Protein AF-A0A924UM63-F1 (afdb_monomer)

Solvent-accessible surface area (backbone atoms only — not comparable to full-atom values): 22439 Å² total; per-residue (Å²): 135,81,88,82,96,81,86,87,77,91,86,83,87,81,76,87,83,77,78,83,86,71,76,76,73,88,69,64,46,21,23,37,34,29,40,28,48,20,80,73,43,96,75,50,59,84,53,38,87,41,49,24,36,39,40,38,18,12,60,52,69,67,32,41,12,26,43,50,27,48,51,53,48,45,54,66,77,39,32,79,33,30,38,42,39,37,31,56,33,54,84,50,68,77,56,32,52,48,56,55,51,42,41,44,75,74,62,32,46,78,78,45,79,41,62,54,61,48,29,42,86,51,47,52,60,50,52,57,75,60,34,56,19,34,40,30,45,36,40,28,28,59,33,38,52,92,63,32,37,26,33,52,39,97,87,28,30,38,61,71,85,41,60,82,65,53,46,68,51,36,83,21,47,39,98,81,26,35,36,32,39,53,23,21,23,24,42,76,46,47,18,50,50,44,6,54,68,49,68,30,38,15,33,15,14,55,8,28,52,44,52,24,33,32,25,68,86,72,32,53,25,63,65,59,55,69,88,86,38,69,76,50,95,79,73,51,70,32,68,47,33,65,28,66,30,83,60,74,39,65,18,89,65,29,51,34,34,40,76,42,27,28,78,47,73,42,90,47,97,87,46,71,51,78,66,45,57,37,40,35,28,76,39,42,19,37,32,87,91,48,57,66,67,60,38,20,27,46,42,26,49,46,57,67,68,40,96,44,74,53,44,55,81,54,39,85,74,29,68,69,56,41,54,51,44,55,39,44,49,59,32,52,49,37,61,42,59,71,57,26,51,53,37,33,55,51,50,51,53,24,60,78,67,73,45,93,77,73,92,62,98,64,53,37,72,44,51,29,53,42,43,46,52,61,72,60,91,65,82,53,106,69,73,93,77,89,83,93,73,92,75,55,31,66,58,38,33,50,51,38,29,58,53,7,44,33,57,70,71,71,48,82,132

pLDDT: mean 78.39, std 18.92, range [32.06, 98.69]

Nearest PDB structures (foldseek):
  6e8y-assembly1_B  TM=3.601E-01  e=7.437E-03  Homo sapiens
  4di9-assembly1_A  TM=4.247E-01  e=2.017E+00  Sphingomonas paucimobilis
  7a5c-assembly1_B  TM=3.341E-01  e=8.306E+00  Vibrio cholerae O1 biovar El Tor str. N16961

Sequence (413 aa):
MQNNPLKFIIKYGCYALMFYALFFAFKAESSIIATKAPASAPDSAWDQARKTHIIIAGKGLMFAAAAYKQAQIYSKLYPNEQILFITNLPSTPAYQNTKQIELKKLGFTITEEDTEILSSDYLIPKVLTYTNQIRSFTIISHNGVEFGPWLEDSNYRFDWDNEALMSQLTPAFTSDAWARVQGCNSGWYVGPWLSEYWGIPVIVSFTSTSFYYLSEKGSYELYSSVDGKLTTNAIKPAKKDKWAFTEEMPCPAGLCVTLIPEPAPYHYNYHQDSNAAWLPMAKPVCADSIPTERCQKTLAEVIINGTGAISKEEMLKDKNLFKTMVYQSICASYYLAKQQIACIDQLAAAYDQQVEYFPYKIGTMLKCSGIRDCDFTDVNSNVRTNASGTENSIFEYINDALVGYNYLLGVQN

Radius of gyration: 24.49 Å; Cα contacts (8 Å, |Δi|>4): 845; chains: 1; bounding box: 56×83×89 Å

Structure (mmCIF, N/CA/C/O backbone):
data_AF-A0A924UM63-F1
#
_entry.id   AF-A0A924UM63-F1
#
loop_
_atom_site.group_PDB
_atom_site.id
_atom_site.type_symbol
_atom_site.label_atom_id
_atom_site.label_alt_id
_atom_site.label_comp_id
_atom_site.label_asym_id
_atom_site.label_entity_id
_atom_site.label_seq_id
_atom_site.pdbx_PDB_ins_code
_atom_site.Cartn_x
_atom_site.Cartn_y
_atom_site.Cartn_z
_atom_site.occupancy
_atom_site.B_iso_or_equiv
_atom_site.auth_seq_id
_atom_site.auth_comp_id
_atom_site.auth_asym_id
_atom_site.auth_atom_id
_atom_site.pdbx_PDB_model_num
ATOM 1 N N . MET A 1 1 ? 13.040 59.067 -62.849 1.00 38.19 1 MET A N 1
ATOM 2 C CA . MET A 1 1 ? 14.152 58.168 -63.229 1.00 38.19 1 MET A CA 1
ATOM 3 C C . MET A 1 1 ? 14.380 57.249 -62.044 1.00 38.19 1 MET A C 1
ATOM 5 O O . MET A 1 1 ? 14.683 57.737 -60.971 1.00 38.19 1 MET A O 1
ATOM 9 N N . GLN A 1 2 ? 13.771 56.070 -62.102 1.00 36.44 2 GLN A N 1
ATOM 10 C CA . GLN A 1 2 ? 14.414 54.800 -62.464 1.00 36.44 2 GLN A CA 1
ATOM 11 C C . GLN A 1 2 ? 15.137 54.152 -61.275 1.00 36.44 2 GLN A C 1
ATOM 13 O O . GLN A 1 2 ? 16.039 54.719 -60.672 1.00 36.44 2 GLN A O 1
ATOM 18 N N . ASN A 1 3 ? 14.650 52.947 -60.979 1.00 41.91 3 ASN A N 1
ATOM 19 C CA . ASN A 1 3 ? 15.097 51.979 -59.991 1.00 41.91 3 ASN A CA 1
ATOM 20 C C . ASN A 1 3 ? 16.613 51.766 -59.977 1.00 41.91 3 ASN A C 1
ATOM 22 O O . ASN A 1 3 ? 17.241 51.695 -61.031 1.00 41.91 3 ASN A O 1
ATOM 26 N N . ASN A 1 4 ? 17.155 51.478 -58.792 1.00 33.34 4 ASN A N 1
ATOM 27 C CA . ASN A 1 4 ? 18.334 50.625 -58.695 1.00 33.34 4 ASN A CA 1
ATOM 28 C C . ASN A 1 4 ? 18.262 49.740 -57.431 1.00 33.34 4 ASN A C 1
ATOM 30 O O . ASN A 1 4 ? 18.574 50.209 -56.335 1.00 33.34 4 ASN A O 1
ATOM 34 N N . PRO A 1 5 ? 17.809 48.476 -57.543 1.00 47.22 5 PRO A N 1
ATOM 35 C CA . PRO A 1 5 ? 17.696 47.544 -56.431 1.00 47.22 5 PRO A CA 1
ATOM 36 C C . PRO A 1 5 ? 18.951 46.670 -56.382 1.00 47.22 5 PRO A C 1
ATOM 38 O O . PRO A 1 5 ? 18.930 45.517 -56.792 1.00 47.22 5 PRO A O 1
ATOM 41 N N . LEU A 1 6 ? 20.084 47.211 -55.942 1.00 42.06 6 LEU A N 1
ATOM 42 C CA . LEU A 1 6 ? 21.306 46.409 -55.825 1.00 42.06 6 LEU A CA 1
ATOM 43 C C . LEU A 1 6 ? 22.253 47.015 -54.793 1.00 42.06 6 LEU A C 1
ATOM 45 O O . LEU A 1 6 ? 23.259 47.629 -55.131 1.00 42.06 6 LEU A O 1
ATOM 49 N N . LYS A 1 7 ? 21.882 46.889 -53.514 1.00 38.25 7 LYS A N 1
ATOM 50 C CA . LYS A 1 7 ? 22.772 47.066 -52.350 1.00 38.25 7 LYS A CA 1
ATOM 51 C C . LYS A 1 7 ? 22.074 46.619 -51.059 1.00 38.25 7 LYS A C 1
ATOM 53 O O . LYS A 1 7 ? 21.967 47.371 -50.103 1.00 38.25 7 LYS A O 1
ATOM 58 N N . PHE A 1 8 ? 21.557 45.392 -51.038 1.00 36.34 8 PHE A N 1
ATOM 59 C CA . PHE A 1 8 ? 21.068 44.764 -49.801 1.00 36.34 8 PHE A CA 1
ATOM 60 C C . PHE A 1 8 ? 21.307 43.252 -49.809 1.00 36.34 8 PHE A C 1
ATOM 62 O O . PHE A 1 8 ? 20.455 42.448 -49.465 1.00 36.34 8 PHE A O 1
ATOM 69 N N . ILE A 1 9 ? 22.497 42.848 -50.240 1.00 47.78 9 ILE A N 1
ATOM 70 C CA . ILE A 1 9 ? 23.020 41.500 -50.026 1.00 47.78 9 ILE A CA 1
ATOM 71 C C . ILE A 1 9 ? 24.464 41.712 -49.566 1.00 47.78 9 ILE A C 1
ATOM 73 O O . ILE A 1 9 ? 25.133 42.609 -50.071 1.00 47.78 9 ILE A O 1
ATOM 77 N N . ILE A 1 10 ? 24.928 40.906 -48.608 1.00 43.34 10 ILE A N 1
ATOM 78 C CA . ILE A 1 10 ? 26.227 40.985 -47.908 1.00 43.34 10 ILE A CA 1
ATOM 79 C C . ILE A 1 10 ? 26.206 41.860 -46.634 1.00 43.34 10 ILE A C 1
ATOM 81 O O . ILE A 1 10 ? 26.921 42.850 -46.516 1.00 43.34 10 ILE A O 1
ATOM 85 N N . LYS A 1 11 ? 25.410 41.451 -45.633 1.00 36.59 11 LYS A N 1
ATOM 86 C CA . LYS A 1 11 ? 25.822 41.557 -44.210 1.00 36.59 11 LYS A CA 1
ATOM 87 C C . LYS A 1 11 ? 25.049 40.691 -43.203 1.00 36.59 11 LYS A C 1
ATOM 89 O O . LYS A 1 11 ? 25.361 40.749 -42.021 1.00 36.59 11 LYS A O 1
ATOM 94 N N . TYR A 1 12 ? 24.112 39.847 -43.646 1.00 40.28 12 TYR A N 1
ATOM 95 C CA . TYR A 1 12 ? 23.319 38.981 -42.754 1.00 40.28 12 TYR A CA 1
ATOM 96 C C . TYR A 1 12 ? 23.347 37.492 -43.134 1.00 40.28 12 TYR A C 1
ATOM 98 O O . TYR A 1 12 ? 22.429 36.746 -42.820 1.00 40.28 12 TYR A O 1
ATOM 106 N N . GLY A 1 13 ? 24.409 37.038 -43.800 1.00 39.81 13 GLY A N 1
ATOM 107 C CA . GLY A 1 13 ? 24.628 35.623 -44.103 1.00 39.81 13 GLY A CA 1
ATOM 108 C C . GLY A 1 13 ? 25.837 35.094 -43.344 1.00 39.81 13 GLY A C 1
ATOM 109 O O . GLY A 1 13 ? 26.913 35.082 -43.922 1.00 39.81 13 GLY A O 1
ATOM 110 N N . CYS A 1 14 ? 25.669 34.758 -42.057 1.00 37.72 14 CYS A N 1
ATOM 111 C CA . CYS A 1 14 ? 26.522 33.791 -41.330 1.00 37.72 14 CYS A CA 1
ATOM 112 C C . CYS A 1 14 ? 26.135 33.532 -39.856 1.00 37.72 14 CYS A C 1
ATOM 114 O O . CYS A 1 14 ? 26.785 32.714 -39.219 1.00 37.72 14 CYS A O 1
ATOM 116 N N . TYR A 1 15 ? 25.086 34.153 -39.297 1.00 37.72 15 TYR A N 1
ATOM 117 C CA . TYR A 1 15 ? 24.689 33.913 -37.891 1.00 37.72 15 TYR A CA 1
ATOM 118 C C . TYR A 1 15 ? 23.299 33.282 -37.703 1.00 37.72 15 TYR A C 1
ATOM 120 O O . TYR A 1 15 ? 22.848 33.117 -36.577 1.00 37.72 15 TYR A O 1
ATOM 128 N N . ALA A 1 16 ? 22.635 32.864 -38.786 1.00 38.88 16 ALA A N 1
ATOM 129 C CA . ALA A 1 16 ? 21.323 32.205 -38.729 1.00 38.88 16 ALA A CA 1
ATOM 130 C C . ALA A 1 16 ? 21.389 30.659 -38.744 1.00 38.88 16 ALA A C 1
ATOM 132 O O . ALA A 1 16 ? 20.357 30.004 -38.822 1.00 38.88 16 ALA A O 1
ATOM 133 N N . LEU A 1 17 ? 22.586 30.065 -38.652 1.00 39.56 17 LEU A N 1
ATOM 134 C CA . LEU A 1 17 ? 22.807 28.607 -38.702 1.00 39.56 17 LEU A CA 1
ATOM 135 C C . LEU A 1 17 ? 23.539 28.046 -37.464 1.00 39.56 17 LEU A C 1
ATOM 137 O O . LEU A 1 17 ? 24.063 26.940 -37.499 1.00 39.56 17 LEU A O 1
ATOM 141 N N . MET A 1 18 ? 23.545 28.788 -36.350 1.00 37.28 18 MET A N 1
ATOM 142 C CA . MET A 1 18 ? 24.101 28.351 -35.055 1.00 37.28 18 MET A CA 1
ATOM 143 C C . MET A 1 18 ? 23.144 28.604 -33.873 1.00 37.28 18 MET A C 1
ATOM 145 O O . MET A 1 18 ? 23.579 28.844 -32.756 1.00 37.28 18 MET A O 1
ATOM 149 N N . PHE A 1 19 ? 21.828 28.557 -34.095 1.00 36.88 19 PHE A N 1
ATOM 150 C CA . PHE A 1 19 ? 20.840 28.613 -33.000 1.00 36.88 19 PHE A CA 1
ATOM 151 C C . PHE A 1 19 ? 19.829 27.454 -33.005 1.00 36.88 19 PHE A C 1
ATOM 153 O O . PHE A 1 19 ? 18.910 27.440 -32.198 1.00 36.88 19 PHE A O 1
ATOM 160 N N . TYR A 1 20 ? 20.035 26.446 -33.861 1.00 37.16 20 TYR A N 1
ATOM 161 C CA . TYR A 1 20 ? 19.187 25.246 -33.949 1.00 37.16 20 TYR A CA 1
ATOM 162 C C . TYR A 1 20 ? 19.853 23.953 -33.440 1.00 37.16 20 TYR A C 1
ATOM 164 O O . TYR A 1 20 ? 19.255 22.887 -33.522 1.00 37.16 20 TYR A O 1
ATOM 172 N N . ALA A 1 21 ? 21.065 24.028 -32.877 1.00 40.25 21 ALA A N 1
ATOM 173 C CA . ALA A 1 21 ? 21.819 22.866 -32.383 1.00 40.25 21 ALA A CA 1
ATOM 174 C C . ALA A 1 21 ? 22.092 22.916 -30.867 1.00 40.25 21 ALA A C 1
ATOM 176 O O . ALA A 1 21 ? 23.112 22.430 -30.391 1.00 40.25 21 ALA A O 1
ATOM 177 N N . LEU A 1 22 ? 21.185 23.536 -30.110 1.00 39.16 22 LEU A N 1
ATOM 178 C CA . LEU A 1 22 ? 21.196 23.535 -28.645 1.00 39.16 22 LEU A CA 1
ATOM 179 C C . LEU A 1 22 ? 19.777 23.385 -28.076 1.00 39.16 22 LEU A C 1
ATOM 181 O O . LEU A 1 22 ? 19.452 23.899 -27.013 1.00 39.16 22 LEU A O 1
ATOM 185 N N . PHE A 1 23 ? 18.932 22.602 -28.753 1.00 42.38 23 PHE A N 1
ATOM 186 C CA . PHE A 1 23 ? 17.993 21.776 -28.003 1.00 42.38 23 PHE A CA 1
ATOM 187 C C . PHE A 1 23 ? 18.842 20.696 -27.340 1.00 42.38 23 PHE A C 1
ATOM 189 O O . PHE A 1 23 ? 19.086 19.641 -27.921 1.00 42.38 23 PHE A O 1
ATOM 196 N N . PHE A 1 24 ? 19.364 20.989 -26.145 1.00 39.44 24 PHE A N 1
ATOM 197 C CA . PHE A 1 24 ? 19.759 19.921 -25.241 1.00 39.44 24 PHE A CA 1
ATOM 198 C C . PHE A 1 24 ? 18.523 19.040 -25.083 1.00 39.44 24 PHE A C 1
ATOM 200 O O . PHE A 1 24 ? 17.565 19.412 -24.405 1.00 39.44 24 PHE A O 1
ATOM 207 N N . ALA A 1 25 ? 18.526 17.899 -25.764 1.00 41.59 25 ALA A N 1
ATOM 208 C CA . ALA A 1 25 ? 17.633 16.802 -25.480 1.00 41.59 25 ALA A CA 1
ATOM 209 C C . ALA A 1 25 ? 17.991 16.297 -24.076 1.00 41.59 25 ALA A C 1
ATOM 211 O O . ALA A 1 25 ? 18.710 15.320 -23.909 1.00 41.59 25 ALA A O 1
ATOM 212 N N . PHE A 1 26 ? 17.526 17.004 -23.046 1.00 44.97 26 PHE A N 1
ATOM 213 C CA . PHE A 1 26 ? 17.389 16.449 -21.709 1.00 44.97 26 PHE A CA 1
ATOM 214 C C . PHE A 1 26 ? 16.197 15.487 -21.747 1.00 44.97 26 PHE A C 1
ATOM 216 O O . PHE A 1 26 ? 15.104 15.806 -21.292 1.00 44.97 26 PHE A O 1
ATOM 223 N N . LYS A 1 27 ? 16.397 14.327 -22.373 1.00 49.62 27 LYS A N 1
ATOM 224 C CA . LYS A 1 27 ? 15.599 13.113 -22.188 1.00 49.62 27 LYS A CA 1
ATOM 225 C C . LYS A 1 27 ? 16.590 11.941 -22.259 1.00 49.62 27 LYS A C 1
ATOM 227 O O . LYS A 1 27 ? 17.452 11.939 -23.126 1.00 49.62 27 LYS A O 1
ATOM 232 N N . ALA A 1 28 ? 16.568 10.969 -21.363 1.00 48.19 28 ALA A N 1
ATOM 233 C CA . ALA A 1 28 ? 15.394 10.448 -20.696 1.00 48.19 28 ALA A CA 1
ATOM 234 C C . ALA A 1 28 ? 15.650 10.157 -19.213 1.00 48.19 28 ALA A C 1
ATOM 236 O O . ALA A 1 28 ? 16.742 9.747 -18.818 1.00 48.19 28 ALA A O 1
ATOM 237 N N . GLU A 1 29 ? 14.628 10.409 -18.401 1.00 63.47 29 GLU A N 1
ATOM 238 C CA . GLU A 1 29 ? 14.519 9.803 -17.081 1.00 63.47 29 GLU A CA 1
ATOM 239 C C . GLU A 1 29 ? 14.110 8.352 -17.310 1.00 63.47 29 GLU A C 1
ATOM 241 O O . GLU A 1 29 ? 13.166 8.086 -18.048 1.00 63.47 29 GLU A O 1
ATOM 246 N N . SER A 1 30 ? 14.893 7.438 -16.756 1.00 73.62 30 SER A N 1
ATOM 247 C CA . SER A 1 30 ? 14.741 6.002 -16.934 1.00 73.62 30 SER A CA 1
ATOM 248 C C . SER A 1 30 ? 13.817 5.405 -15.863 1.00 73.62 30 SER A C 1
ATOM 250 O O . SER A 1 30 ? 13.451 6.076 -14.902 1.00 73.62 30 SER A O 1
ATOM 252 N N . SER A 1 31 ? 13.462 4.128 -15.967 1.00 88.19 31 SER A N 1
ATOM 253 C CA . SER A 1 31 ? 12.804 3.347 -14.918 1.00 88.19 31 SER A CA 1
ATOM 254 C C . SER A 1 31 ? 13.701 2.194 -14.458 1.00 88.19 31 SER A C 1
ATOM 256 O O . SER A 1 31 ? 14.483 1.639 -15.227 1.00 88.19 31 SER A O 1
ATOM 258 N N . ILE A 1 32 ? 13.617 1.851 -13.173 1.00 91.56 32 ILE A N 1
ATOM 259 C CA . ILE A 1 32 ? 14.199 0.637 -12.600 1.00 91.56 32 ILE A CA 1
ATOM 260 C C . ILE A 1 32 ? 13.076 -0.377 -12.446 1.00 91.56 32 ILE A C 1
ATOM 262 O O . ILE A 1 32 ? 12.075 -0.093 -11.778 1.00 91.56 32 ILE A O 1
ATOM 266 N N . ILE A 1 33 ? 13.302 -1.578 -12.968 1.00 94.69 33 ILE A N 1
ATOM 267 C CA . ILE A 1 33 ? 12.499 -2.756 -12.657 1.00 94.69 33 ILE A CA 1
ATOM 268 C C . ILE A 1 33 ? 13.374 -3.725 -11.872 1.00 94.69 33 ILE A C 1
ATOM 270 O O . ILE A 1 33 ? 14.502 -4.048 -12.256 1.00 94.69 33 ILE A O 1
ATOM 274 N N . ALA A 1 34 ? 12.859 -4.163 -10.731 1.00 95.56 34 ALA A N 1
ATOM 275 C CA . ALA A 1 34 ? 13.547 -5.086 -9.859 1.00 95.56 34 ALA A CA 1
ATOM 276 C C . ALA A 1 34 ? 12.602 -6.182 -9.381 1.00 95.56 34 ALA A C 1
ATOM 278 O O . ALA A 1 34 ? 11.458 -5.933 -9.005 1.00 95.56 34 ALA A O 1
ATOM 279 N N . THR A 1 35 ? 13.109 -7.4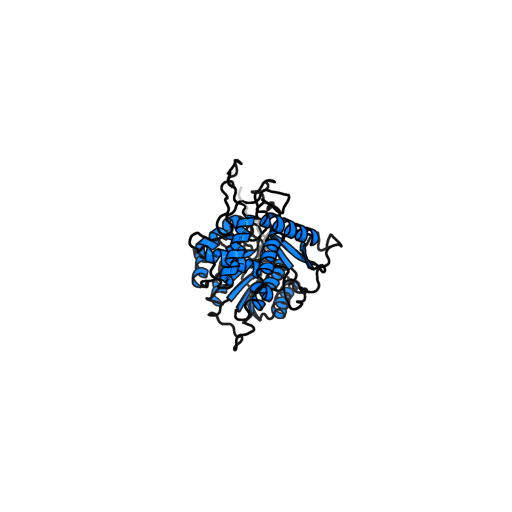05 -9.342 1.00 96.88 35 THR A N 1
ATOM 280 C CA . THR A 1 35 ? 12.354 -8.582 -8.924 1.00 96.88 35 THR A CA 1
ATOM 281 C C . THR A 1 35 ? 12.945 -9.184 -7.666 1.00 96.88 35 THR A C 1
ATOM 283 O O . THR A 1 35 ? 14.168 -9.270 -7.526 1.00 96.88 35 THR A O 1
ATOM 286 N N . LYS A 1 36 ? 12.084 -9.682 -6.785 1.00 95.50 36 LYS A N 1
ATOM 287 C CA . LYS A 1 36 ? 12.471 -10.555 -5.680 1.00 95.50 36 LYS A CA 1
ATOM 288 C C . LYS A 1 36 ? 11.676 -11.850 -5.767 1.00 95.50 36 LYS A C 1
ATOM 290 O O . LYS A 1 36 ? 10.448 -11.837 -5.684 1.00 95.50 36 LYS A O 1
ATOM 295 N N . ALA A 1 37 ? 12.392 -12.949 -5.977 1.00 92.94 37 ALA A N 1
ATOM 296 C CA . ALA A 1 37 ? 11.820 -14.286 -5.965 1.00 92.94 37 ALA A CA 1
ATOM 297 C C . ALA A 1 37 ? 11.486 -14.734 -4.525 1.00 92.94 37 ALA A C 1
ATOM 299 O O . ALA A 1 37 ? 11.980 -14.122 -3.570 1.00 92.94 37 ALA A O 1
ATOM 300 N N . PRO A 1 38 ? 10.659 -15.779 -4.340 1.00 90.38 38 PRO A N 1
ATOM 301 C CA . PRO A 1 38 ? 10.258 -16.219 -3.010 1.00 90.38 38 PRO A CA 1
ATOM 302 C C . PRO A 1 38 ? 11.445 -16.751 -2.213 1.00 90.38 38 PRO A C 1
ATOM 304 O O . PRO A 1 38 ? 12.311 -17.441 -2.753 1.00 90.38 38 PRO A O 1
ATOM 307 N N . ALA A 1 39 ? 11.449 -16.484 -0.910 1.00 81.31 39 ALA A N 1
ATOM 308 C CA . ALA A 1 39 ? 12.525 -16.904 -0.018 1.00 81.31 39 ALA A CA 1
ATOM 309 C C . ALA A 1 39 ? 12.494 -18.412 0.287 1.00 81.31 39 ALA A C 1
ATOM 311 O O . ALA A 1 39 ? 13.536 -18.999 0.565 1.00 81.31 39 ALA A O 1
ATOM 312 N N . SER A 1 40 ? 11.313 -19.036 0.248 1.00 75.31 40 SER A N 1
ATOM 313 C CA . SER A 1 40 ? 11.086 -20.428 0.669 1.00 75.31 40 SER A CA 1
ATOM 314 C C . SER A 1 40 ? 10.731 -21.394 -0.469 1.00 75.31 40 SER A C 1
ATOM 316 O O . SER A 1 40 ? 10.387 -22.545 -0.203 1.00 75.31 40 SER A O 1
ATOM 318 N N . ALA A 1 41 ? 10.815 -20.966 -1.734 1.00 67.81 41 ALA A N 1
ATOM 319 C CA . ALA A 1 41 ? 10.535 -21.836 -2.878 1.00 67.81 41 ALA A CA 1
ATOM 320 C C . ALA A 1 41 ? 11.769 -22.685 -3.261 1.00 67.81 41 ALA A C 1
ATOM 322 O O . ALA A 1 41 ? 12.867 -22.131 -3.335 1.00 67.81 41 ALA A O 1
ATOM 323 N N . PRO A 1 42 ? 11.601 -23.987 -3.574 1.00 51.88 42 PRO A N 1
ATOM 324 C CA . PRO A 1 42 ? 12.708 -24.917 -3.836 1.00 51.88 42 PRO A CA 1
ATOM 325 C C . PRO A 1 42 ? 13.623 -24.508 -5.000 1.00 51.88 42 PRO A C 1
ATOM 327 O O . PRO A 1 42 ? 14.805 -24.829 -4.957 1.00 51.88 42 PRO A O 1
ATOM 330 N N . ASP A 1 43 ? 13.115 -23.738 -5.969 1.00 60.50 43 ASP A N 1
ATOM 331 C CA . ASP A 1 43 ? 13.906 -23.261 -7.110 1.00 60.50 43 ASP A CA 1
ATOM 332 C C . ASP A 1 43 ? 14.259 -21.767 -7.049 1.00 60.50 43 ASP A C 1
ATOM 334 O O . ASP A 1 43 ? 14.998 -21.291 -7.905 1.00 60.50 43 ASP A O 1
ATOM 338 N N . SER A 1 44 ? 13.774 -21.003 -6.055 1.00 69.94 44 SER A N 1
ATOM 339 C CA . SER A 1 44 ? 14.020 -19.550 -5.865 1.00 69.94 44 SER A CA 1
ATOM 340 C C . SER A 1 44 ? 13.988 -18.672 -7.139 1.00 69.94 44 SER A C 1
ATOM 342 O O . SER A 1 44 ? 14.506 -17.559 -7.152 1.00 69.94 44 SER A O 1
ATOM 344 N N . ALA A 1 45 ? 13.377 -19.160 -8.220 1.00 86.81 45 ALA A N 1
ATOM 345 C CA . ALA A 1 45 ? 13.339 -18.516 -9.522 1.00 86.81 45 ALA A CA 1
ATOM 346 C C . ALA A 1 45 ? 12.038 -17.729 -9.692 1.00 86.81 45 ALA A C 1
ATOM 348 O O . ALA A 1 45 ? 11.007 -18.056 -9.087 1.00 86.81 45 ALA A O 1
ATOM 349 N N . TRP A 1 46 ? 12.103 -16.690 -10.524 1.00 92.69 46 TRP A N 1
ATOM 350 C CA . TRP A 1 46 ? 10.936 -15.926 -10.946 1.00 92.69 46 TRP A CA 1
ATOM 351 C C . TRP A 1 46 ? 10.007 -16.794 -11.802 1.00 92.69 46 TRP A C 1
ATOM 353 O O . TRP A 1 46 ? 10.454 -17.411 -12.765 1.00 92.69 46 TRP A O 1
ATOM 363 N N . ASP A 1 47 ? 8.722 -16.812 -11.463 1.00 94.06 47 ASP A N 1
ATOM 364 C CA . ASP A 1 47 ? 7.671 -17.538 -12.175 1.00 94.06 47 ASP A CA 1
ATOM 365 C C . ASP A 1 47 ? 6.463 -16.614 -12.384 1.00 94.06 47 ASP A C 1
ATOM 367 O O . ASP A 1 47 ? 5.956 -16.020 -11.430 1.00 94.06 47 ASP A O 1
ATOM 371 N N . GLN A 1 48 ? 6.003 -16.469 -13.630 1.00 94.81 48 GLN A N 1
ATOM 372 C CA . GLN A 1 48 ? 4.856 -15.612 -13.952 1.00 94.81 48 GLN A CA 1
ATOM 373 C C . GLN A 1 48 ? 3.547 -16.134 -13.345 1.00 94.81 48 GLN A C 1
ATOM 375 O O . GLN A 1 48 ? 2.681 -15.320 -13.021 1.00 94.81 48 GLN A O 1
ATOM 380 N N . ALA A 1 49 ? 3.428 -17.457 -13.174 1.00 95.25 49 ALA A N 1
ATOM 381 C CA . ALA A 1 49 ? 2.251 -18.135 -12.632 1.00 95.25 49 ALA A CA 1
ATOM 382 C C . ALA A 1 49 ? 2.210 -18.139 -11.096 1.00 95.25 49 ALA A C 1
ATOM 384 O O . ALA A 1 49 ? 1.297 -18.707 -10.492 1.00 95.25 49 ALA A O 1
ATOM 385 N N . ARG A 1 50 ? 3.192 -17.518 -10.439 1.00 95.25 50 ARG A N 1
ATOM 386 C CA . ARG A 1 50 ? 3.204 -17.360 -8.989 1.00 95.25 50 ARG A CA 1
ATOM 387 C C . ARG A 1 50 ? 2.605 -16.016 -8.596 1.00 95.25 50 ARG A C 1
ATOM 389 O O . ARG A 1 50 ? 2.865 -14.990 -9.228 1.00 95.25 50 ARG A O 1
ATOM 396 N N . LYS A 1 51 ? 1.847 -16.024 -7.495 1.00 97.69 51 LYS A N 1
ATOM 397 C CA . LYS A 1 51 ? 1.304 -14.809 -6.884 1.00 97.69 51 LYS A CA 1
ATOM 398 C C . LYS A 1 51 ? 2.400 -13.764 -6.691 1.00 97.69 51 LYS A C 1
ATOM 400 O O . LYS A 1 51 ? 3.472 -14.065 -6.160 1.00 97.69 51 LYS A O 1
ATOM 405 N N . THR A 1 52 ? 2.122 -12.555 -7.166 1.00 98.44 52 THR A N 1
ATOM 406 C CA . THR A 1 52 ? 3.088 -11.462 -7.217 1.00 98.44 52 THR A CA 1
ATOM 407 C C . THR A 1 52 ? 2.498 -10.191 -6.614 1.00 98.44 52 THR A C 1
ATOM 409 O O . THR A 1 52 ? 1.420 -9.729 -6.997 1.00 98.44 52 THR A O 1
ATOM 412 N N . HIS A 1 53 ? 3.242 -9.586 -5.693 1.00 98.19 53 HIS A N 1
ATOM 413 C CA . HIS A 1 53 ? 2.989 -8.249 -5.179 1.00 98.19 53 HIS A CA 1
ATOM 414 C C . HIS A 1 53 ? 3.688 -7.207 -6.053 1.00 98.19 53 HIS A C 1
ATOM 416 O O . HIS A 1 53 ? 4.911 -7.220 -6.192 1.00 98.19 53 HIS A O 1
ATOM 422 N N . ILE A 1 54 ? 2.921 -6.279 -6.616 1.00 98.62 54 ILE A N 1
ATOM 423 C CA . ILE A 1 54 ? 3.431 -5.161 -7.410 1.00 98.62 54 ILE A CA 1
ATOM 424 C C . ILE A 1 54 ? 3.553 -3.933 -6.513 1.00 98.62 54 ILE A C 1
ATOM 426 O O . ILE A 1 54 ? 2.582 -3.528 -5.865 1.00 98.62 54 ILE A O 1
ATOM 430 N N . ILE A 1 55 ? 4.740 -3.332 -6.483 1.00 98.19 55 ILE A N 1
ATOM 431 C CA . ILE A 1 55 ? 5.011 -2.068 -5.799 1.00 98.19 55 ILE A CA 1
ATOM 432 C C . ILE A 1 55 ? 5.554 -1.071 -6.814 1.00 98.19 55 ILE A C 1
ATOM 434 O O . ILE A 1 55 ? 6.595 -1.298 -7.428 1.00 98.19 55 ILE A O 1
ATOM 438 N N . ILE A 1 56 ? 4.863 0.054 -6.945 1.00 97.75 56 ILE A N 1
ATOM 439 C CA . ILE A 1 56 ? 5.229 1.166 -7.811 1.00 97.75 56 ILE A CA 1
ATOM 440 C C . ILE A 1 56 ? 5.534 2.366 -6.926 1.00 97.75 56 ILE A C 1
ATOM 442 O O . ILE A 1 56 ? 4.657 2.873 -6.224 1.00 97.75 56 ILE A O 1
ATOM 446 N N . ALA A 1 57 ? 6.782 2.821 -6.947 1.00 95.75 57 ALA A N 1
ATOM 447 C CA . ALA A 1 57 ? 7.196 4.028 -6.245 1.00 95.75 57 ALA A CA 1
ATOM 448 C C . ALA A 1 57 ? 7.390 5.166 -7.245 1.00 95.75 57 ALA A C 1
ATOM 450 O O . ALA A 1 57 ? 8.286 5.092 -8.094 1.00 95.75 57 ALA A O 1
ATOM 451 N N . GLY A 1 58 ? 6.582 6.218 -7.111 1.00 93.44 58 GLY A N 1
ATOM 452 C CA . GLY A 1 58 ? 6.702 7.417 -7.933 1.00 93.44 58 GLY A CA 1
ATOM 453 C C . GLY A 1 58 ? 8.012 8.176 -7.693 1.00 93.44 58 GLY A C 1
ATOM 454 O O . GLY A 1 58 ? 8.853 7.798 -6.865 1.00 93.44 58 GLY A O 1
ATOM 455 N N . LYS A 1 59 ? 8.188 9.289 -8.407 1.00 88.56 59 LYS A N 1
ATOM 456 C CA . LYS A 1 59 ? 9.396 10.117 -8.316 1.00 88.56 59 LYS A CA 1
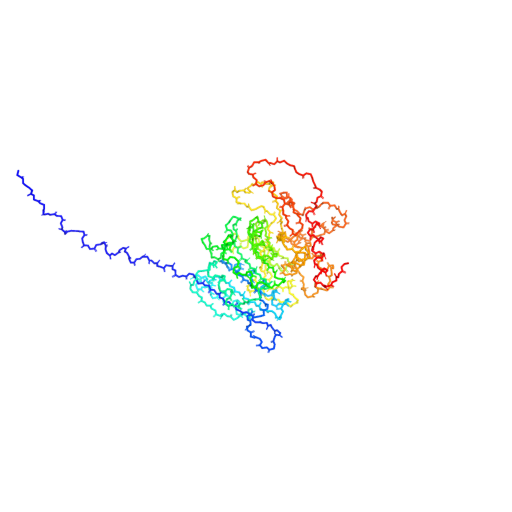ATOM 457 C C . LYS A 1 59 ? 9.668 10.656 -6.919 1.00 88.56 59 LYS A C 1
ATOM 459 O O . LYS A 1 59 ? 8.888 11.409 -6.349 1.00 88.56 59 LYS A O 1
ATOM 464 N N . GLY A 1 60 ? 10.852 10.323 -6.405 1.00 86.38 60 GLY A N 1
ATOM 465 C CA . GLY A 1 60 ? 11.385 10.830 -5.141 1.00 86.38 60 GLY A CA 1
ATOM 466 C C . GLY A 1 60 ? 11.931 9.727 -4.236 1.00 86.38 60 GLY A C 1
ATOM 467 O O . GLY A 1 60 ? 11.425 8.607 -4.199 1.00 86.38 60 GLY A O 1
ATOM 468 N N . LEU A 1 61 ? 12.983 10.040 -3.475 1.00 85.94 61 LEU A N 1
ATOM 469 C CA . LEU A 1 61 ? 13.608 9.064 -2.574 1.00 85.94 61 LEU A CA 1
ATOM 470 C C . LEU A 1 61 ? 12.699 8.659 -1.409 1.00 85.94 61 LEU A C 1
ATOM 472 O O . LEU A 1 61 ? 12.777 7.525 -0.953 1.00 85.94 61 LEU A O 1
ATOM 476 N N . MET A 1 62 ? 11.825 9.555 -0.948 1.00 87.12 62 MET A N 1
ATOM 477 C CA . MET A 1 62 ? 10.914 9.278 0.165 1.00 87.12 62 MET A CA 1
ATOM 478 C C . MET A 1 62 ? 9.805 8.286 -0.202 1.00 87.12 62 MET A C 1
ATOM 480 O O . MET A 1 62 ? 9.490 7.400 0.591 1.00 87.12 62 MET A O 1
ATOM 484 N N . PHE A 1 63 ? 9.266 8.373 -1.423 1.00 91.88 63 PHE A N 1
ATOM 485 C CA . PHE A 1 63 ? 8.316 7.379 -1.929 1.00 91.88 63 PHE A CA 1
ATOM 486 C C . PHE A 1 63 ? 8.989 6.016 -2.096 1.00 91.88 63 PHE A C 1
ATOM 488 O O . PHE A 1 63 ? 8.454 5.013 -1.629 1.00 91.88 63 PHE A O 1
ATOM 495 N N . ALA A 1 64 ? 10.202 5.985 -2.663 1.00 91.69 64 ALA A N 1
ATOM 496 C CA . ALA A 1 64 ? 10.990 4.758 -2.763 1.00 91.69 64 ALA A CA 1
ATOM 497 C C . ALA A 1 64 ? 11.296 4.153 -1.378 1.00 91.69 64 ALA A C 1
ATOM 499 O O . ALA A 1 64 ? 11.120 2.957 -1.185 1.00 91.69 64 ALA A O 1
ATOM 500 N N . ALA A 1 65 ? 11.659 4.975 -0.390 1.00 89.25 65 ALA A N 1
ATOM 501 C CA . ALA A 1 65 ? 11.880 4.553 0.994 1.00 89.25 65 ALA A CA 1
ATOM 502 C C . ALA A 1 65 ? 10.640 3.885 1.618 1.00 89.25 65 ALA A C 1
ATOM 504 O O . ALA A 1 65 ? 10.731 2.769 2.133 1.00 89.25 65 ALA A O 1
ATOM 505 N N . ALA A 1 66 ? 9.471 4.528 1.522 1.00 91.12 66 ALA A N 1
ATOM 506 C CA . ALA A 1 66 ? 8.213 3.948 1.997 1.00 91.12 66 ALA A CA 1
ATOM 507 C C . ALA A 1 66 ? 7.869 2.637 1.257 1.00 91.12 66 ALA A C 1
ATOM 509 O O . ALA A 1 66 ? 7.415 1.668 1.869 1.00 91.12 66 ALA A O 1
ATOM 510 N N . ALA A 1 67 ? 8.151 2.576 -0.045 1.00 94.00 67 ALA A N 1
ATOM 511 C CA . ALA A 1 67 ? 7.960 1.386 -0.863 1.00 94.00 67 ALA A CA 1
ATOM 512 C C . ALA A 1 67 ? 8.901 0.233 -0.480 1.00 94.00 67 ALA A C 1
ATOM 514 O O . ALA A 1 67 ? 8.471 -0.918 -0.441 1.00 94.00 67 ALA A O 1
ATOM 515 N N . TYR A 1 68 ? 10.157 0.509 -0.122 1.00 92.50 68 TYR A N 1
ATOM 516 C CA . TYR A 1 68 ? 11.087 -0.506 0.380 1.00 92.50 68 TYR A CA 1
ATOM 517 C C . TYR A 1 68 ? 10.596 -1.148 1.672 1.00 92.50 68 TYR A C 1
ATOM 519 O O . TYR A 1 68 ? 10.687 -2.367 1.837 1.00 92.50 68 TYR A O 1
ATOM 527 N N . LYS A 1 69 ? 10.031 -0.341 2.576 1.00 89.44 69 LYS A N 1
ATOM 528 C CA . LYS A 1 69 ? 9.389 -0.861 3.781 1.00 89.44 69 LYS A CA 1
ATOM 529 C C . LYS A 1 69 ? 8.230 -1.791 3.428 1.00 89.44 69 LYS A C 1
ATOM 531 O O . LYS A 1 69 ? 8.158 -2.894 3.965 1.00 89.44 69 LYS A O 1
ATOM 536 N N . GLN A 1 70 ? 7.361 -1.379 2.503 1.00 91.25 70 GLN A N 1
ATOM 537 C CA . GLN A 1 70 ? 6.246 -2.212 2.046 1.00 91.25 70 GLN A CA 1
ATOM 538 C C . GLN A 1 70 ? 6.736 -3.527 1.417 1.00 91.25 70 GLN A C 1
ATOM 540 O O . GLN A 1 70 ? 6.191 -4.588 1.711 1.00 91.25 70 GLN A O 1
ATOM 545 N N . ALA A 1 71 ? 7.811 -3.479 0.627 1.00 92.56 71 ALA A N 1
ATOM 546 C CA . ALA A 1 71 ? 8.433 -4.659 0.035 1.00 92.56 71 ALA A CA 1
ATOM 547 C C . ALA A 1 71 ? 8.960 -5.638 1.094 1.00 92.56 71 ALA A C 1
ATOM 549 O O . ALA A 1 71 ? 8.769 -6.847 0.975 1.00 92.56 71 ALA A O 1
ATOM 550 N N . GLN A 1 72 ? 9.600 -5.140 2.155 1.00 88.81 72 GLN A N 1
ATOM 551 C CA . GLN A 1 72 ? 10.045 -5.990 3.263 1.00 88.81 72 GLN A CA 1
ATOM 552 C C . GLN A 1 72 ? 8.873 -6.597 4.031 1.00 88.81 72 GLN A C 1
ATOM 554 O O . GLN A 1 72 ? 8.933 -7.770 4.393 1.00 88.81 72 GLN A O 1
ATOM 559 N N . ILE A 1 73 ? 7.798 -5.829 4.237 1.00 87.56 73 ILE A N 1
ATOM 560 C CA . ILE A 1 73 ? 6.566 -6.343 4.842 1.00 87.56 73 ILE A CA 1
ATOM 561 C C . ILE A 1 73 ? 6.025 -7.516 4.016 1.00 87.56 73 ILE A C 1
ATOM 563 O O . ILE A 1 73 ? 5.803 -8.585 4.581 1.00 87.56 73 ILE A O 1
ATOM 567 N N . TYR A 1 74 ? 5.881 -7.360 2.696 1.00 90.38 74 TYR A N 1
ATOM 568 C CA . TYR A 1 74 ? 5.410 -8.453 1.839 1.00 90.38 74 TYR A CA 1
ATOM 569 C C . TYR A 1 74 ? 6.362 -9.648 1.850 1.00 90.38 74 TYR A C 1
ATOM 571 O O . TYR A 1 74 ? 5.918 -10.777 2.013 1.00 90.38 74 TYR A O 1
ATOM 579 N N . SER A 1 75 ? 7.674 -9.412 1.780 1.00 89.00 75 SER A N 1
ATOM 580 C CA . SER A 1 75 ? 8.678 -10.484 1.778 1.00 89.00 75 SER A CA 1
ATOM 581 C C . SER A 1 75 ? 8.649 -11.339 3.047 1.00 89.00 75 SER A C 1
ATOM 583 O O . SER A 1 75 ? 9.068 -12.494 2.993 1.00 89.00 75 SER A O 1
ATOM 585 N N . LYS A 1 76 ? 8.226 -10.772 4.183 1.00 84.75 76 LYS A N 1
ATOM 586 C CA . LYS A 1 76 ? 8.104 -11.486 5.459 1.00 84.75 76 LYS A CA 1
ATOM 587 C C . LYS A 1 76 ? 6.742 -12.172 5.599 1.00 84.75 76 LYS A C 1
ATOM 589 O O . LYS A 1 76 ? 6.697 -13.311 6.043 1.00 84.75 76 LYS A O 1
ATOM 594 N N . LEU A 1 77 ? 5.652 -11.503 5.217 1.00 84.06 77 LEU A N 1
ATOM 595 C CA . LEU A 1 77 ? 4.293 -12.042 5.358 1.00 84.06 77 LEU A CA 1
ATOM 596 C C . LEU A 1 77 ? 3.949 -13.109 4.317 1.00 84.06 77 LEU A C 1
ATOM 598 O O . LEU A 1 77 ? 3.199 -14.037 4.612 1.00 84.06 77 LEU A O 1
ATOM 602 N N . TYR A 1 78 ? 4.525 -12.999 3.124 1.00 88.94 78 TYR A N 1
ATOM 603 C CA . TYR A 1 78 ? 4.241 -13.866 1.987 1.00 88.94 78 TYR A CA 1
ATOM 604 C C . TYR A 1 78 ? 5.553 -14.453 1.435 1.00 88.94 78 TYR A C 1
ATOM 606 O O . TYR A 1 78 ? 5.938 -14.176 0.300 1.00 88.94 78 TYR A O 1
ATOM 614 N N . PRO A 1 79 ? 6.285 -15.274 2.218 1.00 89.50 79 PRO A N 1
ATOM 615 C CA . PRO A 1 79 ? 7.620 -15.752 1.839 1.00 89.50 79 PRO A CA 1
ATOM 616 C C . PRO A 1 79 ? 7.615 -16.686 0.616 1.00 89.50 79 PRO A C 1
ATOM 618 O O . PRO A 1 79 ? 8.656 -16.878 -0.014 1.00 89.50 79 PRO A O 1
ATOM 621 N N . ASN A 1 80 ? 6.445 -17.240 0.279 1.00 92.44 80 ASN A N 1
ATOM 622 C CA . ASN A 1 80 ? 6.199 -18.077 -0.896 1.00 92.44 80 ASN A CA 1
ATOM 623 C C . ASN A 1 80 ? 5.735 -17.279 -2.127 1.00 92.44 80 ASN A C 1
ATOM 625 O O . ASN A 1 80 ? 5.459 -17.889 -3.156 1.00 92.44 80 ASN A O 1
ATOM 629 N N . GLU A 1 81 ? 5.626 -15.953 -2.041 1.00 94.69 81 GLU A N 1
ATOM 630 C CA . GLU A 1 81 ? 5.162 -15.087 -3.129 1.00 94.69 81 GLU A CA 1
ATOM 631 C C . GLU A 1 81 ? 6.304 -14.229 -3.694 1.00 94.69 81 GLU A C 1
ATOM 633 O O . GLU A 1 81 ? 7.391 -14.127 -3.119 1.00 94.69 81 GLU A O 1
ATOM 638 N N . GLN A 1 82 ? 6.074 -13.654 -4.872 1.00 96.88 82 GLN A N 1
ATOM 639 C CA . GLN A 1 82 ? 7.034 -12.812 -5.587 1.00 96.88 82 GLN A CA 1
ATOM 640 C C . GLN A 1 82 ? 6.764 -11.327 -5.365 1.00 96.88 82 GLN A C 1
ATOM 642 O O . GLN A 1 82 ? 5.637 -10.923 -5.083 1.00 96.88 82 GLN A O 1
ATOM 647 N N . ILE A 1 83 ? 7.792 -10.494 -5.538 1.00 97.88 83 ILE A N 1
ATOM 648 C CA . ILE A 1 83 ? 7.643 -9.035 -5.504 1.00 97.88 83 ILE A CA 1
ATOM 649 C C . ILE A 1 83 ? 8.244 -8.428 -6.767 1.00 97.88 83 ILE A C 1
ATOM 651 O O . ILE A 1 83 ? 9.435 -8.607 -7.035 1.00 97.88 83 ILE A O 1
ATOM 655 N N . LEU A 1 84 ? 7.429 -7.678 -7.508 1.00 98.31 84 LEU A N 1
ATOM 656 C CA . LEU A 1 84 ? 7.867 -6.796 -8.586 1.00 98.31 84 LEU A CA 1
ATOM 657 C C . LEU A 1 84 ? 7.918 -5.365 -8.053 1.00 98.31 84 LEU A C 1
ATOM 659 O O . LEU A 1 84 ? 6.918 -4.842 -7.560 1.00 98.31 84 LEU A O 1
ATOM 663 N N . PHE A 1 85 ? 9.076 -4.729 -8.163 1.00 97.62 85 PHE A N 1
ATOM 664 C CA . PHE A 1 85 ? 9.293 -3.351 -7.752 1.00 97.62 85 PHE A CA 1
ATOM 665 C C . PHE A 1 85 ? 9.625 -2.500 -8.973 1.00 97.62 85 PHE A C 1
ATOM 667 O O . PHE A 1 85 ? 10.607 -2.766 -9.665 1.00 97.62 85 PHE A O 1
ATOM 674 N N . ILE A 1 86 ? 8.827 -1.465 -9.218 1.00 96.50 86 ILE A N 1
ATOM 675 C CA . ILE A 1 86 ? 9.004 -0.534 -10.333 1.00 96.50 86 ILE A CA 1
ATOM 676 C C . ILE A 1 86 ? 9.118 0.879 -9.768 1.00 96.50 86 ILE A C 1
ATOM 678 O O . ILE A 1 86 ? 8.321 1.307 -8.932 1.00 96.50 86 ILE A O 1
ATOM 682 N N . THR A 1 87 ? 10.125 1.629 -10.193 1.00 93.69 87 THR A N 1
ATOM 683 C CA . THR A 1 87 ? 10.281 3.031 -9.792 1.00 93.69 87 THR A CA 1
ATOM 684 C C . THR A 1 87 ? 11.032 3.806 -10.852 1.00 93.69 87 THR A C 1
ATOM 686 O O . THR A 1 87 ? 11.747 3.222 -11.659 1.00 93.69 87 THR A O 1
ATOM 689 N N . ASN A 1 88 ? 10.924 5.128 -10.834 1.00 88.94 88 ASN A N 1
ATOM 690 C CA . ASN A 1 88 ? 11.747 5.949 -11.702 1.00 88.94 88 ASN A CA 1
ATOM 691 C C . ASN A 1 88 ? 13.238 5.895 -11.319 1.00 88.94 88 ASN A C 1
ATOM 693 O O . ASN A 1 88 ? 13.610 5.708 -10.151 1.00 88.94 88 ASN A O 1
ATOM 697 N N . LEU A 1 89 ? 14.093 6.133 -12.300 1.00 80.75 89 LEU A N 1
ATOM 698 C CA . LEU A 1 89 ? 15.532 6.278 -12.188 1.00 80.75 89 LEU A CA 1
ATOM 699 C C . LEU A 1 89 ? 15.863 7.777 -12.192 1.00 80.75 89 LEU A C 1
ATOM 701 O O . LEU A 1 89 ? 15.717 8.447 -13.213 1.00 80.75 89 LEU A O 1
ATOM 705 N N . PRO A 1 90 ? 16.285 8.343 -11.048 1.00 72.00 90 PRO A N 1
ATOM 706 C CA . PRO A 1 90 ? 16.601 9.761 -10.973 1.00 72.00 90 PRO A CA 1
ATOM 707 C C . PRO A 1 90 ? 17.710 10.142 -11.959 1.00 72.00 90 PRO A C 1
ATOM 709 O O . PRO A 1 90 ? 18.760 9.505 -11.977 1.00 72.00 90 PRO A O 1
ATOM 712 N N . SER A 1 91 ? 17.528 11.244 -12.688 1.00 68.00 91 SER A N 1
ATOM 713 C CA . SER A 1 91 ? 18.515 11.780 -13.642 1.00 68.00 91 SER A CA 1
ATOM 714 C C . SER A 1 91 ? 19.849 12.196 -13.004 1.00 68.00 91 SER A C 1
ATOM 716 O O . SER A 1 91 ? 20.863 12.331 -13.685 1.00 68.00 91 SER A O 1
ATOM 718 N N . THR A 1 92 ? 19.884 12.388 -11.683 1.00 68.56 92 THR A N 1
ATOM 719 C CA . THR A 1 92 ? 21.108 12.681 -10.930 1.00 68.56 92 THR A CA 1
ATOM 720 C C . THR A 1 92 ? 21.819 11.383 -10.497 1.00 68.56 92 THR A C 1
ATOM 722 O O . THR A 1 92 ? 21.252 10.639 -9.683 1.00 68.56 92 THR A O 1
ATOM 725 N N . PRO A 1 93 ? 23.085 11.144 -10.901 1.00 68.44 93 PRO A N 1
ATOM 726 C CA . PRO A 1 93 ? 23.799 9.890 -10.622 1.00 68.44 93 PRO A CA 1
ATOM 727 C C . PRO A 1 93 ? 23.866 9.488 -9.138 1.00 68.44 93 PRO A C 1
ATOM 729 O O . PRO A 1 93 ? 23.784 8.307 -8.800 1.00 68.44 93 PRO A O 1
ATOM 732 N N . ALA A 1 94 ? 23.967 10.463 -8.225 1.00 65.56 94 ALA A N 1
ATOM 733 C CA . ALA A 1 94 ? 23.987 10.207 -6.781 1.00 65.56 94 ALA A CA 1
ATOM 734 C C . ALA A 1 94 ? 22.694 9.527 -6.279 1.00 65.56 94 ALA A C 1
ATOM 736 O O . ALA A 1 94 ? 22.744 8.614 -5.451 1.00 65.56 94 ALA A O 1
ATOM 737 N N . TYR A 1 95 ? 21.533 9.927 -6.805 1.00 67.50 95 TYR A N 1
ATOM 738 C CA . TYR A 1 95 ? 20.241 9.350 -6.425 1.00 67.50 95 TYR A CA 1
ATOM 739 C C . TYR A 1 95 ? 19.924 8.057 -7.185 1.00 67.50 95 TYR A C 1
ATOM 741 O O . TYR A 1 95 ? 19.336 7.152 -6.591 1.00 67.50 95 TYR A O 1
ATOM 749 N N . GLN A 1 96 ? 20.367 7.929 -8.442 1.00 68.50 96 GLN A N 1
ATOM 750 C CA . GLN A 1 96 ? 20.289 6.679 -9.211 1.00 68.50 96 GLN A CA 1
ATOM 751 C C . GLN A 1 96 ? 20.953 5.522 -8.462 1.00 68.50 96 GLN A C 1
ATOM 753 O O . GLN A 1 96 ? 20.302 4.515 -8.167 1.00 68.50 96 GLN A O 1
ATOM 758 N N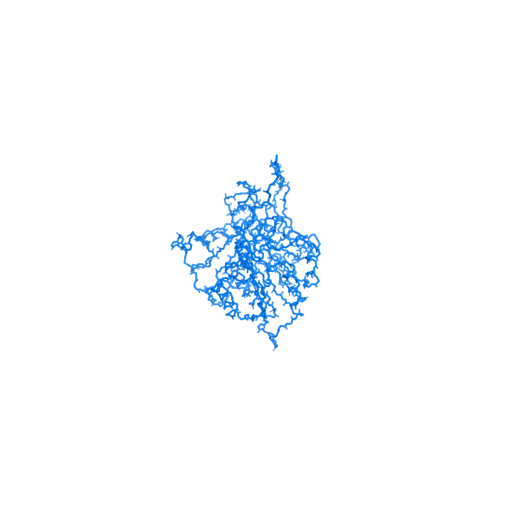 . ASN A 1 97 ? 22.213 5.705 -8.064 1.00 78.81 97 ASN A N 1
ATOM 759 C CA . ASN A 1 97 ? 22.949 4.674 -7.337 1.00 78.81 97 ASN A CA 1
ATOM 760 C C . ASN A 1 97 ? 22.271 4.334 -6.009 1.00 78.81 97 ASN A C 1
ATOM 762 O O . ASN A 1 97 ? 22.214 3.168 -5.634 1.00 78.81 97 ASN A O 1
ATOM 766 N N . THR A 1 98 ? 21.697 5.329 -5.326 1.00 83.19 98 THR A N 1
ATOM 767 C CA . THR A 1 98 ? 21.014 5.112 -4.045 1.00 83.19 98 THR A CA 1
ATOM 768 C C . THR A 1 98 ? 19.875 4.101 -4.185 1.00 83.19 98 THR A C 1
ATOM 770 O O . THR A 1 98 ? 19.857 3.116 -3.453 1.00 83.19 98 THR A O 1
ATOM 773 N N . LYS A 1 99 ? 18.953 4.273 -5.144 1.00 87.00 99 LYS A N 1
ATOM 774 C CA . LYS A 1 99 ? 17.803 3.361 -5.268 1.00 87.00 99 LYS A CA 1
ATOM 775 C C . LYS A 1 99 ? 18.213 1.923 -5.581 1.00 87.00 99 LYS A C 1
ATOM 777 O O . LYS A 1 99 ? 17.737 0.991 -4.937 1.00 87.00 99 LYS A O 1
ATOM 782 N N . GLN A 1 100 ? 19.130 1.743 -6.528 1.00 88.62 100 GLN A N 1
ATOM 783 C CA . GLN A 1 100 ? 19.614 0.413 -6.901 1.00 88.62 100 GLN A CA 1
ATOM 784 C C . GLN A 1 100 ? 20.378 -0.264 -5.761 1.00 88.62 100 GLN A C 1
ATOM 786 O O . GLN A 1 100 ? 20.204 -1.460 -5.532 1.00 88.62 100 GLN A O 1
ATOM 791 N N . ILE A 1 101 ? 21.225 0.487 -5.045 1.00 87.94 101 ILE A N 1
ATOM 792 C CA . ILE A 1 101 ? 21.967 -0.016 -3.884 1.00 87.94 101 ILE A CA 1
ATOM 793 C C . ILE A 1 101 ? 20.990 -0.500 -2.813 1.00 87.94 101 ILE A C 1
ATOM 795 O O . ILE A 1 101 ? 21.168 -1.602 -2.294 1.00 87.94 101 ILE A O 1
ATOM 799 N N . GLU A 1 102 ? 19.957 0.286 -2.499 1.00 88.50 102 GLU A N 1
ATOM 800 C CA . GLU A 1 102 ? 18.970 -0.113 -1.495 1.00 88.50 102 GLU A CA 1
ATOM 801 C C . GLU A 1 102 ? 18.158 -1.334 -1.944 1.00 88.50 102 GLU A C 1
ATOM 803 O O . GLU A 1 102 ? 18.060 -2.297 -1.190 1.00 88.50 102 GLU A O 1
ATOM 808 N N . LEU A 1 103 ? 17.679 -1.386 -3.191 1.00 91.31 103 LEU A N 1
ATOM 809 C CA . LEU A 1 103 ? 16.993 -2.573 -3.720 1.00 91.31 103 LEU A CA 1
ATOM 810 C C . LEU A 1 103 ? 17.865 -3.838 -3.631 1.00 91.31 103 LEU A C 1
ATOM 812 O O . LEU A 1 103 ? 17.411 -4.868 -3.126 1.00 91.31 103 LEU A O 1
ATOM 816 N N . LYS A 1 104 ? 19.142 -3.755 -4.028 1.00 91.62 104 LYS A N 1
ATOM 817 C CA . LYS A 1 104 ? 20.094 -4.876 -3.933 1.00 91.62 104 LYS A CA 1
ATOM 818 C C . LYS A 1 104 ? 20.313 -5.325 -2.483 1.00 91.62 104 LYS A C 1
ATOM 820 O O . LYS A 1 104 ? 20.292 -6.523 -2.213 1.00 91.62 104 LYS A O 1
ATOM 825 N N . LYS A 1 105 ? 20.455 -4.393 -1.529 1.00 88.50 105 LYS A N 1
ATOM 826 C CA . LYS A 1 105 ? 20.555 -4.716 -0.087 1.00 88.50 105 LYS A CA 1
ATOM 827 C C . LYS A 1 105 ? 19.316 -5.441 0.444 1.00 88.50 105 LYS A C 1
ATOM 829 O O . LYS A 1 105 ? 19.428 -6.254 1.355 1.00 88.50 105 LYS A O 1
ATOM 834 N N . LEU A 1 106 ? 18.144 -5.159 -0.123 1.00 87.75 106 LEU A N 1
ATOM 835 C CA . LEU A 1 106 ? 16.871 -5.789 0.240 1.00 87.75 106 LEU A CA 1
ATOM 836 C C . LEU A 1 106 ? 16.660 -7.161 -0.426 1.00 87.75 106 LEU A C 1
ATOM 838 O O . LEU A 1 106 ? 15.617 -7.793 -0.206 1.00 87.75 106 LEU A O 1
ATOM 842 N N . GLY A 1 107 ? 17.643 -7.626 -1.203 1.00 91.31 107 GLY A N 1
ATOM 843 C CA . GLY A 1 107 ? 17.636 -8.912 -1.894 1.00 91.31 107 GLY A CA 1
ATOM 844 C C . GLY A 1 107 ? 16.904 -8.892 -3.235 1.00 91.31 107 GLY A C 1
ATOM 845 O O . GLY A 1 107 ? 16.490 -9.949 -3.697 1.00 91.31 107 GLY A O 1
ATOM 846 N N . PHE A 1 108 ? 16.699 -7.717 -3.836 1.00 94.06 108 PHE A N 1
ATOM 847 C CA . PHE A 1 108 ? 16.164 -7.626 -5.192 1.00 94.06 108 PHE A CA 1
ATOM 848 C C . PHE A 1 108 ? 17.267 -7.789 -6.236 1.00 94.06 108 PHE A C 1
ATOM 850 O O . PHE A 1 108 ? 18.380 -7.274 -6.090 1.00 94.06 108 PHE A O 1
ATOM 857 N N . THR A 1 109 ? 16.907 -8.422 -7.344 1.00 94.81 109 THR A N 1
ATOM 858 C CA . THR A 1 109 ? 17.675 -8.416 -8.587 1.00 94.81 109 THR A CA 1
ATOM 859 C C . THR A 1 109 ? 17.140 -7.301 -9.474 1.00 94.81 109 THR A C 1
ATOM 861 O O . THR A 1 109 ? 15.946 -7.266 -9.756 1.00 94.81 109 THR A O 1
ATOM 864 N N . ILE A 1 110 ? 18.009 -6.388 -9.910 1.00 93.56 110 ILE A N 1
ATOM 865 C CA . ILE A 1 110 ? 17.655 -5.398 -10.935 1.00 93.56 110 ILE A CA 1
ATOM 866 C C . ILE A 1 110 ? 17.607 -6.132 -12.275 1.00 93.56 110 ILE A C 1
ATOM 868 O O . ILE A 1 110 ? 18.631 -6.671 -12.698 1.00 93.56 110 ILE A O 1
ATOM 872 N N . THR A 1 111 ? 16.431 -6.206 -12.892 1.00 92.44 111 THR A N 1
ATOM 873 C CA . THR A 1 111 ? 16.212 -6.951 -14.140 1.00 92.44 111 THR A CA 1
ATOM 874 C C . THR A 1 111 ? 16.280 -6.045 -15.357 1.00 92.44 111 THR A C 1
ATOM 876 O O . THR A 1 111 ? 16.821 -6.454 -16.382 1.00 92.44 111 THR A O 1
ATOM 879 N N . GLU A 1 112 ? 15.788 -4.811 -15.236 1.00 90.12 112 GLU A N 1
ATOM 880 C CA . GLU A 1 112 ? 15.812 -3.815 -16.307 1.00 90.12 112 GLU A CA 1
ATOM 881 C C . GLU A 1 112 ? 16.150 -2.424 -15.750 1.00 90.12 112 GLU A C 1
ATOM 883 O O . GLU A 1 112 ? 15.703 -2.027 -14.668 1.00 90.12 112 GLU A O 1
ATOM 888 N N . GLU A 1 113 ? 16.929 -1.679 -16.533 1.00 87.50 113 GLU A N 1
ATOM 889 C CA . GLU A 1 113 ? 17.079 -0.228 -16.440 1.00 87.50 113 GLU A CA 1
ATOM 890 C C . GLU A 1 113 ? 16.681 0.332 -17.806 1.00 87.50 113 GLU A C 1
ATOM 892 O O . GLU A 1 113 ? 17.464 0.282 -18.754 1.00 87.50 113 GLU A O 1
ATOM 897 N N . ASP A 1 114 ? 15.435 0.780 -17.927 1.00 80.12 114 ASP A N 1
ATOM 898 C CA . ASP A 1 114 ? 14.869 1.228 -19.200 1.00 80.12 114 ASP A CA 1
ATOM 899 C C . ASP A 1 114 ? 14.948 2.749 -19.290 1.00 80.12 114 ASP A C 1
ATOM 901 O O . ASP A 1 114 ? 14.675 3.422 -18.309 1.00 80.12 114 ASP A O 1
ATOM 905 N N . THR A 1 115 ? 15.293 3.311 -20.445 1.00 81.62 115 THR A N 1
ATOM 906 C CA . THR A 1 115 ? 15.243 4.758 -20.693 1.00 81.62 115 THR A CA 1
ATOM 907 C C . THR A 1 115 ? 13.828 5.317 -20.817 1.00 81.62 115 THR A C 1
ATOM 909 O O . THR A 1 115 ? 13.680 6.532 -20.883 1.00 81.62 115 THR A O 1
ATOM 912 N N . GLU A 1 116 ? 12.800 4.474 -20.869 1.00 84.00 116 GLU A N 1
ATOM 913 C CA . GLU A 1 116 ? 11.413 4.924 -20.938 1.00 84.00 116 GLU A CA 1
ATOM 914 C C . GLU A 1 116 ? 10.946 5.620 -19.650 1.00 84.00 116 GLU A C 1
ATOM 916 O O . GLU A 1 116 ? 11.222 5.183 -18.526 1.00 84.00 116 GLU A O 1
ATOM 921 N N . ILE A 1 117 ? 10.183 6.700 -19.842 1.00 87.19 117 ILE A N 1
ATOM 922 C CA . ILE A 1 117 ? 9.540 7.449 -18.759 1.00 87.19 117 ILE A CA 1
ATOM 923 C C . ILE A 1 117 ? 8.431 6.585 -18.164 1.00 87.19 117 ILE A C 1
ATOM 925 O O . ILE A 1 117 ? 7.640 5.981 -18.891 1.00 87.19 117 ILE A O 1
ATOM 929 N N . LEU A 1 118 ? 8.322 6.574 -16.835 1.00 89.50 118 LEU A N 1
ATOM 930 C CA . LEU A 1 118 ? 7.269 5.828 -16.161 1.00 89.50 118 LEU A CA 1
ATOM 931 C C . LEU A 1 118 ? 5.897 6.488 -16.412 1.00 89.50 118 LEU A C 1
ATOM 933 O O . LEU A 1 118 ? 5.516 7.446 -15.743 1.00 89.50 118 LEU A O 1
ATOM 937 N N . SER A 1 119 ? 5.158 5.962 -17.387 1.00 91.31 119 SER A N 1
ATOM 938 C CA . SER A 1 119 ? 3.765 6.297 -17.722 1.00 91.31 119 SER A CA 1
ATOM 939 C C . SER A 1 119 ? 2.871 5.060 -17.583 1.00 91.31 119 SER A C 1
ATOM 941 O O . SER A 1 119 ? 3.389 3.948 -17.475 1.00 91.31 119 SER A O 1
ATOM 943 N N . SER A 1 120 ? 1.540 5.205 -17.608 1.00 92.38 120 SER A N 1
ATOM 944 C CA . SER A 1 120 ? 0.645 4.034 -17.602 1.00 92.38 120 SER A CA 1
ATOM 945 C C . SER A 1 120 ? 0.842 3.128 -18.819 1.00 92.38 120 SER A C 1
ATOM 947 O O . SER A 1 120 ? 0.885 1.909 -18.656 1.00 92.38 120 SER A O 1
ATOM 949 N N . ASP A 1 121 ? 1.018 3.719 -20.007 1.00 92.19 121 ASP A N 1
ATOM 950 C CA . ASP A 1 121 ? 1.226 2.992 -21.269 1.00 92.19 121 ASP A CA 1
ATOM 951 C C . ASP A 1 121 ? 2.496 2.140 -21.256 1.00 92.19 121 ASP A C 1
ATOM 953 O O . ASP A 1 121 ? 2.563 1.109 -21.918 1.00 92.19 121 ASP A O 1
ATOM 957 N N . TYR A 1 122 ? 3.505 2.553 -20.492 1.00 92.50 122 TYR A N 1
ATOM 958 C CA . TYR A 1 122 ? 4.715 1.768 -20.285 1.00 92.50 122 TYR A CA 1
ATOM 959 C C . TYR A 1 122 ? 4.556 0.777 -19.120 1.00 92.50 122 TYR A C 1
ATOM 961 O O . TYR A 1 122 ? 4.848 -0.414 -19.247 1.00 92.50 122 TYR A O 1
ATOM 969 N N . LEU A 1 123 ? 4.052 1.256 -17.980 1.00 95.06 123 LEU A N 1
ATOM 970 C CA . LEU A 1 123 ? 3.953 0.510 -16.727 1.00 95.06 123 LEU A CA 1
ATOM 971 C C . LEU A 1 123 ? 3.085 -0.745 -16.851 1.00 95.06 123 LEU A C 1
ATOM 973 O O . LEU A 1 123 ? 3.491 -1.811 -16.391 1.00 95.06 123 LEU A O 1
ATOM 977 N N . ILE A 1 124 ? 1.886 -0.629 -17.423 1.00 96.31 124 ILE A N 1
ATOM 978 C CA . ILE A 1 124 ? 0.908 -1.726 -17.428 1.00 96.31 124 ILE A CA 1
ATOM 979 C C . ILE A 1 124 ? 1.373 -2.894 -18.296 1.00 96.31 124 ILE A C 1
ATOM 981 O O . ILE A 1 124 ? 1.458 -4.006 -17.764 1.00 96.31 124 ILE A O 1
ATOM 985 N N . PRO A 1 125 ? 1.773 -2.681 -19.566 1.00 95.69 125 PRO A N 1
ATOM 986 C CA . PRO A 1 125 ? 2.369 -3.746 -20.359 1.00 95.69 125 PRO A CA 1
ATOM 987 C C . PRO A 1 125 ? 3.578 -4.365 -19.662 1.00 95.69 125 PRO A C 1
ATOM 989 O O . PRO A 1 125 ? 3.712 -5.587 -19.655 1.00 95.69 125 PRO A O 1
ATOM 992 N N . LYS A 1 126 ? 4.420 -3.557 -19.001 1.00 95.44 126 LYS A N 1
ATOM 993 C CA . LYS A 1 126 ? 5.567 -4.083 -18.255 1.00 95.44 126 LYS A CA 1
ATOM 994 C C . LYS A 1 126 ? 5.155 -4.995 -17.115 1.00 95.44 126 LYS A C 1
ATOM 996 O O . LYS A 1 126 ? 5.662 -6.109 -17.055 1.00 95.44 126 LYS A O 1
ATOM 1001 N N . VAL A 1 127 ? 4.202 -4.611 -16.270 1.00 97.50 127 VAL A N 1
ATOM 1002 C CA . VAL A 1 127 ? 3.682 -5.498 -15.212 1.00 97.50 127 VAL A CA 1
ATOM 1003 C C . VAL A 1 127 ? 3.223 -6.842 -15.794 1.00 97.50 127 VAL A C 1
ATOM 1005 O O . VAL A 1 127 ? 3.589 -7.894 -15.266 1.00 97.50 127 VAL A O 1
ATOM 1008 N N . LEU A 1 128 ? 2.512 -6.816 -16.924 1.00 97.62 128 LEU A N 1
ATOM 1009 C CA . LEU A 1 128 ? 1.999 -8.017 -17.592 1.00 97.62 128 LEU A CA 1
ATOM 1010 C C . LEU A 1 128 ? 3.092 -8.895 -18.225 1.00 97.62 128 LEU A C 1
ATOM 1012 O O . LEU A 1 128 ? 2.888 -10.096 -18.379 1.00 97.62 128 LEU A O 1
ATOM 1016 N N . THR A 1 129 ? 4.278 -8.354 -18.536 1.00 96.69 129 THR A N 1
ATOM 1017 C CA . THR A 1 129 ? 5.433 -9.187 -18.940 1.00 96.69 129 THR A CA 1
ATOM 1018 C C . THR A 1 129 ? 6.038 -9.988 -17.784 1.00 96.69 129 THR A C 1
ATOM 1020 O O . THR A 1 129 ? 6.716 -10.989 -18.019 1.00 96.69 129 THR A O 1
ATOM 1023 N N . TYR A 1 130 ? 5.798 -9.575 -16.537 1.00 96.88 130 TYR A N 1
ATOM 1024 C CA . TYR A 1 130 ? 6.406 -10.180 -15.351 1.00 96.88 130 TYR A CA 1
ATOM 1025 C C . TYR A 1 130 ? 5.477 -11.138 -14.609 1.00 96.88 130 TYR A C 1
ATOM 1027 O O . TYR A 1 130 ? 5.968 -12.050 -13.945 1.00 96.88 130 TYR A O 1
ATOM 1035 N N . THR A 1 131 ? 4.158 -10.966 -14.686 1.00 97.81 131 THR A N 1
ATOM 1036 C CA . THR A 1 131 ? 3.220 -11.836 -13.968 1.00 97.81 131 THR A CA 1
ATOM 1037 C C . THR A 1 131 ? 1.841 -11.865 -14.615 1.00 97.81 131 THR A C 1
ATOM 1039 O O . THR A 1 131 ? 1.391 -10.885 -15.204 1.00 97.81 131 THR A O 1
ATOM 1042 N N . ASN A 1 132 ? 1.146 -12.987 -14.434 1.00 97.38 132 ASN A N 1
ATOM 1043 C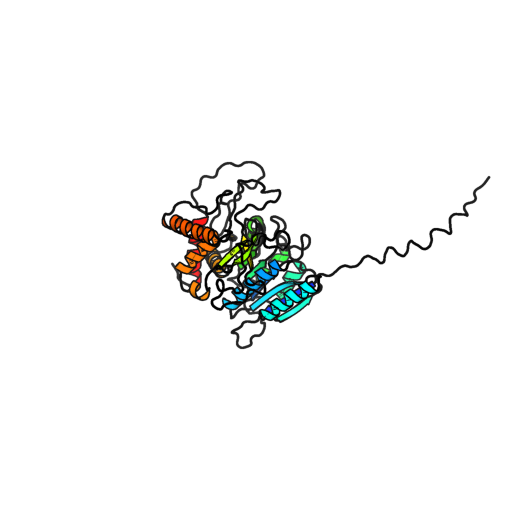 CA . ASN A 1 132 ? -0.284 -13.129 -14.699 1.00 97.38 132 ASN A CA 1
ATOM 1044 C C . ASN A 1 132 ? -1.075 -13.500 -13.425 1.00 97.38 132 ASN A C 1
ATOM 1046 O O . ASN A 1 132 ? -2.196 -13.993 -13.524 1.00 97.38 132 ASN A O 1
ATOM 1050 N N . GLN A 1 133 ? -0.482 -13.299 -12.240 1.00 98.12 133 GLN A N 1
ATOM 1051 C CA . GLN A 1 133 ? -1.057 -13.598 -10.923 1.00 98.12 133 GLN A CA 1
ATOM 1052 C C . GLN A 1 133 ? -0.796 -12.441 -9.943 1.00 98.12 133 GLN A C 1
ATOM 1054 O O . GLN A 1 133 ? -0.096 -12.577 -8.937 1.00 98.12 133 GLN A O 1
ATOM 1059 N N . ILE A 1 134 ? -1.363 -11.271 -10.217 1.00 98.69 134 ILE A N 1
ATOM 1060 C CA . ILE A 1 134 ? -1.259 -10.093 -9.356 1.00 98.69 134 ILE A CA 1
ATOM 1061 C C . ILE A 1 134 ? -2.062 -10.330 -8.071 1.00 98.69 134 ILE A C 1
ATOM 1063 O O . ILE A 1 134 ? -3.286 -10.486 -8.092 1.00 98.69 134 ILE A O 1
ATOM 1067 N N . ARG A 1 135 ? -1.363 -10.339 -6.933 1.00 97.81 135 ARG A N 1
ATOM 1068 C CA . ARG A 1 135 ? -1.950 -10.486 -5.594 1.00 97.81 135 ARG A CA 1
ATOM 1069 C C . ARG A 1 135 ? -2.178 -9.157 -4.888 1.00 97.81 135 ARG A C 1
ATOM 1071 O O . ARG A 1 135 ? -3.157 -9.005 -4.159 1.00 97.81 135 ARG A O 1
ATOM 1078 N N . SER A 1 136 ? -1.293 -8.191 -5.104 1.00 97.69 136 SER A N 1
ATOM 1079 C CA . SER A 1 136 ? -1.512 -6.816 -4.661 1.00 97.69 136 SER A CA 1
ATOM 1080 C C . SER A 1 136 ? -0.929 -5.829 -5.657 1.00 97.69 136 SER A C 1
ATOM 1082 O O . SER A 1 136 ? 0.168 -6.073 -6.157 1.00 97.69 136 SER A O 1
ATOM 1084 N N . PHE A 1 137 ? -1.583 -4.689 -5.864 1.00 98.31 137 PHE A N 1
ATOM 1085 C CA . PHE A 1 137 ? -1.068 -3.610 -6.710 1.00 98.31 137 PHE A CA 1
ATOM 1086 C C . PHE A 1 137 ? -0.964 -2.305 -5.918 1.00 98.31 137 PHE A C 1
ATOM 1088 O O . PHE A 1 137 ? -1.972 -1.683 -5.597 1.00 98.31 137 PHE A O 1
ATOM 1095 N N . THR A 1 138 ? 0.249 -1.914 -5.528 1.00 97.69 138 THR A N 1
ATOM 1096 C CA . THR A 1 138 ? 0.483 -0.770 -4.633 1.00 97.69 138 THR A CA 1
ATOM 1097 C C . THR A 1 138 ? 1.198 0.363 -5.361 1.00 97.69 138 THR A C 1
ATOM 1099 O O . THR A 1 138 ? 2.333 0.180 -5.787 1.00 97.69 138 THR A O 1
ATOM 1102 N N . ILE A 1 139 ? 0.581 1.544 -5.439 1.00 97.56 139 ILE A N 1
ATOM 1103 C CA . ILE A 1 139 ? 1.212 2.787 -5.908 1.00 97.56 139 ILE A CA 1
ATOM 1104 C C . ILE A 1 139 ? 1.493 3.687 -4.702 1.00 97.56 139 ILE A C 1
ATOM 1106 O O . ILE A 1 139 ? 0.597 3.951 -3.900 1.00 97.56 139 ILE A O 1
ATOM 1110 N N . ILE A 1 140 ? 2.731 4.168 -4.576 1.00 96.44 140 ILE A N 1
ATOM 1111 C CA . ILE A 1 140 ? 3.185 5.078 -3.516 1.00 96.44 140 ILE A CA 1
ATOM 1112 C C . ILE A 1 140 ? 3.754 6.329 -4.183 1.00 96.44 140 ILE A C 1
ATOM 1114 O O . ILE A 1 140 ? 4.847 6.291 -4.753 1.00 96.44 140 ILE A O 1
ATOM 1118 N N . SER A 1 141 ? 3.009 7.434 -4.142 1.00 95.44 141 SER A N 1
ATOM 1119 C CA . SER A 1 141 ? 3.352 8.652 -4.886 1.00 95.44 141 SER A CA 1
ATOM 1120 C C . SER A 1 141 ? 2.598 9.887 -4.387 1.00 95.44 141 SER A C 1
ATOM 1122 O O . SER A 1 141 ? 1.697 9.810 -3.551 1.00 95.44 141 SER A O 1
ATOM 1124 N N . HIS A 1 142 ? 2.912 11.049 -4.964 1.00 93.25 142 HIS A N 1
ATOM 1125 C CA . HIS A 1 142 ? 1.955 12.153 -4.984 1.00 93.25 142 HIS A CA 1
ATOM 1126 C C . HIS A 1 142 ? 0.674 11.719 -5.703 1.00 93.25 142 HIS A C 1
ATOM 1128 O O . HIS A 1 142 ? 0.716 10.890 -6.612 1.00 93.25 142 HIS A O 1
ATOM 1134 N N . ASN A 1 143 ? -0.459 12.288 -5.307 1.00 90.19 143 ASN A N 1
ATOM 1135 C CA . ASN A 1 143 ? -1.740 12.054 -5.957 1.00 90.19 143 ASN A CA 1
ATOM 1136 C C . ASN A 1 143 ? -2.519 13.370 -6.011 1.00 90.19 143 ASN A C 1
ATOM 1138 O O . ASN A 1 143 ? -2.544 14.121 -5.033 1.00 90.19 143 ASN A O 1
ATOM 1142 N N . GLY A 1 144 ? -3.105 13.665 -7.170 1.00 82.69 144 GLY A N 1
ATOM 1143 C CA . GLY A 1 144 ? -4.103 14.725 -7.301 1.00 82.69 144 GLY A CA 1
ATOM 1144 C C . GLY A 1 144 ? -5.499 14.124 -7.211 1.00 82.69 144 GLY A C 1
ATOM 1145 O O . GLY A 1 144 ? -5.708 13.046 -7.753 1.00 82.69 144 GLY A O 1
ATOM 1146 N N . VAL A 1 145 ? -6.435 14.830 -6.570 1.00 82.25 145 VAL A N 1
ATOM 1147 C CA . VAL A 1 145 ? -7.832 14.384 -6.396 1.00 82.25 145 VAL A CA 1
ATOM 1148 C C . VAL A 1 145 ? -8.424 13.918 -7.735 1.00 82.25 145 VAL A C 1
ATOM 1150 O O . VAL A 1 145 ? -8.838 12.773 -7.850 1.00 82.25 145 VAL A O 1
ATOM 1153 N N . GLU A 1 146 ? -8.376 14.783 -8.753 1.00 82.75 146 GLU A N 1
ATOM 1154 C CA . GLU A 1 146 ? -8.968 14.554 -10.086 1.00 82.75 146 GLU A CA 1
ATOM 1155 C C . GLU A 1 146 ? -7.992 13.933 -11.091 1.00 82.75 146 GLU A C 1
ATOM 1157 O O . GLU A 1 146 ? -8.392 13.348 -12.085 1.00 82.75 146 GLU A O 1
ATOM 1162 N N . PHE A 1 147 ? -6.690 14.073 -10.854 1.00 85.38 147 PHE A N 1
ATOM 1163 C CA . PHE A 1 147 ? -5.669 13.744 -11.853 1.00 85.38 147 PHE A CA 1
ATOM 1164 C C . PHE A 1 147 ? -4.961 12.414 -11.583 1.00 85.38 147 PHE A C 1
ATOM 1166 O O . PHE A 1 147 ? -4.203 11.938 -12.420 1.00 85.38 147 PHE A O 1
ATOM 1173 N N . GLY A 1 148 ? -5.125 11.853 -10.387 1.00 90.94 148 GLY A N 1
ATOM 1174 C CA . GLY A 1 148 ? -4.517 10.589 -10.009 1.00 90.94 148 GLY A CA 1
ATOM 1175 C C . GLY A 1 148 ? -3.023 10.626 -9.654 1.00 90.94 148 GLY A C 1
ATOM 1176 O O . GLY A 1 148 ? -2.427 11.712 -9.500 1.00 90.94 148 GLY A O 1
ATOM 1177 N N . PRO A 1 149 ? -2.430 9.430 -9.460 1.00 94.56 149 PRO A N 1
ATOM 1178 C CA . PRO A 1 149 ? -1.071 9.241 -8.950 1.00 94.56 149 PRO A CA 1
ATOM 1179 C C . PRO A 1 149 ? 0.015 9.751 -9.900 1.00 94.56 149 PRO A C 1
ATOM 1181 O O . PRO A 1 149 ? -0.062 9.531 -11.103 1.00 94.56 149 PRO A O 1
ATOM 1184 N N . TRP A 1 150 ? 1.064 10.390 -9.382 1.00 93.62 150 TRP A N 1
ATOM 1185 C CA . TRP A 1 150 ? 2.256 10.732 -10.171 1.00 93.62 150 TRP A CA 1
ATOM 1186 C C . TRP A 1 150 ? 3.153 9.509 -10.298 1.00 93.62 150 TRP A C 1
ATOM 1188 O O . TRP A 1 150 ? 3.649 8.998 -9.293 1.00 93.62 150 TRP A O 1
ATOM 1198 N N . LEU A 1 151 ? 3.408 9.076 -11.525 1.00 92.19 151 LEU A N 1
ATOM 1199 C CA . LEU A 1 151 ? 4.398 8.038 -11.781 1.00 92.19 151 LEU A CA 1
ATOM 1200 C C . LEU A 1 151 ? 5.793 8.667 -11.883 1.00 92.19 151 LEU A C 1
ATOM 1202 O O . LEU A 1 151 ? 6.701 8.269 -11.152 1.00 92.19 151 LEU A O 1
ATOM 1206 N N . GLU A 1 152 ? 5.918 9.730 -12.681 1.00 88.50 152 GLU A N 1
ATOM 1207 C CA . GLU A 1 152 ? 7.132 10.550 -12.776 1.00 88.50 152 GLU A CA 1
ATOM 1208 C C . GLU A 1 152 ? 6.881 11.972 -12.256 1.00 88.50 152 GLU A C 1
ATOM 1210 O O . GLU A 1 152 ? 7.482 12.407 -11.278 1.00 88.50 152 GLU A O 1
ATOM 1215 N N . ASP A 1 153 ? 5.963 12.717 -12.866 1.00 84.62 153 ASP A N 1
ATOM 1216 C CA . ASP A 1 153 ? 5.646 14.091 -12.476 1.00 84.62 153 ASP A CA 1
ATOM 1217 C C . ASP A 1 153 ? 4.177 14.434 -12.771 1.00 84.62 153 ASP A C 1
ATOM 1219 O O . ASP A 1 153 ? 3.350 13.556 -13.020 1.00 84.62 153 ASP A O 1
ATOM 1223 N N . SER A 1 154 ? 3.824 15.721 -12.721 1.00 81.50 154 SER A N 1
ATOM 1224 C CA . SER A 1 154 ? 2.456 16.175 -12.971 1.00 81.50 154 SER A CA 1
ATOM 1225 C C . SER A 1 154 ? 1.933 15.884 -14.383 1.00 81.50 154 SER A C 1
ATOM 1227 O O . SER A 1 154 ? 0.714 15.908 -14.551 1.00 81.50 154 SER A O 1
ATOM 1229 N N . ASN A 1 155 ? 2.809 15.648 -15.365 1.00 85.81 155 ASN A N 1
ATOM 1230 C CA . ASN A 1 155 ? 2.469 15.329 -16.755 1.00 85.81 155 ASN A CA 1
ATOM 1231 C C . ASN A 1 155 ? 2.452 13.818 -17.026 1.00 85.81 155 ASN A C 1
ATOM 1233 O O . ASN A 1 155 ? 1.784 13.382 -17.957 1.00 85.81 155 ASN A O 1
ATOM 1237 N N . TYR A 1 156 ? 3.166 13.025 -16.224 1.00 90.12 156 TYR A N 1
ATOM 1238 C CA . TYR A 1 156 ? 3.223 11.567 -16.359 1.00 90.12 156 TYR A CA 1
ATOM 1239 C C . TYR A 1 156 ? 2.597 10.910 -15.135 1.00 90.12 156 TYR A C 1
ATOM 1241 O O . TYR A 1 156 ? 3.251 10.577 -14.137 1.00 90.12 156 TYR A O 1
ATOM 1249 N N . ARG A 1 157 ? 1.279 10.772 -15.224 1.00 91.69 157 ARG A N 1
ATOM 1250 C CA . ARG A 1 157 ? 0.429 10.234 -14.171 1.00 91.69 157 ARG A CA 1
ATOM 1251 C C . ARG A 1 157 ? -0.054 8.843 -14.523 1.00 91.69 157 ARG A C 1
ATOM 1253 O O . ARG A 1 157 ? 0.007 8.417 -15.674 1.00 91.69 157 ARG A O 1
ATOM 1260 N N . PHE A 1 158 ? -0.537 8.152 -13.504 1.00 94.31 158 PHE A N 1
ATOM 1261 C CA . PHE A 1 158 ? -1.287 6.935 -13.698 1.00 94.31 158 PHE A CA 1
ATOM 1262 C C . PHE A 1 158 ? -2.670 7.307 -14.244 1.00 94.31 158 PHE A C 1
ATOM 1264 O O . PHE A 1 158 ? -3.478 7.881 -13.518 1.00 94.31 158 PHE A O 1
ATOM 1271 N N . ASP A 1 159 ? -2.881 7.028 -15.528 1.00 93.69 159 ASP A N 1
ATOM 1272 C CA . ASP A 1 159 ? -4.099 7.240 -16.322 1.00 93.69 159 ASP A CA 1
ATOM 1273 C C . ASP A 1 159 ? -5.257 6.341 -15.846 1.00 93.69 159 ASP A C 1
ATOM 1275 O O . ASP A 1 159 ? -5.619 5.354 -16.480 1.00 93.69 159 ASP A O 1
ATOM 1279 N N . TRP A 1 160 ? -5.738 6.606 -14.633 1.00 93.44 160 TRP A N 1
ATOM 1280 C CA . TRP A 1 160 ? -6.664 5.748 -13.894 1.00 93.44 160 TRP A CA 1
ATOM 1281 C C . TRP A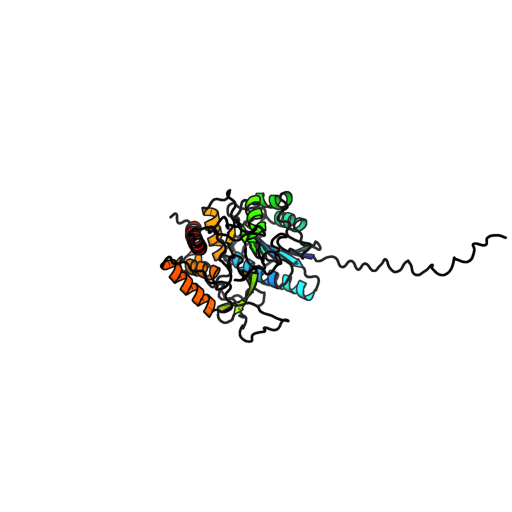 1 160 ? -8.066 5.701 -14.510 1.00 93.44 160 TRP A C 1
ATOM 1283 O O . TRP A 1 160 ? -8.766 4.713 -14.302 1.00 93.44 160 TRP A O 1
ATOM 1293 N N . ASP A 1 161 ? -8.469 6.733 -15.252 1.00 92.69 161 ASP A N 1
ATOM 1294 C CA . ASP A 1 161 ? -9.776 6.863 -15.901 1.00 92.69 161 ASP A CA 1
ATOM 1295 C C . ASP A 1 161 ? -9.828 6.251 -17.313 1.00 92.69 161 ASP A C 1
ATOM 1297 O O . ASP A 1 161 ? -10.907 6.078 -17.884 1.00 92.69 161 ASP A O 1
ATOM 1301 N N . ASN A 1 162 ? -8.688 5.818 -17.855 1.00 94.50 162 ASN A N 1
ATOM 1302 C CA . ASN A 1 162 ? -8.613 5.110 -19.128 1.00 94.50 162 ASN A CA 1
ATOM 1303 C C . ASN A 1 162 ? -8.991 3.627 -18.985 1.00 94.50 162 ASN A C 1
ATOM 1305 O O . ASN A 1 162 ? -8.154 2.755 -18.737 1.00 94.50 162 ASN A O 1
ATOM 1309 N N . GLU A 1 163 ? -10.274 3.334 -19.189 1.00 92.62 163 GLU A N 1
ATOM 1310 C CA . GLU A 1 163 ? -10.858 1.989 -19.106 1.00 92.62 163 GLU A CA 1
ATOM 1311 C C . GLU A 1 163 ? -10.112 0.944 -19.956 1.00 92.62 163 GLU A C 1
ATOM 1313 O O . GLU A 1 163 ? -9.809 -0.158 -19.484 1.00 92.62 163 GLU A O 1
ATOM 1318 N N . ALA A 1 164 ? -9.774 1.279 -21.205 1.00 92.88 164 ALA A N 1
ATOM 1319 C CA . ALA A 1 164 ? -9.109 0.352 -22.122 1.00 92.88 164 ALA A CA 1
ATOM 1320 C C . ALA A 1 164 ? -7.706 -0.038 -21.632 1.00 92.88 164 ALA A C 1
ATOM 1322 O O . ALA A 1 164 ? -7.252 -1.161 -21.853 1.00 92.88 164 ALA A O 1
ATOM 1323 N N . LEU A 1 165 ? -7.019 0.879 -20.954 1.00 92.88 165 LEU A N 1
ATOM 1324 C CA . LEU A 1 165 ? -5.707 0.628 -20.378 1.00 92.88 165 LEU A CA 1
ATOM 1325 C C . LEU A 1 165 ? -5.810 -0.108 -19.036 1.00 92.88 165 LEU A C 1
ATOM 1327 O O . LEU A 1 165 ? -5.112 -1.101 -18.826 1.00 92.88 165 LEU A O 1
ATOM 1331 N N . MET A 1 166 ? -6.711 0.321 -18.146 1.00 93.50 166 MET A N 1
ATOM 1332 C CA . MET A 1 166 ? -6.887 -0.288 -16.821 1.00 93.50 166 MET A CA 1
ATOM 1333 C C . MET A 1 166 ? -7.379 -1.734 -16.894 1.00 93.50 166 MET A C 1
ATOM 1335 O O . MET A 1 166 ? -6.914 -2.575 -16.120 1.00 93.50 166 MET A O 1
ATOM 1339 N N . SER A 1 167 ? -8.269 -2.041 -17.841 1.00 93.12 167 SER A N 1
ATOM 1340 C CA . SER A 1 167 ? -8.831 -3.385 -18.029 1.00 93.12 167 SER A CA 1
ATOM 1341 C C . SER A 1 167 ? -7.794 -4.439 -18.428 1.00 93.12 167 SER A C 1
ATOM 1343 O O . SER A 1 167 ? -8.032 -5.629 -18.227 1.00 93.12 167 SER A O 1
ATOM 1345 N N . GLN A 1 168 ? -6.614 -4.039 -18.916 1.00 96.19 168 GLN A N 1
ATOM 1346 C CA . GLN A 1 168 ? -5.537 -4.978 -19.251 1.00 96.19 168 GLN A CA 1
ATOM 1347 C C . GLN A 1 168 ? -4.996 -5.717 -18.020 1.00 96.19 168 GLN A C 1
ATOM 1349 O O . GLN A 1 168 ? -4.535 -6.851 -18.143 1.00 96.19 168 GLN A O 1
ATOM 1354 N N . LEU A 1 169 ? -5.064 -5.105 -16.832 1.00 96.88 169 LEU A N 1
ATOM 1355 C CA . LEU A 1 169 ? -4.636 -5.745 -15.584 1.00 96.88 169 LEU A CA 1
ATOM 1356 C C . LEU A 1 169 ? -5.678 -6.730 -15.040 1.00 96.88 169 LEU A C 1
ATOM 1358 O O . LEU A 1 169 ? -5.307 -7.662 -14.326 1.00 96.88 169 LEU A O 1
ATOM 1362 N N . THR A 1 170 ? -6.959 -6.560 -15.385 1.00 96.88 170 THR A N 1
ATOM 1363 C CA . THR A 1 170 ? -8.069 -7.329 -14.802 1.00 96.88 170 THR A CA 1
ATOM 1364 C C . THR A 1 170 ? -7.884 -8.849 -14.906 1.00 96.88 170 THR A C 1
ATOM 1366 O O . THR A 1 170 ? -8.008 -9.521 -13.881 1.00 96.88 170 THR A O 1
ATOM 1369 N N . PRO A 1 171 ? -7.504 -9.428 -16.066 1.00 97.44 171 PRO A N 1
ATOM 1370 C CA . PRO A 1 171 ? -7.289 -10.872 -16.191 1.00 97.44 171 PRO A CA 1
ATOM 1371 C C . PRO A 1 171 ? -6.107 -11.413 -15.376 1.00 97.44 171 PRO A C 1
ATOM 1373 O O . PRO A 1 171 ? -6.032 -12.617 -15.146 1.00 97.44 171 PRO A O 1
ATOM 1376 N N . ALA A 1 172 ? -5.171 -10.549 -14.974 1.00 98.19 172 ALA A N 1
ATOM 1377 C CA . ALA A 1 172 ? -4.003 -10.937 -14.195 1.00 98.19 172 ALA A CA 1
ATOM 1378 C C . ALA A 1 172 ? -4.266 -10.899 -12.684 1.00 98.19 172 ALA A C 1
ATOM 1380 O O . ALA A 1 172 ? -3.472 -11.453 -11.927 1.00 98.19 172 ALA A O 1
ATOM 1381 N N . PHE A 1 173 ? -5.343 -10.262 -12.210 1.00 98.50 173 PHE A N 1
ATOM 1382 C CA . PHE A 1 173 ? -5.661 -10.250 -10.785 1.00 98.50 173 PHE A CA 1
ATOM 1383 C C . PHE A 1 173 ? -6.103 -11.629 -10.293 1.00 98.50 173 PHE A C 1
ATOM 1385 O O . PHE A 1 173 ? -6.990 -12.280 -10.840 1.00 98.50 173 PHE A O 1
ATOM 1392 N N . THR A 1 174 ? -5.499 -12.053 -9.190 1.00 98.19 174 THR A N 1
ATOM 1393 C CA . THR A 1 174 ? -5.930 -13.238 -8.441 1.00 98.19 174 THR A CA 1
ATOM 1394 C C . THR A 1 174 ? -7.298 -13.012 -7.789 1.00 98.19 174 THR A C 1
ATOM 1396 O O . THR A 1 174 ? -7.718 -11.880 -7.541 1.00 98.19 174 THR A O 1
ATOM 1399 N N . SER A 1 175 ? -8.005 -14.091 -7.446 1.00 95.69 175 SER A N 1
ATOM 1400 C CA . SER A 1 175 ? -9.329 -14.004 -6.805 1.00 95.69 175 SER A CA 1
ATOM 1401 C C . SER A 1 175 ? -9.310 -13.299 -5.443 1.00 95.69 175 SER A C 1
ATOM 1403 O O . SER A 1 175 ? -10.333 -12.787 -4.996 1.00 95.69 175 SER A O 1
ATOM 1405 N N . ASP A 1 176 ? -8.160 -13.285 -4.769 1.00 95.25 176 ASP A N 1
ATOM 1406 C CA . ASP A 1 176 ? -7.926 -12.587 -3.506 1.00 95.25 176 ASP A CA 1
ATOM 1407 C C . ASP A 1 176 ? -7.147 -11.272 -3.678 1.00 95.25 176 ASP A C 1
ATOM 1409 O O . ASP A 1 176 ? -6.701 -10.694 -2.692 1.00 95.25 176 ASP A O 1
ATOM 1413 N N . ALA A 1 177 ? -7.009 -10.768 -4.909 1.00 97.94 177 ALA A N 1
ATOM 1414 C CA . ALA A 1 177 ? -6.296 -9.528 -5.183 1.00 97.94 177 ALA A CA 1
ATOM 1415 C C . ALA A 1 177 ? -6.959 -8.296 -4.553 1.00 97.94 177 ALA A C 1
ATOM 1417 O O . ALA A 1 177 ? -8.186 -8.234 -4.414 1.00 97.94 177 ALA A O 1
ATOM 1418 N N . TRP A 1 178 ? -6.122 -7.305 -4.250 1.00 97.56 178 TRP A N 1
ATOM 1419 C CA . TRP A 1 178 ? -6.495 -5.949 -3.847 1.00 97.56 178 TRP A CA 1
ATOM 1420 C C . TRP A 1 178 ? -5.470 -4.934 -4.368 1.00 97.56 178 TRP A C 1
ATOM 1422 O O . TRP A 1 178 ? -4.352 -5.292 -4.744 1.00 97.56 178 TRP A O 1
ATOM 1432 N N . ALA A 1 179 ? -5.820 -3.652 -4.375 1.00 97.62 179 ALA A N 1
ATOM 1433 C CA . ALA A 1 179 ? -4.893 -2.578 -4.721 1.00 97.62 179 ALA A CA 1
ATOM 1434 C C . ALA A 1 179 ? -4.815 -1.514 -3.630 1.00 97.62 179 ALA A C 1
ATOM 1436 O O . ALA A 1 179 ? -5.676 -1.422 -2.758 1.00 97.62 179 ALA A O 1
ATOM 1437 N N . ARG A 1 180 ? -3.764 -0.699 -3.663 1.00 96.50 180 ARG A N 1
ATOM 1438 C CA . ARG A 1 180 ? -3.586 0.438 -2.764 1.00 96.50 180 ARG A CA 1
ATOM 1439 C C . ARG A 1 180 ? -2.979 1.609 -3.505 1.00 96.50 180 ARG A C 1
ATOM 1441 O O . ARG A 1 180 ? -1.915 1.483 -4.102 1.00 96.50 180 ARG A O 1
ATOM 1448 N N . VAL A 1 181 ? -3.617 2.764 -3.380 1.00 96.00 181 VAL A N 1
ATOM 1449 C CA . VAL A 1 181 ? -3.111 4.039 -3.883 1.00 96.00 181 VAL A CA 1
ATOM 1450 C C . VAL A 1 181 ? -2.774 4.916 -2.685 1.00 96.00 181 VAL A C 1
ATOM 1452 O O . VAL A 1 181 ? -3.633 5.571 -2.091 1.00 96.00 181 VAL A O 1
ATOM 1455 N N . GLN A 1 182 ? -1.504 4.892 -2.298 1.00 93.62 182 GLN A N 1
ATOM 1456 C CA . GLN A 1 182 ? -0.972 5.610 -1.149 1.00 93.62 182 GLN A CA 1
ATOM 1457 C C . GLN A 1 182 ? -0.457 6.981 -1.596 1.00 93.62 182 GLN A C 1
ATOM 1459 O O . GLN A 1 182 ? 0.713 7.155 -1.932 1.00 93.62 182 GLN A O 1
ATOM 1464 N N . GLY A 1 183 ? -1.368 7.948 -1.599 1.00 91.25 183 GLY A N 1
ATOM 1465 C CA . GLY A 1 183 ? -1.112 9.349 -1.907 1.00 91.25 183 GLY A CA 1
ATOM 1466 C C . GLY A 1 183 ? -2.305 10.207 -1.493 1.00 91.25 183 GLY A C 1
ATOM 1467 O O . GLY A 1 183 ? -3.363 9.681 -1.144 1.00 91.25 183 GLY A O 1
ATOM 1468 N N . CYS A 1 184 ? -2.138 11.527 -1.516 1.00 88.69 184 CYS A N 1
ATOM 1469 C CA . CYS A 1 184 ? -3.163 12.471 -1.072 1.00 88.69 184 CYS A CA 1
ATOM 1470 C C . CYS A 1 184 ? -4.494 12.289 -1.826 1.00 88.69 184 CYS A C 1
ATOM 1472 O O . CYS A 1 184 ? -4.513 12.381 -3.050 1.00 88.69 184 CYS A O 1
ATOM 1474 N N . ASN A 1 185 ? -5.613 12.133 -1.115 1.00 86.00 185 ASN A N 1
ATOM 1475 C CA . ASN A 1 185 ? -6.976 12.143 -1.681 1.00 86.00 185 ASN A CA 1
ATOM 1476 C C . ASN A 1 185 ? -7.256 11.116 -2.787 1.00 86.00 185 ASN A C 1
ATOM 1478 O O . ASN A 1 185 ? -8.074 11.366 -3.672 1.00 86.00 185 ASN A O 1
ATOM 1482 N N . SER A 1 186 ? -6.594 9.964 -2.769 1.00 90.00 186 SER A N 1
ATOM 1483 C CA . SER A 1 186 ? -6.887 8.899 -3.729 1.00 90.00 186 SER A CA 1
ATOM 1484 C C . SER A 1 186 ? -8.310 8.338 -3.604 1.00 90.00 186 SER A C 1
ATOM 1486 O O . SER A 1 186 ? -8.779 7.684 -4.527 1.00 90.00 186 SER A O 1
ATOM 1488 N N . GLY A 1 187 ? -9.021 8.585 -2.501 1.00 87.94 187 GLY A N 1
ATOM 1489 C CA . GLY A 1 187 ? -10.328 7.977 -2.242 1.00 87.94 187 GLY A CA 1
ATOM 1490 C C . GLY A 1 187 ? -11.529 8.661 -2.874 1.00 87.94 187 GLY A C 1
ATOM 1491 O O . GLY A 1 187 ? -12.602 8.071 -2.875 1.00 87.94 187 GLY A O 1
ATOM 1492 N N . TRP A 1 188 ? -11.360 9.864 -3.423 1.00 83.69 188 TRP A N 1
ATOM 1493 C CA . TRP A 1 188 ? -12.476 10.637 -3.972 1.00 83.69 188 TRP A CA 1
ATOM 1494 C C . TRP A 1 188 ? -12.927 10.132 -5.344 1.00 83.69 188 TRP A C 1
ATOM 1496 O O . TRP A 1 188 ? -14.112 9.898 -5.539 1.00 83.69 188 TRP A O 1
ATOM 1506 N N . TYR A 1 189 ? -11.986 9.927 -6.272 1.00 86.19 189 TYR A N 1
ATOM 1507 C CA . TYR A 1 189 ? -12.295 9.477 -7.637 1.00 86.19 189 TYR A CA 1
ATOM 1508 C C . TYR A 1 189 ? -11.494 8.237 -8.040 1.00 86.19 189 TYR A C 1
ATOM 1510 O O . TYR A 1 189 ? -12.068 7.247 -8.484 1.00 86.19 189 TYR A O 1
ATOM 1518 N N . VAL A 1 190 ? -10.178 8.250 -7.796 1.00 90.75 190 VAL A N 1
ATOM 1519 C CA . VAL A 1 190 ? -9.261 7.175 -8.212 1.00 90.75 190 VAL A CA 1
ATOM 1520 C C . VAL A 1 190 ? -9.657 5.821 -7.613 1.00 90.75 190 VAL A C 1
ATOM 1522 O O . VAL A 1 190 ? -9.785 4.839 -8.332 1.00 90.75 190 VAL A O 1
ATOM 1525 N N . GLY A 1 191 ? -9.854 5.750 -6.295 1.00 91.94 191 GLY A N 1
ATOM 1526 C CA . GLY A 1 191 ? -10.211 4.517 -5.586 1.00 91.94 191 GLY A CA 1
ATOM 1527 C C . GLY A 1 191 ? -11.505 3.869 -6.070 1.00 91.94 191 GLY A C 1
ATOM 1528 O O . GLY A 1 191 ? -11.452 2.709 -6.482 1.00 91.94 191 GLY A O 1
ATOM 1529 N N . PRO A 1 192 ? -12.643 4.593 -6.022 1.00 90.19 192 PRO A N 1
ATOM 1530 C CA . PRO A 1 192 ? -13.923 4.098 -6.521 1.00 90.19 192 PRO A CA 1
ATOM 1531 C C . PRO A 1 192 ? -13.830 3.575 -7.951 1.00 90.19 192 PRO A C 1
ATOM 1533 O O . PRO A 1 192 ? -14.196 2.431 -8.208 1.00 90.19 192 PRO A O 1
ATOM 1536 N N . TRP A 1 193 ? -13.238 4.366 -8.849 1.00 91.69 193 TRP A N 1
ATOM 1537 C CA . TRP A 1 193 ? -13.098 3.992 -10.249 1.00 91.69 193 TRP A CA 1
ATOM 1538 C C . TRP A 1 193 ? -12.266 2.721 -10.415 1.00 91.69 193 TRP A C 1
ATOM 1540 O O . TRP A 1 193 ? -12.742 1.731 -10.963 1.00 91.69 193 TRP A O 1
ATOM 1550 N N . LEU A 1 194 ? -11.051 2.682 -9.864 1.00 94.69 194 LEU A N 1
ATOM 1551 C CA . LEU A 1 194 ? -10.204 1.493 -9.963 1.00 94.69 194 LEU A CA 1
ATOM 1552 C C . LEU A 1 194 ? -10.874 0.252 -9.357 1.00 94.69 194 LEU A C 1
ATOM 1554 O O . LEU A 1 194 ? -10.705 -0.840 -9.893 1.00 94.69 194 LEU A O 1
ATOM 1558 N N . SER A 1 195 ? -11.645 0.395 -8.274 1.00 94.75 195 SER A N 1
ATOM 1559 C CA . SER A 1 195 ? -12.349 -0.741 -7.672 1.00 94.75 195 SER A CA 1
ATOM 1560 C C . SER A 1 195 ? -13.417 -1.316 -8.594 1.00 94.75 195 SER A C 1
ATOM 1562 O O . SER A 1 195 ? -13.526 -2.539 -8.710 1.00 94.75 195 SER A O 1
ATOM 1564 N N . GLU A 1 196 ? -14.159 -0.449 -9.278 1.00 91.31 196 GLU A N 1
ATOM 1565 C CA . GLU A 1 196 ? -15.197 -0.850 -10.221 1.00 91.31 196 GLU A CA 1
ATOM 1566 C C . GLU A 1 196 ? -14.615 -1.534 -11.460 1.00 91.31 196 GLU A C 1
ATOM 1568 O O . GLU A 1 196 ? -15.028 -2.645 -11.794 1.00 91.31 196 GLU A O 1
ATOM 1573 N N . TYR A 1 197 ? -13.588 -0.947 -12.079 1.00 91.75 197 TYR A N 1
ATOM 1574 C CA . TYR A 1 197 ? -13.007 -1.487 -13.315 1.00 91.75 197 TYR A CA 1
ATOM 1575 C C . TYR A 1 197 ? -12.128 -2.720 -13.104 1.00 91.75 197 TYR A C 1
ATOM 1577 O O . TYR A 1 197 ? -12.119 -3.632 -13.936 1.00 91.75 197 TYR A O 1
ATOM 1585 N N . TRP A 1 198 ? -11.377 -2.781 -12.004 1.00 96.44 198 TRP A N 1
ATOM 1586 C CA . TRP A 1 198 ? -10.566 -3.961 -11.701 1.00 96.44 198 TRP A CA 1
ATOM 1587 C C . TRP A 1 198 ? -11.366 -5.078 -11.031 1.00 96.44 198 TRP A C 1
ATOM 1589 O O . TRP A 1 198 ? -10.906 -6.219 -11.021 1.00 96.44 198 TRP A O 1
ATOM 1599 N N . GLY A 1 199 ? -12.541 -4.784 -10.463 1.00 95.19 199 GLY A N 1
ATOM 1600 C CA . GLY A 1 199 ? -13.333 -5.767 -9.717 1.00 95.19 199 GLY A CA 1
ATOM 1601 C C . GLY A 1 199 ? -12.622 -6.269 -8.454 1.00 95.19 199 GLY A C 1
ATOM 1602 O O . GLY A 1 199 ? -12.797 -7.423 -8.038 1.00 95.19 199 GLY A O 1
ATOM 1603 N N . ILE A 1 200 ? -11.777 -5.422 -7.856 1.00 97.00 200 ILE A N 1
ATOM 1604 C CA . ILE A 1 200 ? -11.015 -5.715 -6.636 1.00 97.00 200 ILE A CA 1
ATOM 1605 C C . ILE A 1 200 ? -11.147 -4.567 -5.627 1.00 97.00 200 ILE A C 1
ATOM 1607 O O . ILE A 1 200 ? -11.354 -3.419 -6.024 1.00 97.00 200 ILE A O 1
ATOM 1611 N N . PRO A 1 201 ? -11.018 -4.830 -4.315 1.00 96.50 201 PRO A N 1
ATOM 1612 C CA . PRO A 1 201 ? -10.978 -3.759 -3.325 1.00 96.50 201 PRO A CA 1
ATOM 1613 C C . PRO A 1 201 ? -9.766 -2.840 -3.536 1.00 96.50 201 PRO A C 1
ATOM 1615 O O . PRO A 1 201 ? -8.655 -3.326 -3.787 1.00 96.50 201 PRO A O 1
ATOM 1618 N N . VAL A 1 202 ? -9.954 -1.527 -3.374 1.00 95.75 202 VAL A N 1
ATOM 1619 C CA . VAL A 1 202 ? -8.882 -0.526 -3.506 1.00 95.75 202 VAL A CA 1
ATOM 1620 C C . VAL A 1 202 ? -8.753 0.297 -2.233 1.00 95.75 202 VAL A C 1
ATOM 1622 O O . VAL A 1 202 ? -9.692 0.945 -1.785 1.00 95.75 202 VAL A O 1
ATOM 1625 N N . ILE A 1 203 ? -7.563 0.296 -1.645 1.00 93.81 203 ILE A N 1
ATOM 1626 C CA . ILE A 1 203 ? -7.242 1.053 -0.437 1.00 93.81 203 ILE A CA 1
ATOM 1627 C C . ILE A 1 203 ? -6.771 2.452 -0.793 1.00 93.81 203 ILE A C 1
ATOM 1629 O O . ILE A 1 203 ? -5.842 2.623 -1.588 1.00 93.81 203 ILE A O 1
ATOM 1633 N N . VAL A 1 204 ? -7.346 3.445 -0.127 1.00 91.81 204 VAL A N 1
ATOM 1634 C CA . VAL A 1 204 ? -7.166 4.854 -0.470 1.00 91.81 204 VAL A CA 1
ATOM 1635 C C . VAL A 1 204 ? -7.071 5.765 0.750 1.00 91.81 204 VAL A C 1
ATOM 1637 O O . VAL A 1 204 ? -7.344 5.349 1.876 1.00 91.81 204 VAL A O 1
ATOM 1640 N N . SER A 1 205 ? -6.666 7.014 0.512 1.00 89.38 205 SER A N 1
ATOM 1641 C CA . SER A 1 205 ? -6.684 8.114 1.480 1.00 89.38 205 SER A CA 1
ATOM 1642 C C . SER A 1 205 ? -7.718 9.160 1.073 1.00 89.38 205 SER A C 1
ATOM 1644 O O . SER A 1 205 ? -7.790 9.531 -0.097 1.00 89.38 205 SER A O 1
ATOM 1646 N N . PHE A 1 206 ? -8.461 9.693 2.039 1.00 84.56 206 PHE A N 1
ATOM 1647 C CA . PHE A 1 206 ? -9.381 10.823 1.839 1.00 84.56 206 PHE A CA 1
ATOM 1648 C C . PHE A 1 206 ? -8.784 12.167 2.271 1.00 84.56 206 PHE A C 1
ATOM 1650 O O . PHE A 1 206 ? -9.435 13.199 2.132 1.00 84.56 206 PHE A O 1
ATOM 1657 N N . THR A 1 207 ? -7.550 12.159 2.778 1.00 82.88 207 THR A N 1
ATOM 1658 C CA . THR A 1 207 ? -6.809 13.345 3.219 1.00 82.88 207 THR A CA 1
ATOM 1659 C C . THR A 1 207 ? -5.467 13.472 2.505 1.00 82.88 207 THR A C 1
ATOM 1661 O O . THR A 1 207 ? -5.060 12.599 1.721 1.00 82.88 207 THR A O 1
ATOM 1664 N N . SER A 1 208 ? -4.750 14.561 2.808 1.00 82.50 208 SER A N 1
ATOM 1665 C CA . SER A 1 208 ? -3.299 14.653 2.618 1.00 82.50 208 SER A CA 1
ATOM 1666 C C . SER A 1 208 ? -2.595 13.417 3.170 1.00 82.50 208 SER A C 1
ATOM 1668 O O . SER A 1 208 ? -3.067 12.785 4.106 1.00 82.50 208 SER A O 1
ATOM 1670 N N . THR A 1 209 ? -1.430 13.091 2.631 1.00 86.88 209 THR A N 1
ATOM 1671 C CA . THR A 1 209 ? -0.552 12.070 3.203 1.00 86.88 209 THR A CA 1
ATOM 1672 C C . THR A 1 209 ? 0.817 12.669 3.453 1.00 86.88 209 THR A C 1
ATOM 1674 O O . THR A 1 209 ? 1.341 13.354 2.573 1.00 86.88 209 THR A O 1
ATOM 1677 N N . SER A 1 210 ? 1.423 12.335 4.587 1.00 86.81 210 SER A N 1
ATOM 1678 C CA . SER A 1 210 ? 2.765 12.791 4.945 1.00 86.81 210 SER A CA 1
ATOM 1679 C C . SER A 1 210 ? 3.690 11.650 5.308 1.00 86.81 210 SER A C 1
ATOM 1681 O O . SER A 1 210 ? 3.261 10.554 5.675 1.00 86.81 210 SER A O 1
ATOM 1683 N N . PHE A 1 211 ? 4.989 11.916 5.195 1.00 86.94 211 PHE A N 1
ATOM 1684 C CA . PHE A 1 211 ? 6.011 10.967 5.595 1.00 86.94 211 PHE A CA 1
ATOM 1685 C C . PHE A 1 211 ? 6.266 11.041 7.098 1.00 86.94 211 PHE A C 1
ATOM 1687 O O . PHE A 1 211 ? 6.589 12.097 7.640 1.00 86.94 211 PHE A O 1
ATOM 1694 N N . TYR A 1 212 ? 6.186 9.891 7.754 1.00 83.94 212 TYR A N 1
ATOM 1695 C CA . TYR A 1 212 ? 6.509 9.721 9.163 1.00 83.94 212 TYR A CA 1
ATOM 1696 C C . TYR A 1 212 ? 7.715 8.794 9.302 1.00 83.94 212 TYR A C 1
ATOM 1698 O O . TYR A 1 212 ? 7.861 7.828 8.546 1.00 83.94 212 TYR A O 1
ATOM 1706 N N . TYR A 1 213 ? 8.569 9.076 10.283 1.00 82.81 213 TYR A N 1
ATOM 1707 C CA . TYR A 1 213 ? 9.750 8.277 10.595 1.00 82.81 213 TYR A CA 1
ATOM 1708 C C . TYR A 1 213 ? 9.568 7.578 11.924 1.00 82.81 213 TYR A C 1
ATOM 1710 O O . TYR A 1 213 ? 9.106 8.186 12.886 1.00 82.81 213 TYR A O 1
ATOM 1718 N N . LEU A 1 214 ? 10.001 6.325 12.001 1.00 81.12 214 LEU A N 1
ATOM 1719 C CA . LEU A 1 214 ? 10.120 5.645 13.279 1.00 81.12 214 LEU A CA 1
ATOM 1720 C C . LEU A 1 214 ? 11.140 6.394 14.141 1.00 81.12 214 LEU A C 1
ATOM 1722 O O . LEU A 1 214 ? 12.296 6.540 13.743 1.00 81.12 214 LEU A O 1
ATOM 1726 N N . SER A 1 215 ? 10.725 6.862 15.311 1.00 78.38 215 SER A N 1
ATOM 1727 C CA . SER A 1 215 ? 11.603 7.471 16.302 1.00 78.38 215 SER A CA 1
ATOM 1728 C C . SER A 1 215 ? 12.265 6.405 17.179 1.00 78.38 215 SER A C 1
ATOM 1730 O O . SER A 1 215 ? 11.762 5.291 17.320 1.00 78.38 215 SER A O 1
ATOM 1732 N N . GLU A 1 216 ? 13.388 6.735 17.823 1.00 78.25 216 GLU A N 1
ATOM 1733 C CA . GLU A 1 216 ? 14.054 5.858 18.807 1.00 78.25 216 GLU A CA 1
ATOM 1734 C C . GLU A 1 216 ? 13.131 5.454 19.971 1.00 78.25 216 GLU A C 1
ATOM 1736 O O . GLU A 1 216 ? 13.377 4.446 20.631 1.00 78.25 216 GLU A O 1
ATOM 1741 N N . LYS A 1 217 ? 12.067 6.230 20.220 1.00 70.62 217 LYS A N 1
ATOM 1742 C CA . LYS A 1 217 ? 11.044 5.947 21.238 1.00 70.62 217 LYS A CA 1
ATOM 1743 C C . LYS A 1 217 ? 10.007 4.929 20.776 1.00 70.62 217 LYS A C 1
ATOM 1745 O O . LYS A 1 217 ? 9.179 4.523 21.584 1.00 70.62 217 LYS A O 1
ATOM 1750 N N . GLY A 1 218 ? 10.055 4.530 19.508 1.00 70.19 218 GLY A N 1
ATOM 1751 C CA . GLY A 1 218 ? 9.135 3.552 18.971 1.00 70.19 218 GLY A CA 1
ATOM 1752 C C . GLY A 1 218 ? 7.797 4.136 18.547 1.00 70.19 218 GLY A C 1
ATOM 1753 O O . GLY A 1 218 ? 6.749 3.600 18.851 1.00 70.19 218 GLY A O 1
ATOM 1754 N N . SER A 1 219 ? 7.788 5.265 17.860 1.00 71.75 219 SER A N 1
ATOM 1755 C CA . SER A 1 219 ? 6.559 5.762 17.237 1.00 71.75 219 SER A CA 1
ATOM 1756 C C . SER A 1 219 ? 6.874 6.376 15.893 1.00 71.75 219 SER A C 1
ATOM 1758 O O . SER A 1 219 ? 7.961 6.918 15.712 1.00 71.75 219 SER A O 1
ATOM 1760 N N . TYR A 1 220 ? 5.933 6.311 14.955 1.00 77.12 220 TYR A N 1
ATOM 1761 C CA . TYR A 1 220 ? 6.055 7.054 13.707 1.00 77.12 220 TYR A CA 1
ATOM 1762 C C . TYR A 1 220 ? 5.714 8.520 13.976 1.00 77.12 220 TYR A C 1
ATOM 1764 O O . TYR A 1 220 ? 4.589 8.845 14.332 1.00 77.12 220 TYR A O 1
ATOM 1772 N N . GLU A 1 221 ? 6.704 9.397 13.845 1.00 76.94 221 GLU A N 1
ATOM 1773 C CA . GLU A 1 221 ? 6.585 10.837 14.091 1.00 76.94 221 GLU A CA 1
ATOM 1774 C C . GLU A 1 221 ? 6.759 11.588 12.762 1.00 76.94 221 GLU A C 1
ATOM 1776 O O . GLU A 1 221 ? 7.548 11.168 11.908 1.00 76.94 221 GLU A O 1
ATOM 1781 N N . LEU A 1 222 ? 5.998 12.669 12.552 1.00 75.69 222 LEU A N 1
ATOM 1782 C CA . LEU A 1 222 ? 6.008 13.407 11.283 1.00 75.69 222 LEU A CA 1
ATOM 1783 C C . LEU A 1 222 ? 7.409 13.936 10.979 1.00 75.69 222 LEU A C 1
ATOM 1785 O O . LEU A 1 222 ? 8.053 14.579 11.811 1.00 75.69 222 LEU A O 1
ATOM 1789 N N . TYR A 1 223 ? 7.847 13.737 9.740 1.00 65.75 223 TYR A N 1
ATOM 1790 C CA . TYR A 1 223 ? 9.051 14.371 9.235 1.00 65.75 223 TYR A CA 1
ATOM 1791 C C . TYR A 1 223 ? 8.793 15.831 8.881 1.00 65.75 223 TYR A C 1
ATOM 1793 O O . TYR A 1 223 ? 8.449 16.156 7.746 1.00 65.75 223 TYR A O 1
ATOM 1801 N N . SER A 1 224 ? 8.994 16.744 9.827 1.00 58.88 224 SER A N 1
ATOM 1802 C CA . SER A 1 224 ? 9.095 18.160 9.483 1.00 58.88 224 SER A CA 1
ATOM 1803 C C . SER A 1 224 ? 10.560 18.509 9.206 1.00 58.88 224 SER A C 1
ATOM 1805 O O . SER A 1 224 ? 11.338 18.783 10.126 1.00 58.88 224 SER A O 1
ATOM 1807 N N . SER A 1 225 ? 10.955 18.499 7.935 1.00 45.44 225 SER A N 1
ATOM 1808 C CA . SER A 1 225 ? 12.168 19.188 7.498 1.00 45.44 225 SER A CA 1
ATOM 1809 C C . SER A 1 225 ? 11.753 20.456 6.770 1.00 45.44 225 SER A C 1
ATOM 1811 O O . SER A 1 225 ? 11.314 20.398 5.624 1.00 45.44 225 SER A O 1
ATOM 1813 N N . VAL A 1 226 ? 11.900 21.607 7.415 1.00 35.03 226 VAL A N 1
ATOM 1814 C CA . VAL A 1 226 ? 12.069 22.846 6.655 1.00 35.03 226 VAL A CA 1
ATOM 1815 C C . VAL A 1 226 ? 13.566 22.884 6.328 1.00 35.03 226 VAL A C 1
ATOM 1817 O O . VAL A 1 226 ? 14.400 22.854 7.232 1.00 35.03 226 VAL A O 1
ATOM 1820 N N . ASP A 1 227 ? 13.909 22.806 5.043 1.00 33.22 227 ASP A N 1
ATOM 1821 C CA . ASP A 1 227 ? 15.280 22.925 4.515 1.00 33.22 227 ASP A CA 1
ATOM 1822 C C . ASP A 1 227 ? 16.297 21.850 4.951 1.00 33.22 227 ASP A C 1
ATOM 1824 O O . ASP A 1 227 ? 17.467 22.141 5.212 1.00 33.22 227 ASP A O 1
ATOM 1828 N N . GLY A 1 228 ? 15.879 20.582 5.047 1.00 39.84 228 GLY A N 1
ATOM 1829 C CA . GLY A 1 228 ? 16.798 19.464 5.328 1.00 39.84 228 GLY A CA 1
ATOM 1830 C C . GLY A 1 228 ? 17.411 19.474 6.736 1.00 39.84 228 GLY A C 1
ATOM 1831 O O . GLY A 1 228 ? 18.256 18.637 7.055 1.00 39.84 228 GLY A O 1
ATOM 1832 N N . LYS A 1 229 ? 16.967 20.389 7.604 1.00 38.81 229 LYS A N 1
ATOM 1833 C CA . LYS A 1 229 ? 17.243 20.376 9.039 1.00 38.81 229 LYS A CA 1
ATOM 1834 C C . LYS A 1 229 ? 15.983 19.900 9.750 1.00 38.81 229 LYS A C 1
ATOM 1836 O O . LYS A 1 229 ? 14.906 20.446 9.534 1.00 38.81 229 LYS A O 1
ATOM 1841 N N . LEU A 1 230 ? 16.120 18.877 10.595 1.00 49.03 230 LEU A N 1
ATOM 1842 C CA . LEU A 1 230 ? 15.082 18.503 11.556 1.00 49.03 230 LEU A CA 1
ATOM 1843 C C . LEU A 1 230 ? 14.815 19.744 12.415 1.00 49.03 230 LEU A C 1
ATOM 1845 O O . LEU A 1 230 ? 15.643 20.116 13.245 1.00 49.03 230 LEU A O 1
ATOM 1849 N N . THR A 1 231 ? 13.704 20.436 12.168 1.00 42.28 231 THR A N 1
ATOM 1850 C CA . THR A 1 231 ? 13.401 21.723 12.818 1.00 42.28 231 THR A CA 1
ATOM 1851 C C . THR A 1 231 ? 13.117 21.561 14.307 1.00 42.28 231 THR A C 1
ATOM 1853 O O . THR A 1 231 ? 13.184 22.524 15.067 1.00 42.28 231 THR A O 1
ATOM 1856 N N . THR A 1 232 ? 12.887 20.328 14.757 1.00 47.94 232 THR A N 1
ATOM 1857 C CA . THR A 1 232 ? 12.798 19.988 16.169 1.00 47.94 232 THR A CA 1
ATOM 1858 C C . THR A 1 232 ? 13.918 19.020 16.543 1.00 47.94 232 THR A C 1
ATOM 1860 O O . THR A 1 232 ? 13.919 17.874 16.100 1.00 47.94 232 THR A O 1
ATOM 1863 N N . ASN A 1 233 ? 14.801 19.415 17.464 1.00 50.06 233 ASN A N 1
ATOM 1864 C CA . ASN A 1 233 ? 15.742 18.521 18.167 1.00 50.06 233 ASN A CA 1
ATOM 1865 C C . ASN A 1 233 ? 15.049 17.358 18.933 1.00 50.06 233 ASN A C 1
ATOM 1867 O O . ASN A 1 233 ? 15.711 16.590 19.630 1.00 50.06 233 ASN A O 1
ATOM 1871 N N . ALA A 1 234 ? 13.716 17.257 18.868 1.00 56.72 234 ALA A N 1
ATOM 1872 C CA . ALA A 1 234 ? 12.890 16.325 19.623 1.00 56.72 234 ALA A CA 1
ATOM 1873 C C . ALA A 1 234 ? 12.744 14.943 18.963 1.00 56.72 234 ALA A C 1
ATOM 1875 O O . ALA A 1 234 ? 12.601 13.956 19.690 1.00 56.72 234 ALA A O 1
ATOM 1876 N N . ILE A 1 235 ? 12.807 14.865 17.628 1.00 62.59 235 ILE A N 1
ATOM 1877 C CA . ILE A 1 235 ? 12.601 13.620 16.878 1.00 62.59 235 ILE A CA 1
ATOM 1878 C C . ILE A 1 235 ? 13.966 13.040 16.520 1.00 62.59 235 ILE A C 1
ATOM 1880 O O . ILE A 1 235 ? 14.680 13.569 15.669 1.00 62.59 235 ILE A O 1
ATOM 1884 N N . LYS A 1 236 ? 14.343 11.949 17.190 1.00 73.88 236 LYS A N 1
ATOM 1885 C CA . LYS A 1 236 ? 15.533 11.160 16.852 1.00 73.88 236 LYS A CA 1
ATOM 1886 C C . LYS A 1 236 ? 15.084 9.954 16.032 1.00 73.88 236 LYS A C 1
ATOM 1888 O O . LYS A 1 236 ? 14.436 9.082 16.614 1.00 73.88 236 LYS A O 1
ATOM 1893 N N . PRO A 1 237 ? 15.379 9.889 14.719 1.00 76.75 237 PRO A N 1
ATOM 1894 C CA . PRO A 1 237 ? 15.042 8.722 13.917 1.00 76.75 237 PRO A CA 1
ATOM 1895 C C . PRO A 1 237 ? 15.694 7.471 14.501 1.00 76.75 237 PRO A C 1
ATOM 1897 O O . PRO A 1 237 ? 16.875 7.486 14.860 1.00 76.75 237 PRO A O 1
ATOM 1900 N N . ALA A 1 238 ? 14.932 6.388 14.585 1.00 79.38 238 ALA A N 1
ATOM 1901 C CA . ALA A 1 238 ? 15.457 5.096 14.971 1.00 79.38 238 ALA A CA 1
ATOM 1902 C C . ALA A 1 238 ? 16.569 4.676 14.002 1.00 79.38 238 ALA A C 1
ATOM 1904 O O . ALA A 1 238 ? 16.558 4.994 12.812 1.00 79.38 238 ALA A O 1
ATOM 1905 N N . LYS A 1 239 ? 17.543 3.926 14.517 1.00 81.69 239 LYS A N 1
ATOM 1906 C CA . LYS A 1 239 ? 18.566 3.272 13.685 1.00 81.69 239 LYS A CA 1
ATOM 1907 C C . LYS A 1 239 ? 18.133 1.888 13.216 1.00 81.69 239 LYS A C 1
ATOM 1909 O O . LYS A 1 239 ? 18.712 1.367 12.265 1.00 81.69 239 LYS A O 1
ATOM 1914 N N . LYS A 1 240 ? 17.141 1.298 13.886 1.00 81.81 240 LYS A N 1
ATOM 1915 C CA . LYS A 1 240 ? 16.564 0.000 13.551 1.00 81.81 240 LYS A CA 1
ATOM 1916 C C . LYS A 1 240 ? 15.049 0.017 13.739 1.00 81.81 240 LYS A C 1
ATOM 1918 O O . LYS A 1 240 ? 14.568 0.619 14.697 1.00 81.81 240 LYS A O 1
ATOM 1923 N N . ASP A 1 241 ? 14.335 -0.672 12.863 1.00 76.62 241 ASP A N 1
ATOM 1924 C CA . ASP A 1 241 ? 12.917 -0.962 12.991 1.00 76.62 241 ASP A CA 1
ATOM 1925 C C . ASP A 1 241 ? 12.740 -2.248 13.802 1.00 76.62 241 ASP A C 1
ATOM 1927 O O . ASP A 1 241 ? 13.067 -3.339 13.336 1.00 76.62 241 ASP A O 1
ATOM 1931 N N . LYS A 1 242 ? 12.272 -2.093 15.043 1.00 72.25 242 LYS A N 1
ATOM 1932 C CA . LYS A 1 242 ? 11.835 -3.197 15.917 1.00 72.25 242 LYS A CA 1
ATOM 1933 C C . LYS A 1 242 ? 10.311 -3.246 16.063 1.00 72.25 242 LYS A C 1
ATOM 1935 O O . LYS A 1 242 ? 9.801 -3.963 16.912 1.00 72.25 242 LYS A O 1
ATOM 1940 N N . TRP A 1 243 ? 9.614 -2.383 15.324 1.00 70.88 243 TRP A N 1
ATOM 1941 C CA . TRP A 1 243 ? 8.181 -2.146 15.452 1.00 70.88 243 TRP A CA 1
ATOM 1942 C C . TRP A 1 243 ? 7.444 -2.907 14.359 1.00 70.88 243 TRP A C 1
ATOM 1944 O O . TRP A 1 243 ? 6.559 -3.702 14.638 1.00 70.88 243 TRP A O 1
ATOM 1954 N N . ALA A 1 244 ? 7.860 -2.739 13.107 1.00 69.75 244 ALA A N 1
ATOM 1955 C CA . ALA A 1 244 ? 7.248 -3.432 11.981 1.00 69.75 244 ALA A CA 1
ATOM 1956 C C . ALA A 1 244 ? 7.731 -4.888 11.812 1.00 69.75 244 ALA A C 1
ATOM 1958 O O . ALA A 1 244 ? 7.122 -5.635 11.042 1.00 69.75 244 ALA A O 1
ATOM 1959 N N . PHE A 1 245 ? 8.814 -5.290 12.492 1.00 73.12 245 PHE A N 1
ATOM 1960 C CA . PHE A 1 245 ? 9.494 -6.573 12.289 1.00 73.12 245 PHE A CA 1
ATOM 1961 C C . PHE A 1 245 ? 9.932 -7.209 13.614 1.00 73.12 245 PHE A C 1
ATOM 1963 O O . PHE A 1 245 ? 10.415 -6.517 14.507 1.00 73.12 245 PHE A O 1
ATOM 1970 N N . THR A 1 246 ? 9.805 -8.538 13.710 1.00 68.94 246 THR A N 1
ATOM 1971 C CA . THR A 1 246 ? 10.273 -9.338 14.859 1.00 68.94 246 THR A CA 1
ATOM 1972 C C . THR A 1 246 ? 11.801 -9.326 14.981 1.00 68.94 246 THR A C 1
ATOM 1974 O O . THR A 1 246 ? 12.349 -9.279 16.079 1.00 68.94 246 THR A O 1
ATOM 1977 N N . GLU A 1 247 ? 12.501 -9.342 13.845 1.00 74.50 247 GLU A N 1
ATOM 1978 C CA . GLU A 1 247 ? 13.953 -9.172 13.771 1.00 74.50 247 GLU A CA 1
ATOM 1979 C C . GLU A 1 247 ? 14.284 -7.693 13.562 1.00 74.50 247 GLU A C 1
ATOM 1981 O O . GLU A 1 247 ? 13.653 -7.028 12.742 1.00 74.50 247 GLU A O 1
ATOM 1986 N N . GLU A 1 248 ? 15.287 -7.167 14.274 1.00 75.81 248 GLU A N 1
ATOM 1987 C CA . GLU A 1 248 ? 15.652 -5.753 14.154 1.00 75.81 248 GLU A CA 1
ATOM 1988 C C . GLU A 1 248 ? 16.175 -5.428 12.743 1.00 75.81 248 GLU A C 1
ATOM 1990 O O . GLU A 1 248 ? 17.296 -5.804 12.384 1.00 75.81 248 GLU A O 1
ATOM 1995 N N . MET A 1 249 ? 15.410 -4.660 11.966 1.00 76.44 249 MET A N 1
ATOM 1996 C CA . MET A 1 249 ? 15.794 -4.285 10.602 1.00 76.44 249 MET A CA 1
ATOM 1997 C C . MET A 1 249 ? 16.532 -2.941 10.592 1.00 76.44 249 MET A C 1
ATOM 1999 O O . MET A 1 249 ? 16.056 -1.987 11.199 1.00 76.44 249 MET A O 1
ATOM 2003 N N . PRO A 1 250 ? 17.684 -2.792 9.919 1.00 76.62 250 PRO A N 1
ATOM 2004 C CA . PRO A 1 250 ? 18.393 -1.514 9.864 1.00 76.62 250 PRO A CA 1
ATOM 2005 C C . PRO A 1 250 ? 17.553 -0.431 9.157 1.00 76.62 250 PRO A C 1
ATOM 2007 O O . PRO A 1 250 ? 17.100 -0.615 8.034 1.00 76.62 250 PRO A O 1
ATOM 2010 N N . CYS A 1 251 ? 17.381 0.733 9.792 1.00 74.44 251 CYS A N 1
ATOM 2011 C CA . CYS A 1 251 ? 16.706 1.892 9.192 1.00 74.44 251 CYS A CA 1
ATOM 2012 C C . CYS A 1 251 ? 17.447 2.549 8.002 1.00 74.44 251 CYS A C 1
ATOM 2014 O O . CYS A 1 251 ? 16.754 3.153 7.171 1.00 74.44 251 CYS A O 1
ATOM 2016 N N . PRO A 1 252 ? 18.802 2.503 7.886 1.00 56.59 252 PRO A N 1
ATOM 2017 C CA . PRO A 1 252 ? 19.520 3.008 6.713 1.00 56.59 252 PRO A CA 1
ATOM 2018 C C . PRO A 1 252 ? 19.123 2.217 5.464 1.00 56.59 252 PRO A C 1
ATOM 2020 O O . PRO A 1 252 ? 19.627 1.124 5.246 1.00 56.59 252 PRO A O 1
ATOM 2023 N N . ALA A 1 253 ? 18.157 2.771 4.735 1.00 60.41 253 ALA A N 1
ATOM 2024 C CA . ALA A 1 253 ? 17.540 2.290 3.495 1.00 60.41 253 ALA A CA 1
ATOM 2025 C C . ALA A 1 253 ? 16.158 2.934 3.312 1.00 60.41 253 ALA A C 1
ATOM 2027 O O . ALA A 1 253 ? 15.591 2.839 2.240 1.00 60.41 253 ALA A O 1
ATOM 2028 N N . GLY A 1 254 ? 15.577 3.564 4.344 1.00 64.75 254 GLY A N 1
ATOM 2029 C CA . GLY A 1 254 ? 14.201 4.066 4.279 1.00 64.75 254 GLY A CA 1
ATOM 2030 C C . GLY A 1 254 ? 13.159 3.113 4.869 1.00 64.75 254 GLY A C 1
ATOM 2031 O O . GLY A 1 254 ? 11.982 3.448 4.892 1.00 64.75 254 GLY A O 1
ATOM 2032 N N . LEU A 1 255 ? 13.584 1.981 5.448 1.00 77.44 255 LEU A N 1
ATOM 2033 C CA . LEU A 1 255 ? 12.697 1.012 6.116 1.00 77.44 255 LEU A CA 1
ATOM 2034 C C . LEU A 1 255 ? 11.940 1.587 7.321 1.00 77.44 255 LEU A C 1
ATOM 2036 O O . LEU A 1 255 ? 10.927 1.039 7.736 1.00 77.44 255 LEU A O 1
ATOM 2040 N N . CYS A 1 256 ? 12.403 2.716 7.850 1.00 82.44 256 CYS A N 1
ATOM 2041 C CA . CYS A 1 256 ? 11.772 3.424 8.959 1.00 82.44 256 CYS A CA 1
ATOM 2042 C C . CYS A 1 256 ? 10.895 4.591 8.501 1.00 82.44 256 CYS A C 1
ATOM 2044 O O . CYS A 1 256 ? 10.428 5.346 9.345 1.00 82.44 256 CYS A O 1
ATOM 2046 N N . VAL A 1 257 ? 10.656 4.727 7.195 1.00 85.94 257 VAL A N 1
ATOM 2047 C CA . VAL A 1 257 ? 9.754 5.718 6.602 1.00 85.94 257 VAL A CA 1
ATOM 2048 C C . VAL A 1 257 ? 8.423 5.061 6.266 1.00 85.94 257 VAL A C 1
ATOM 2050 O O . VAL A 1 257 ? 8.363 3.943 5.760 1.00 85.94 257 VAL A O 1
ATOM 2053 N N . THR A 1 258 ? 7.334 5.769 6.526 1.00 86.81 258 THR A N 1
ATOM 2054 C CA . THR A 1 258 ? 5.994 5.405 6.065 1.00 86.81 258 THR A CA 1
ATOM 2055 C C . THR A 1 258 ? 5.253 6.637 5.573 1.00 86.81 258 THR A C 1
ATOM 2057 O O . THR A 1 258 ? 5.546 7.743 6.014 1.00 86.81 258 THR A O 1
ATOM 2060 N N . LEU A 1 259 ? 4.302 6.448 4.662 1.00 88.62 259 LEU A N 1
ATOM 2061 C CA . LEU A 1 259 ? 3.408 7.490 4.170 1.00 88.62 259 LEU A CA 1
ATOM 2062 C C . LEU A 1 259 ? 2.022 7.278 4.802 1.00 88.62 259 LEU A C 1
ATOM 2064 O O . LEU A 1 259 ? 1.378 6.264 4.551 1.00 88.62 259 LEU A O 1
ATOM 2068 N N . ILE A 1 260 ? 1.559 8.179 5.659 1.00 87.50 260 ILE A N 1
ATOM 2069 C CA . ILE A 1 260 ? 0.303 7.999 6.412 1.00 87.50 260 ILE A CA 1
ATOM 2070 C C . ILE A 1 260 ? -0.653 9.148 6.068 1.00 87.50 260 ILE A C 1
ATOM 2072 O O . ILE A 1 260 ? -0.177 10.273 5.893 1.00 87.50 260 ILE A O 1
ATOM 2076 N N . PRO A 1 261 ? -1.972 8.894 5.955 1.00 86.88 261 PRO A N 1
ATOM 2077 C CA . PRO A 1 261 ? -2.982 9.951 5.905 1.00 86.88 261 PRO A CA 1
ATOM 2078 C C . PRO A 1 261 ? -2.843 10.931 7.077 1.00 86.88 261 PRO A C 1
ATOM 2080 O O . PRO A 1 261 ? -2.701 10.523 8.225 1.00 86.88 261 PRO A O 1
ATOM 2083 N N . GLU A 1 262 ? -2.871 12.228 6.809 1.00 80.38 262 GLU A N 1
ATOM 2084 C CA . GLU A 1 262 ? -2.821 13.263 7.841 1.00 80.38 262 GLU A CA 1
ATOM 2085 C C . GLU A 1 262 ? -4.209 13.515 8.437 1.00 80.38 262 GLU A C 1
ATOM 2087 O O . GLU A 1 262 ? -5.221 13.293 7.762 1.00 80.38 262 GLU A O 1
ATOM 2092 N N . PRO A 1 263 ? -4.293 14.044 9.672 1.00 72.62 263 PRO A N 1
ATOM 2093 C CA . PRO A 1 263 ? -5.549 14.465 10.271 1.00 72.62 263 PRO A CA 1
ATOM 2094 C C . PRO A 1 263 ? -5.874 15.911 9.890 1.00 72.62 263 PRO A C 1
ATOM 2096 O O . PRO A 1 263 ? -6.121 16.756 10.752 1.00 72.62 263 PRO A O 1
ATOM 2099 N N . ALA A 1 264 ? -5.771 16.212 8.600 1.00 68.19 264 ALA A N 1
ATOM 2100 C CA . ALA A 1 264 ? -5.913 17.547 8.044 1.00 68.19 264 ALA A CA 1
ATOM 2101 C C . ALA A 1 264 ? -6.567 17.452 6.658 1.00 68.19 264 ALA A C 1
ATOM 2103 O O . ALA A 1 264 ? -6.360 16.454 5.955 1.00 68.19 264 ALA A O 1
ATOM 2104 N N . PRO A 1 265 ? -7.325 18.478 6.232 1.00 62.66 265 PRO A N 1
ATOM 2105 C CA . PRO A 1 265 ? -7.927 18.469 4.915 1.00 62.66 265 PRO A CA 1
ATOM 2106 C C . PRO A 1 265 ? -6.794 18.652 3.917 1.00 62.66 265 PRO A C 1
ATOM 2108 O O . PRO A 1 265 ? -5.765 19.271 4.211 1.00 62.66 265 PRO A O 1
ATOM 2111 N N . TYR A 1 266 ? -6.982 18.174 2.699 1.00 57.94 266 TYR A N 1
ATOM 2112 C CA . TYR A 1 266 ? -6.051 18.564 1.660 1.00 57.94 266 TYR A CA 1
ATOM 2113 C C . TYR A 1 266 ? -6.269 20.024 1.262 1.00 57.94 266 TYR A C 1
ATOM 2115 O O . TYR A 1 266 ? -7.326 20.400 0.761 1.00 57.94 266 TYR A O 1
ATOM 2123 N N . HIS A 1 267 ? -5.243 20.848 1.472 1.00 53.12 267 HIS A N 1
ATOM 2124 C CA . HIS A 1 267 ? -5.247 22.284 1.192 1.00 53.12 267 HIS A CA 1
ATOM 2125 C C . HIS A 1 267 ? -5.082 22.593 -0.308 1.00 53.12 267 HIS A C 1
ATOM 2127 O O . HIS A 1 267 ? -4.129 23.260 -0.709 1.00 53.12 267 HIS A O 1
ATOM 2133 N N . TYR A 1 268 ? -5.999 22.123 -1.156 1.00 44.00 268 TYR A N 1
ATOM 2134 C CA . TYR A 1 268 ? -6.100 22.581 -2.548 1.00 44.00 268 TYR A CA 1
ATOM 2135 C C . TYR A 1 268 ? -7.464 23.211 -2.815 1.00 44.00 268 TYR A C 1
ATOM 2137 O O . TYR A 1 268 ? -8.442 22.917 -2.133 1.00 44.00 268 TYR A O 1
ATOM 2145 N N . ASN A 1 269 ? -7.495 24.106 -3.804 1.00 39.91 269 ASN A N 1
ATOM 2146 C CA . ASN A 1 269 ? -8.500 25.148 -4.067 1.00 39.91 269 ASN A CA 1
ATOM 2147 C C . ASN A 1 269 ? -9.992 24.748 -4.062 1.00 39.91 269 ASN A C 1
ATOM 2149 O O . ASN A 1 269 ? -10.827 25.644 -4.012 1.00 39.91 269 ASN A O 1
ATOM 2153 N N . TYR A 1 270 ? -10.335 23.458 -4.066 1.00 41.38 270 TYR A N 1
ATOM 2154 C CA . TYR A 1 270 ? -11.717 22.960 -4.043 1.00 41.38 270 TYR A CA 1
ATOM 2155 C C . TYR A 1 270 ? -12.216 22.504 -2.658 1.00 41.38 270 TYR A C 1
ATOM 2157 O O . TYR A 1 270 ? -13.421 22.448 -2.444 1.00 41.38 270 TYR A O 1
ATOM 2165 N N . HIS A 1 271 ? -11.320 22.253 -1.693 1.00 47.50 271 HIS A N 1
ATOM 2166 C CA . HIS A 1 271 ? -11.667 21.773 -0.343 1.00 47.50 271 HIS A CA 1
ATOM 2167 C C . HIS A 1 271 ? -11.047 22.636 0.772 1.00 47.50 271 HIS A C 1
ATOM 2169 O O . HIS A 1 271 ? -10.716 22.142 1.846 1.00 47.50 271 HIS A O 1
ATOM 2175 N N . GLN A 1 272 ? -10.884 23.944 0.536 1.00 47.41 272 GLN A N 1
ATOM 2176 C CA . GLN A 1 272 ? -10.326 24.895 1.515 1.00 47.41 272 GLN A CA 1
ATOM 2177 C C . GLN A 1 272 ? -11.260 25.202 2.707 1.00 47.41 272 GLN A C 1
ATOM 2179 O O . GLN A 1 272 ? -10.988 26.115 3.487 1.00 47.41 272 GLN A O 1
ATOM 2184 N N . ASP A 1 273 ? -12.366 24.475 2.857 1.00 52.22 273 ASP A N 1
ATOM 2185 C CA . ASP A 1 273 ? -13.305 24.682 3.951 1.00 52.22 273 ASP A CA 1
ATOM 2186 C C . ASP A 1 273 ? -12.747 24.084 5.253 1.00 52.22 273 ASP A C 1
ATOM 2188 O O . ASP A 1 273 ? -12.442 22.894 5.328 1.00 52.22 273 ASP A O 1
ATOM 2192 N N . SER A 1 274 ? -12.661 24.892 6.314 1.00 52.62 274 SER A N 1
ATOM 2193 C CA . SER A 1 274 ? -12.290 24.430 7.659 1.00 52.62 274 SER A CA 1
ATOM 2194 C C . SER A 1 274 ? -13.239 23.364 8.222 1.00 52.62 274 SER A C 1
ATOM 2196 O O . SER A 1 274 ? -12.902 22.700 9.202 1.00 52.62 274 SER A O 1
ATOM 2198 N N . ASN A 1 275 ? -14.419 23.215 7.616 1.00 51.91 275 ASN A N 1
ATOM 2199 C CA . ASN A 1 275 ? -15.438 22.239 7.980 1.00 51.91 275 ASN A CA 1
ATOM 2200 C C . ASN A 1 275 ? -15.466 21.023 7.043 1.00 51.91 275 ASN A C 1
ATOM 2202 O O . ASN A 1 275 ? -16.343 20.176 7.217 1.00 51.91 275 ASN A O 1
ATOM 2206 N N . ALA A 1 276 ? -14.545 20.932 6.072 1.00 57.22 276 ALA A N 1
ATOM 2207 C CA . ALA A 1 276 ? -14.467 19.803 5.152 1.00 57.22 276 ALA A CA 1
ATOM 2208 C C . ALA A 1 276 ? -14.413 18.479 5.924 1.00 57.22 276 ALA A C 1
ATOM 2210 O O . ALA A 1 276 ? -13.676 18.339 6.907 1.00 57.22 276 ALA A O 1
ATOM 2211 N N . ALA A 1 277 ? -15.234 17.529 5.482 1.00 62.25 277 ALA A N 1
ATOM 2212 C CA . ALA A 1 277 ? -15.323 16.224 6.101 1.00 62.25 277 ALA A CA 1
ATOM 2213 C C . ALA A 1 277 ? -14.155 15.342 5.644 1.00 62.25 277 ALA A C 1
ATOM 2215 O O . ALA A 1 277 ? -13.813 15.344 4.460 1.00 62.25 277 ALA A O 1
ATOM 2216 N N . TRP A 1 278 ? -13.529 14.591 6.554 1.00 70.94 278 TRP A N 1
ATOM 2217 C CA . TRP A 1 278 ? -12.384 13.755 6.194 1.00 70.94 278 TRP A CA 1
ATOM 2218 C C . TRP A 1 278 ? -12.251 12.438 6.966 1.00 70.94 278 TRP A C 1
ATOM 2220 O O . TRP A 1 278 ? -12.866 12.240 8.015 1.00 70.94 278 TRP A O 1
ATOM 2230 N N . LEU A 1 279 ? -11.386 11.552 6.457 1.00 78.31 279 LEU A N 1
ATOM 2231 C CA . LEU A 1 279 ? -10.975 10.296 7.091 1.00 78.31 279 LEU A CA 1
ATOM 2232 C C . LEU A 1 279 ? -9.442 10.249 7.237 1.00 78.31 279 LEU A C 1
ATOM 2234 O O . LEU A 1 279 ? -8.741 10.111 6.234 1.00 78.31 279 LEU A O 1
ATOM 2238 N N . PRO A 1 280 ? -8.904 10.320 8.468 1.00 77.62 280 PRO A N 1
ATOM 2239 C CA . PRO A 1 280 ? -7.465 10.381 8.751 1.00 77.62 280 PRO A CA 1
ATOM 2240 C C . PRO A 1 280 ? -6.800 8.993 8.761 1.00 77.62 280 PRO A C 1
ATOM 2242 O O . PRO A 1 280 ? -5.791 8.778 9.430 1.00 77.62 280 PRO A O 1
ATOM 2245 N N . MET A 1 281 ? -7.389 8.036 8.049 1.00 85.56 281 MET A N 1
ATOM 2246 C CA . MET A 1 281 ? -6.953 6.648 7.979 1.00 85.56 281 MET A CA 1
ATOM 2247 C C . MET A 1 281 ? -7.138 6.125 6.558 1.00 85.56 281 MET A C 1
ATOM 2249 O O . MET A 1 281 ? -7.946 6.648 5.789 1.00 85.56 281 MET A O 1
ATOM 2253 N N . ALA A 1 282 ? -6.388 5.084 6.208 1.00 88.00 282 ALA A N 1
ATOM 2254 C CA . ALA A 1 282 ? -6.592 4.414 4.937 1.00 88.00 282 ALA A CA 1
ATOM 2255 C C . ALA A 1 282 ? -7.878 3.582 5.003 1.00 88.00 282 ALA A C 1
ATOM 2257 O O . ALA A 1 282 ? -8.091 2.866 5.979 1.00 88.00 282 ALA A O 1
ATOM 2258 N N . LYS A 1 283 ? -8.708 3.654 3.964 1.00 87.12 283 LYS A N 1
ATOM 2259 C CA . LYS A 1 283 ? -9.988 2.940 3.895 1.00 87.12 283 LYS A CA 1
ATOM 2260 C C . LYS A 1 283 ? -10.071 2.131 2.596 1.00 87.12 283 LYS A C 1
ATOM 2262 O O . LYS A 1 283 ? -9.643 2.638 1.558 1.00 87.12 283 LYS A O 1
ATOM 2267 N N . PRO A 1 284 ? -10.599 0.895 2.618 1.00 89.81 284 PRO A N 1
ATOM 2268 C CA . PRO A 1 284 ? -11.017 0.206 1.408 1.00 89.81 284 PRO A CA 1
ATOM 2269 C C . PRO A 1 284 ? -12.239 0.881 0.789 1.00 89.81 284 PRO A C 1
ATOM 2271 O O . PRO A 1 284 ? -13.208 1.239 1.466 1.00 89.81 284 PRO A O 1
ATOM 2274 N N . VAL A 1 285 ? -12.186 1.016 -0.524 1.00 89.81 285 VAL A N 1
ATOM 2275 C CA . VAL A 1 285 ? -13.336 1.275 -1.375 1.00 89.81 285 VAL A CA 1
ATOM 2276 C C . VAL A 1 285 ? -13.591 0.012 -2.180 1.00 89.81 285 VAL A C 1
ATOM 2278 O O . VAL A 1 285 ? -12.656 -0.612 -2.693 1.00 89.81 285 VAL A O 1
ATOM 2281 N N . CYS A 1 286 ? -14.860 -0.369 -2.238 1.00 91.94 286 CYS A N 1
ATOM 2282 C CA . CYS A 1 286 ? -15.325 -1.568 -2.902 1.00 91.94 286 CYS A CA 1
ATOM 2283 C C . CYS A 1 286 ? -16.545 -1.266 -3.754 1.00 91.94 286 CYS A C 1
ATOM 2285 O O . CYS A 1 286 ? -17.557 -0.821 -3.218 1.00 91.94 286 CYS A O 1
ATOM 2287 N N . ALA A 1 287 ? -16.466 -1.598 -5.039 1.00 91.25 287 ALA A N 1
ATOM 2288 C CA . ALA A 1 287 ? -17.620 -1.590 -5.925 1.00 91.25 287 ALA A CA 1
ATOM 2289 C C . ALA A 1 287 ? -18.703 -2.591 -5.482 1.00 91.25 287 ALA A C 1
ATOM 2291 O O . ALA A 1 287 ? -18.427 -3.604 -4.825 1.00 91.25 287 ALA A O 1
ATOM 2292 N N . ASP A 1 288 ? -19.944 -2.342 -5.899 1.00 89.44 288 ASP A N 1
ATOM 2293 C CA . ASP A 1 288 ? -21.115 -3.166 -5.566 1.00 89.44 288 ASP A CA 1
ATOM 2294 C C . ASP A 1 288 ? -20.972 -4.631 -5.979 1.00 89.44 288 ASP A C 1
ATOM 2296 O O . ASP A 1 288 ? -21.426 -5.533 -5.273 1.00 89.44 288 ASP A O 1
ATOM 2300 N N . SER A 1 289 ? -20.258 -4.879 -7.076 1.00 91.12 289 SER A N 1
ATOM 2301 C CA . SER A 1 289 ? -19.959 -6.218 -7.588 1.00 91.12 289 SER A CA 1
ATOM 2302 C C . SER A 1 289 ? -19.064 -7.054 -6.664 1.00 91.12 289 SER A C 1
ATOM 2304 O O . SER A 1 289 ? -18.998 -8.278 -6.809 1.00 91.12 289 SER A O 1
ATOM 2306 N N . ILE A 1 290 ? -18.375 -6.430 -5.705 1.00 94.06 290 ILE A N 1
ATOM 2307 C CA . ILE A 1 290 ? -17.434 -7.100 -4.811 1.00 94.06 290 ILE A CA 1
ATOM 2308 C C . ILE A 1 290 ? -18.169 -7.574 -3.549 1.00 94.06 290 ILE A C 1
ATOM 2310 O O . ILE A 1 290 ? -18.804 -6.764 -2.869 1.00 94.06 290 ILE A O 1
ATOM 2314 N N . PRO A 1 291 ? -18.071 -8.863 -3.165 1.00 94.50 291 PRO A N 1
ATOM 2315 C CA . PRO A 1 291 ? -18.691 -9.359 -1.939 1.00 94.50 291 PRO A CA 1
ATOM 2316 C C . PRO A 1 291 ? -18.185 -8.640 -0.682 1.00 94.50 291 PRO A C 1
ATOM 2318 O O . PRO A 1 291 ? -16.982 -8.442 -0.510 1.00 94.50 291 PRO A O 1
ATOM 2321 N N . THR A 1 292 ? -19.098 -8.327 0.243 1.00 93.19 292 THR A N 1
ATOM 2322 C CA . THR A 1 292 ? -18.797 -7.656 1.524 1.00 93.19 292 THR A CA 1
ATOM 2323 C C . THR A 1 292 ? -17.707 -8.382 2.320 1.00 93.19 292 THR A C 1
ATOM 2325 O O . THR A 1 292 ? -16.774 -7.742 2.801 1.00 93.19 292 THR A O 1
ATOM 2328 N N . GLU A 1 293 ? -17.757 -9.718 2.375 1.00 94.56 293 GLU A N 1
ATOM 2329 C CA . GLU A 1 293 ? -16.726 -10.550 3.015 1.00 94.56 293 GLU A CA 1
ATOM 2330 C C . GLU A 1 293 ? -15.330 -10.279 2.439 1.00 94.56 293 GLU A C 1
ATOM 2332 O O . GLU A 1 293 ? -14.367 -10.117 3.188 1.00 94.56 293 GLU A O 1
ATOM 2337 N N . ARG A 1 294 ? -15.210 -10.188 1.107 1.00 94.31 294 ARG A N 1
ATOM 2338 C CA . ARG A 1 294 ? -13.928 -9.931 0.437 1.00 94.31 294 ARG A CA 1
ATOM 2339 C C . ARG A 1 294 ? -13.380 -8.561 0.830 1.00 94.31 294 ARG A C 1
ATOM 2341 O O . ARG A 1 294 ? -12.193 -8.444 1.115 1.00 94.31 294 ARG A O 1
ATOM 2348 N N . CYS A 1 295 ? -14.240 -7.554 0.911 1.00 93.25 295 CYS A N 1
ATOM 2349 C CA . CYS A 1 295 ? -13.867 -6.204 1.323 1.00 93.25 295 CYS A CA 1
ATOM 2350 C C . CYS A 1 295 ? -13.422 -6.127 2.787 1.00 93.25 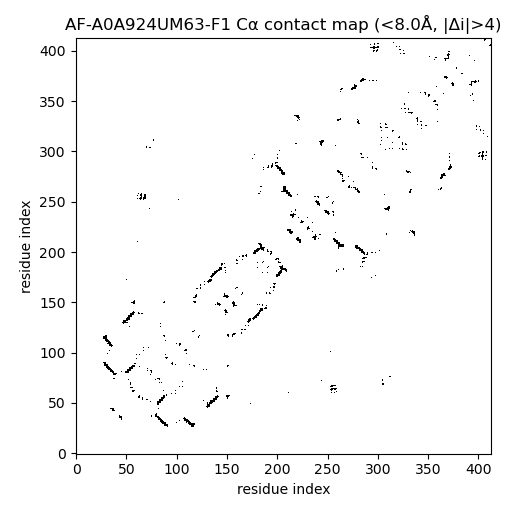295 CYS A C 1
ATOM 2352 O O . CYS A 1 295 ? -12.374 -5.549 3.077 1.00 93.25 295 CYS A O 1
ATOM 2354 N N . GLN A 1 296 ? -14.160 -6.766 3.699 1.00 94.50 296 GLN A N 1
ATOM 2355 C CA . GLN A 1 296 ? -13.785 -6.873 5.113 1.00 94.50 296 GLN A CA 1
ATOM 2356 C C . GLN A 1 296 ? -12.453 -7.618 5.268 1.00 94.50 296 GLN A C 1
ATOM 2358 O O . GLN A 1 296 ? -11.548 -7.156 5.965 1.00 94.50 296 GLN A O 1
ATOM 2363 N N . LYS A 1 297 ? -12.279 -8.741 4.562 1.00 93.56 297 LYS A N 1
ATOM 2364 C CA . LYS A 1 297 ? -11.026 -9.507 4.553 1.00 93.56 297 LYS A CA 1
ATOM 2365 C C . LYS A 1 297 ? -9.848 -8.651 4.085 1.00 93.56 297 LYS A C 1
ATOM 2367 O O . LYS A 1 297 ? -8.801 -8.653 4.731 1.00 93.56 297 LYS A O 1
ATOM 2372 N N . THR A 1 298 ? -10.026 -7.876 3.013 1.00 92.81 298 THR A N 1
ATOM 2373 C CA . THR A 1 298 ? -8.998 -6.946 2.538 1.00 92.81 298 THR A CA 1
ATOM 2374 C C . THR A 1 298 ? -8.717 -5.826 3.538 1.00 92.81 298 THR A C 1
ATOM 2376 O O . THR A 1 298 ? -7.551 -5.490 3.726 1.00 92.81 298 THR A O 1
ATOM 2379 N N . LEU A 1 299 ? -9.729 -5.274 4.219 1.00 92.62 299 LEU A N 1
ATOM 2380 C CA . LEU A 1 299 ? -9.517 -4.282 5.279 1.00 92.62 299 LEU A CA 1
ATOM 2381 C C . LEU A 1 299 ? -8.559 -4.819 6.349 1.00 92.62 299 LEU A C 1
ATOM 2383 O O . LEU A 1 299 ? -7.549 -4.188 6.665 1.00 92.62 299 LEU A O 1
ATOM 2387 N N . ALA A 1 300 ? -8.848 -6.012 6.866 1.00 92.06 300 ALA A N 1
ATOM 2388 C CA . ALA A 1 300 ? -8.014 -6.643 7.878 1.00 92.06 300 ALA A CA 1
ATOM 2389 C C . ALA A 1 300 ? -6.602 -6.940 7.356 1.00 92.06 300 ALA A C 1
ATOM 2391 O O . ALA A 1 300 ? -5.610 -6.647 8.027 1.00 92.06 300 ALA A O 1
ATOM 2392 N N . GLU A 1 301 ? -6.503 -7.452 6.129 1.00 89.69 301 GLU A N 1
ATOM 2393 C CA . GLU A 1 301 ? -5.227 -7.740 5.480 1.00 89.69 301 GLU A CA 1
ATOM 2394 C C . GLU A 1 301 ? -4.381 -6.472 5.320 1.00 89.69 301 GLU A C 1
ATOM 2396 O O . GLU A 1 301 ? -3.174 -6.490 5.537 1.00 89.69 301 GLU A O 1
ATOM 2401 N N . VAL A 1 302 ? -5.003 -5.345 4.998 1.00 87.62 302 VAL A N 1
ATOM 2402 C CA . VAL A 1 302 ? -4.327 -4.060 4.806 1.00 87.62 302 VAL A CA 1
ATOM 2403 C C . VAL A 1 302 ? -3.895 -3.445 6.125 1.00 87.62 302 VAL A C 1
ATOM 2405 O O . VAL A 1 302 ? -2.825 -2.843 6.175 1.00 87.62 302 VAL A O 1
ATOM 2408 N N . ILE A 1 303 ? -4.657 -3.629 7.202 1.00 89.06 303 ILE A N 1
ATOM 2409 C CA . ILE A 1 303 ? -4.219 -3.248 8.550 1.00 89.06 303 ILE A CA 1
ATOM 2410 C C . ILE A 1 303 ? -2.966 -4.052 8.929 1.00 89.06 303 ILE A C 1
ATOM 2412 O O . ILE A 1 303 ? -1.971 -3.460 9.349 1.00 89.06 303 ILE A O 1
ATOM 2416 N N . ILE A 1 304 ? -2.956 -5.367 8.675 1.00 86.25 304 ILE A N 1
ATOM 2417 C CA . ILE A 1 304 ? -1.794 -6.248 8.910 1.00 86.25 304 ILE A CA 1
ATOM 2418 C C . ILE A 1 304 ? -0.601 -5.846 8.024 1.00 86.25 304 ILE A C 1
ATOM 2420 O O . ILE A 1 304 ? 0.535 -5.713 8.495 1.00 86.25 304 ILE A O 1
ATOM 2424 N N . ASN A 1 305 ? -0.847 -5.590 6.740 1.00 83.31 305 ASN A N 1
ATOM 2425 C CA . ASN A 1 305 ? 0.156 -5.174 5.757 1.00 83.31 305 ASN A CA 1
ATOM 2426 C C . ASN A 1 305 ? 0.594 -3.715 5.923 1.00 83.31 305 ASN A C 1
ATOM 2428 O O . ASN A 1 305 ? 1.620 -3.311 5.372 1.00 83.31 305 ASN A O 1
ATOM 2432 N N . GLY A 1 306 ? -0.149 -2.935 6.700 1.00 76.56 306 GLY A N 1
ATOM 2433 C CA . GLY A 1 306 ? 0.093 -1.531 6.965 1.00 76.56 306 GLY A CA 1
ATOM 2434 C C . GLY A 1 306 ? 1.288 -1.299 7.881 1.00 76.56 306 GLY A C 1
ATOM 2435 O O . GLY A 1 306 ? 1.972 -2.212 8.357 1.00 76.56 306 GLY A O 1
ATOM 2436 N N . THR A 1 307 ? 1.574 -0.028 8.131 1.00 57.09 307 THR A N 1
ATOM 2437 C CA . THR A 1 307 ? 2.680 0.386 8.994 1.00 57.09 307 THR A CA 1
ATOM 2438 C C . THR A 1 307 ? 2.208 0.490 10.435 1.00 57.09 307 THR A C 1
ATOM 2440 O O . THR A 1 307 ? 2.037 1.585 10.956 1.00 57.09 307 THR A O 1
ATO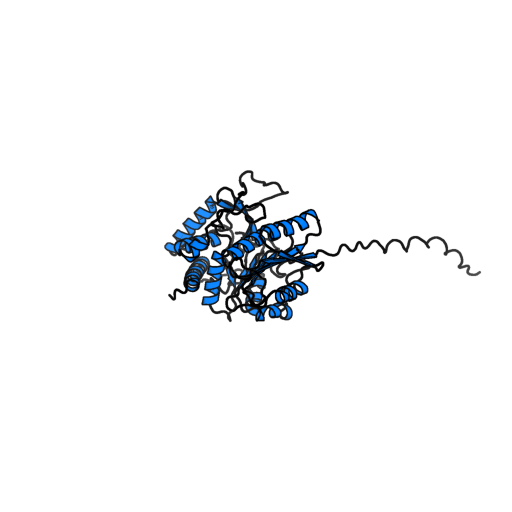M 2443 N N . GLY A 1 308 ? 1.947 -0.670 11.035 1.00 51.38 308 GLY A N 1
ATOM 2444 C CA . GLY A 1 308 ? 1.659 -0.827 12.457 1.00 51.38 308 GLY A CA 1
ATOM 2445 C C . GLY A 1 308 ? 2.908 -1.143 13.281 1.00 51.38 308 GLY A C 1
ATOM 2446 O O . GLY A 1 308 ? 3.959 -1.491 12.746 1.00 51.38 308 GLY A O 1
ATOM 2447 N N . ALA A 1 309 ? 2.754 -0.986 14.589 1.00 45.31 309 ALA A N 1
ATOM 2448 C CA . ALA A 1 309 ? 3.782 -0.954 15.622 1.00 45.31 309 ALA A CA 1
ATOM 2449 C C . ALA A 1 309 ? 4.282 -2.312 16.145 1.00 45.31 309 ALA A C 1
ATOM 2451 O O . ALA A 1 309 ? 5.080 -2.347 17.080 1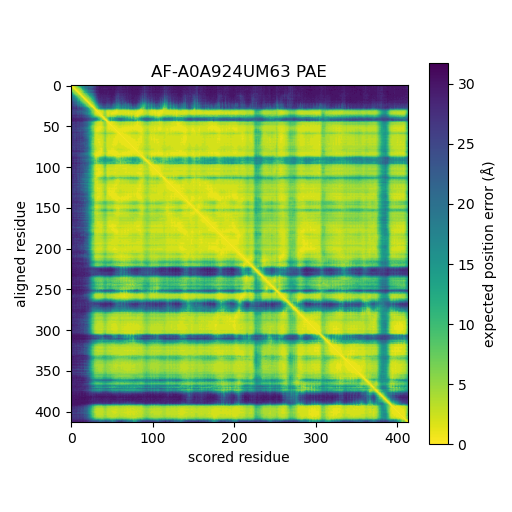.00 45.31 309 ALA A O 1
ATOM 2452 N N . ILE A 1 310 ? 3.745 -3.415 15.633 1.00 53.09 310 ILE A N 1
ATOM 2453 C CA . ILE A 1 310 ? 3.788 -4.704 16.320 1.00 53.09 310 ILE A CA 1
ATOM 2454 C C . ILE A 1 310 ? 4.266 -5.804 15.361 1.00 53.09 310 ILE A C 1
ATOM 2456 O O . ILE A 1 310 ? 3.952 -5.779 14.169 1.00 53.09 310 ILE A O 1
ATOM 2460 N N . SER A 1 311 ? 5.035 -6.766 15.881 1.00 51.22 311 SER A N 1
ATOM 2461 C CA . SER A 1 311 ? 5.542 -7.952 15.176 1.00 51.22 311 SER A CA 1
ATOM 2462 C C . SER A 1 311 ? 4.411 -8.773 14.547 1.00 51.22 311 SER A C 1
ATOM 2464 O O . SER A 1 311 ? 3.547 -9.324 15.223 1.00 51.22 311 SER A O 1
ATOM 2466 N N . LYS A 1 312 ? 4.427 -8.877 13.212 1.00 58.56 312 LYS A N 1
ATOM 2467 C CA . LYS A 1 312 ? 3.269 -9.283 12.396 1.00 58.56 312 LYS A CA 1
ATOM 2468 C C . LYS A 1 312 ? 2.879 -10.758 12.407 1.00 58.56 312 LYS A C 1
ATOM 2470 O O . LYS A 1 312 ? 1.710 -11.062 12.189 1.00 58.56 312 LYS A O 1
ATOM 2475 N N . GLU A 1 313 ? 3.798 -11.666 12.714 1.00 62.06 313 GLU A N 1
ATOM 2476 C CA . GLU A 1 313 ? 3.490 -13.105 12.784 1.00 62.06 313 GLU A CA 1
ATOM 2477 C C . GLU A 1 313 ? 2.619 -13.476 13.993 1.00 62.06 313 GLU A C 1
ATOM 2479 O O . GLU A 1 313 ? 1.854 -14.440 13.943 1.00 62.06 313 GLU A O 1
ATOM 2484 N N . GLU A 1 314 ? 2.713 -12.704 15.075 1.00 63.66 314 GLU A N 1
ATOM 2485 C CA . GLU A 1 314 ? 1.899 -12.892 16.278 1.00 63.66 314 GLU A CA 1
ATOM 2486 C C . GLU A 1 314 ? 0.486 -12.325 16.085 1.00 63.66 314 GLU A C 1
ATOM 2488 O O . GLU A 1 314 ? -0.470 -12.817 16.675 1.00 63.66 314 GLU A O 1
ATOM 2493 N N . MET A 1 315 ? 0.316 -11.352 15.185 1.00 67.19 315 MET A N 1
ATOM 2494 C CA . MET A 1 315 ? -0.967 -10.672 14.955 1.00 67.19 315 MET A CA 1
ATOM 2495 C C . MET A 1 315 ? -1.982 -11.547 14.225 1.00 67.19 315 MET A C 1
ATOM 2497 O O . MET A 1 315 ? -3.170 -11.499 14.530 1.00 67.19 315 MET A O 1
ATOM 2501 N N . LEU A 1 316 ? -1.522 -12.427 13.332 1.00 68.62 316 LEU A N 1
ATOM 2502 C CA . LEU A 1 316 ? -2.365 -13.488 12.769 1.00 68.62 316 LEU A CA 1
ATOM 2503 C C . LEU A 1 316 ? -2.820 -14.511 13.828 1.00 68.62 316 LEU A C 1
ATOM 2505 O O . LEU A 1 316 ? -3.646 -15.364 13.531 1.00 68.62 316 LEU A O 1
ATOM 2509 N N . LYS A 1 317 ? -2.283 -14.456 15.053 1.00 75.31 317 LYS A N 1
ATOM 2510 C CA . LYS A 1 317 ? -2.578 -15.406 16.135 1.00 75.31 317 LYS A CA 1
ATOM 2511 C C . LYS A 1 317 ? -3.284 -14.759 17.331 1.00 75.31 317 LYS A C 1
ATOM 2513 O O . LYS A 1 317 ? -3.894 -15.481 18.114 1.00 75.31 317 LYS A O 1
ATOM 2518 N N . ASP A 1 318 ? -3.225 -13.432 17.472 1.00 85.06 318 ASP A N 1
ATOM 2519 C CA . ASP A 1 318 ? -3.802 -12.690 18.597 1.00 85.06 318 ASP A CA 1
ATOM 2520 C C . ASP A 1 318 ? -4.795 -11.607 18.137 1.00 85.06 318 ASP A C 1
ATOM 2522 O O . ASP A 1 318 ? -4.433 -10.543 17.623 1.00 85.06 318 ASP A O 1
ATOM 2526 N N . LYS A 1 319 ? -6.081 -11.860 18.402 1.00 88.19 319 LYS A N 1
ATOM 2527 C CA . LYS A 1 319 ? -7.185 -10.943 18.096 1.00 88.19 319 LYS A CA 1
ATOM 2528 C C . LYS A 1 319 ? -7.115 -9.624 18.873 1.00 88.19 319 LYS A C 1
ATOM 2530 O O . LYS A 1 319 ? -7.512 -8.590 18.337 1.00 88.19 319 LYS A O 1
ATOM 2535 N N . ASN A 1 320 ? -6.636 -9.626 20.118 1.00 88.44 320 ASN A N 1
ATOM 2536 C CA . ASN A 1 320 ? -6.506 -8.397 20.912 1.00 88.44 320 ASN A CA 1
ATOM 2537 C C . ASN A 1 320 ? -5.393 -7.510 20.354 1.00 88.44 320 ASN A C 1
ATOM 2539 O O . ASN A 1 320 ? -5.518 -6.280 20.307 1.00 88.44 320 ASN A O 1
ATOM 2543 N N . LEU A 1 321 ? -4.330 -8.146 19.868 1.00 85.06 321 LEU A N 1
ATOM 2544 C CA . LEU A 1 321 ? -3.247 -7.465 19.182 1.00 85.06 321 LEU A CA 1
ATOM 2545 C C . LEU A 1 321 ? -3.731 -6.840 17.872 1.00 85.06 321 LEU A C 1
ATOM 2547 O O . LEU A 1 321 ? -3.492 -5.656 17.629 1.00 85.06 321 LEU A O 1
ATOM 2551 N N . PHE A 1 322 ? -4.509 -7.588 17.084 1.00 89.19 322 PHE A N 1
ATOM 2552 C CA . PHE A 1 322 ? -5.150 -7.054 15.884 1.00 89.19 322 PHE A CA 1
ATOM 2553 C C . PHE A 1 322 ? -6.103 -5.889 16.207 1.00 89.19 322 PHE A C 1
ATOM 2555 O O . PHE A 1 322 ? -5.998 -4.837 15.582 1.00 89.19 322 PHE A O 1
ATOM 2562 N N . LYS A 1 323 ? -6.960 -5.996 17.238 1.00 91.12 323 LYS A N 1
ATOM 2563 C CA . LYS A 1 323 ? -7.833 -4.892 17.699 1.00 91.12 323 LYS A CA 1
ATOM 2564 C C . LYS A 1 323 ? -7.021 -3.628 18.024 1.00 91.12 323 LYS A C 1
ATOM 2566 O O . LYS A 1 323 ? -7.405 -2.528 17.635 1.00 91.12 323 LYS A O 1
ATOM 2571 N N . THR A 1 324 ? -5.855 -3.782 18.652 1.00 87.12 324 THR A N 1
ATOM 2572 C CA . THR A 1 324 ? -4.934 -2.665 18.925 1.00 87.12 324 THR A CA 1
ATOM 2573 C C . THR A 1 324 ? -4.396 -2.033 17.637 1.00 87.12 324 THR A C 1
ATOM 2575 O O . THR A 1 324 ? -4.303 -0.808 17.554 1.00 87.12 324 THR A O 1
ATOM 2578 N N . MET A 1 325 ? -4.092 -2.823 16.601 1.00 85.25 325 MET A N 1
ATOM 2579 C CA . MET A 1 325 ? -3.689 -2.280 15.297 1.00 85.25 325 MET A CA 1
ATOM 2580 C C . MET A 1 325 ? -4.796 -1.487 14.615 1.00 85.25 325 MET A C 1
ATOM 2582 O O . MET A 1 325 ? -4.510 -0.469 13.987 1.00 85.25 325 MET A O 1
ATOM 2586 N N . VAL A 1 326 ? -6.046 -1.949 14.713 1.00 90.38 326 VAL A N 1
ATOM 2587 C CA . VAL A 1 326 ? -7.194 -1.222 14.157 1.00 90.38 326 VAL A CA 1
ATOM 2588 C C . VAL A 1 326 ? -7.209 0.188 14.748 1.00 90.38 326 VAL A C 1
ATOM 2590 O O . VAL A 1 326 ? -7.214 1.169 14.004 1.00 90.38 326 VAL A O 1
ATOM 2593 N N . TYR A 1 327 ? -7.072 0.305 16.070 1.00 90.62 327 TYR A N 1
ATOM 2594 C CA . TYR A 1 327 ? -6.988 1.598 16.752 1.00 90.62 327 TYR A CA 1
ATOM 2595 C C . TYR A 1 327 ? -5.757 2.407 16.347 1.00 90.62 327 TYR A C 1
ATOM 2597 O O . TYR A 1 327 ? -5.863 3.602 16.080 1.00 90.62 327 TYR A O 1
ATOM 2605 N N . GLN A 1 328 ? -4.593 1.766 16.231 1.00 86.31 328 GLN A N 1
ATOM 2606 C CA . GLN A 1 328 ? -3.381 2.426 15.746 1.00 86.31 328 GLN A CA 1
ATOM 2607 C C . GLN A 1 328 ? -3.545 2.975 14.330 1.00 86.31 328 GLN A C 1
ATOM 2609 O O . GLN A 1 328 ? -3.044 4.062 14.067 1.00 86.31 328 GLN A O 1
ATOM 2614 N N . SER A 1 329 ? -4.244 2.262 13.439 1.00 87.06 329 SER A N 1
ATOM 2615 C CA . SER A 1 329 ? -4.486 2.701 12.060 1.00 87.06 329 SER A CA 1
ATOM 2616 C C . SER A 1 329 ? -5.343 3.968 12.002 1.00 87.06 329 SER A C 1
ATOM 2618 O O . SER A 1 329 ? -5.074 4.845 11.185 1.00 87.06 329 SER A O 1
ATOM 2620 N N . ILE A 1 330 ? -6.300 4.100 12.927 1.00 88.06 330 ILE A N 1
ATOM 2621 C CA . ILE A 1 330 ? -7.165 5.277 13.084 1.00 88.06 330 ILE A CA 1
ATOM 2622 C C . ILE A 1 330 ? -6.392 6.445 13.711 1.00 88.06 330 ILE A C 1
ATOM 2624 O O . ILE A 1 330 ? -6.574 7.589 13.313 1.00 88.06 330 ILE A O 1
ATOM 2628 N N . CYS A 1 331 ? -5.519 6.155 14.678 1.00 86.56 331 CYS A N 1
ATOM 2629 C CA . CYS A 1 331 ? -4.732 7.129 15.438 1.00 86.56 331 CYS A CA 1
ATOM 2630 C C . CYS A 1 331 ? -3.344 7.422 14.831 1.00 86.56 331 CYS A C 1
ATOM 2632 O O . CYS A 1 331 ? -2.500 8.043 15.485 1.00 86.56 331 CYS A O 1
ATOM 2634 N N . ALA A 1 332 ? -3.058 6.937 13.619 1.00 81.31 332 ALA A N 1
ATOM 2635 C CA . ALA A 1 332 ? -1.701 6.830 13.070 1.00 81.31 332 ALA A CA 1
ATOM 2636 C C . ALA A 1 332 ? -1.009 8.177 12.829 1.00 81.31 332 ALA A C 1
ATOM 2638 O O . ALA A 1 332 ? 0.215 8.248 12.760 1.00 81.31 332 ALA A O 1
ATOM 2639 N N . SER A 1 333 ? -1.794 9.239 12.682 1.00 76.81 333 SER A N 1
ATOM 2640 C CA . SER A 1 333 ? -1.327 10.526 12.173 1.00 76.81 333 SER A CA 1
ATOM 2641 C C . SER A 1 333 ? -0.933 11.532 13.262 1.00 76.81 333 SER A C 1
ATOM 2643 O O . SER A 1 333 ? -0.504 12.650 12.967 1.00 76.81 333 SER A O 1
ATOM 2645 N N . TYR A 1 334 ? -1.024 11.123 14.532 1.00 76.06 334 TYR A N 1
ATOM 2646 C CA . TYR A 1 334 ? -0.537 11.894 15.671 1.00 76.06 334 TYR A CA 1
ATOM 2647 C C . TYR A 1 334 ? 0.987 12.049 15.651 1.00 76.06 334 TYR A C 1
ATOM 2649 O O . TYR A 1 334 ? 1.725 11.079 15.530 1.00 76.06 334 TYR A O 1
ATOM 2657 N N . TYR A 1 335 ? 1.464 13.279 15.841 1.00 69.62 335 TYR A N 1
ATOM 2658 C CA . TYR A 1 335 ? 2.887 13.605 15.726 1.00 69.62 335 TYR A CA 1
ATOM 2659 C C . TYR A 1 335 ? 3.771 13.023 16.830 1.00 69.62 335 TYR A C 1
ATOM 2661 O O . TYR A 1 335 ? 4.972 12.879 16.628 1.00 69.62 335 TYR A O 1
ATOM 2669 N N . LEU A 1 336 ? 3.201 12.727 18.001 1.00 71.62 336 LEU A N 1
ATOM 2670 C CA . LEU A 1 336 ? 3.930 12.257 19.177 1.00 71.62 336 LEU A CA 1
ATOM 2671 C C . LEU A 1 336 ? 3.338 10.945 19.696 1.00 71.62 336 LEU A C 1
ATOM 2673 O O . LEU A 1 336 ? 2.121 10.856 19.879 1.00 71.62 336 LEU A O 1
ATOM 2677 N N . ALA A 1 337 ? 4.200 9.998 20.094 1.00 73.75 337 ALA A N 1
ATOM 2678 C CA . ALA A 1 337 ? 3.808 8.718 20.705 1.00 73.75 337 ALA A CA 1
ATOM 2679 C C . ALA A 1 337 ? 2.740 8.871 21.798 1.00 73.75 337 ALA A C 1
ATOM 2681 O O . ALA A 1 337 ? 1.734 8.174 21.815 1.00 73.75 337 ALA A O 1
ATOM 2682 N N . LYS A 1 338 ? 2.940 9.831 22.712 1.00 79.75 338 LYS A N 1
ATOM 2683 C CA . LYS A 1 338 ? 2.027 10.071 23.838 1.00 79.75 338 LYS A CA 1
ATOM 2684 C C . LYS A 1 338 ? 0.617 10.444 23.372 1.00 79.75 338 LYS A C 1
ATOM 2686 O O . LYS A 1 338 ? -0.352 10.065 24.019 1.00 79.75 338 LYS A O 1
ATOM 2691 N N . GLN A 1 339 ? 0.504 11.207 22.287 1.00 82.44 339 GLN A N 1
ATOM 2692 C CA . GLN A 1 339 ? -0.793 11.603 21.742 1.00 82.44 339 GLN A CA 1
ATOM 2693 C C . GLN A 1 339 ? -1.459 10.432 21.017 1.00 82.44 339 GLN A C 1
ATOM 2695 O O . GLN A 1 339 ? -2.653 10.221 21.188 1.00 82.44 339 GLN A O 1
ATOM 2700 N N . GLN A 1 340 ? -0.676 9.635 20.286 1.00 81.75 340 GLN A N 1
ATOM 2701 C CA . GLN A 1 340 ? -1.161 8.411 19.654 1.00 81.75 340 GLN A CA 1
ATOM 2702 C C . GLN A 1 340 ? -1.687 7.406 20.691 1.00 81.75 340 GLN A C 1
ATOM 2704 O O . GLN A 1 340 ? -2.786 6.891 20.526 1.00 81.75 340 GLN A O 1
ATOM 2709 N N . ILE A 1 341 ? -0.952 7.169 21.783 1.00 84.94 341 ILE A N 1
ATOM 2710 C CA . ILE A 1 341 ? -1.387 6.284 22.878 1.00 84.94 341 ILE A CA 1
ATOM 2711 C C . ILE A 1 341 ? -2.678 6.811 23.512 1.00 84.94 341 ILE A C 1
ATOM 2713 O O . ILE A 1 341 ? -3.648 6.073 23.618 1.00 84.94 341 ILE A O 1
ATOM 2717 N N . ALA A 1 342 ? -2.734 8.107 23.841 1.00 89.19 342 ALA A N 1
ATOM 2718 C CA . ALA A 1 342 ? -3.947 8.709 24.391 1.00 89.19 342 ALA A CA 1
ATOM 2719 C C . ALA A 1 342 ? -5.152 8.583 23.439 1.00 89.19 342 ALA A C 1
ATOM 2721 O O . ALA A 1 342 ? -6.270 8.365 23.898 1.00 89.19 342 ALA A O 1
ATOM 2722 N N . CYS A 1 343 ? -4.926 8.699 22.127 1.00 89.25 343 CYS A N 1
ATOM 2723 C CA . CYS A 1 343 ? -5.949 8.473 21.111 1.00 89.25 343 CYS A CA 1
ATOM 2724 C C . CYS A 1 343 ? -6.460 7.030 21.126 1.00 89.25 343 CYS A C 1
ATOM 2726 O O . CYS A 1 343 ? -7.671 6.830 21.115 1.00 89.25 343 CYS A O 1
ATOM 2728 N N . ILE A 1 344 ? -5.554 6.049 21.184 1.00 90.00 344 ILE A N 1
ATOM 2729 C CA . ILE A 1 344 ? -5.893 4.621 21.223 1.00 90.00 344 ILE A CA 1
ATOM 2730 C C . ILE A 1 344 ? -6.703 4.299 22.480 1.00 90.00 344 ILE A C 1
ATOM 2732 O O . ILE A 1 344 ? -7.748 3.664 22.371 1.00 90.00 344 ILE A O 1
ATOM 2736 N N . ASP A 1 345 ? -6.266 4.775 23.648 1.00 93.06 345 ASP A N 1
ATOM 2737 C CA . ASP A 1 345 ? -6.943 4.524 24.925 1.00 93.06 345 ASP A CA 1
ATOM 2738 C C . ASP A 1 345 ? -8.363 5.113 24.936 1.00 93.06 345 ASP A C 1
ATOM 2740 O O . ASP A 1 345 ? -9.319 4.452 25.344 1.00 93.06 345 ASP A O 1
ATOM 2744 N N . GLN A 1 346 ? -8.519 6.350 24.450 1.00 93.69 346 GLN A N 1
ATOM 2745 C CA . GLN A 1 346 ? -9.824 7.010 24.356 1.00 93.69 346 GLN A CA 1
ATOM 2746 C C . GLN A 1 346 ? -10.733 6.338 23.326 1.00 93.69 346 GLN A C 1
ATOM 2748 O O . GLN A 1 346 ? -11.912 6.137 23.606 1.00 93.69 346 GLN A O 1
ATOM 2753 N N . LEU A 1 347 ? -10.190 5.946 22.170 1.00 91.75 347 LEU A N 1
ATOM 2754 C CA . LEU A 1 347 ? -10.934 5.229 21.138 1.00 91.75 347 LEU A CA 1
ATOM 2755 C C . LEU A 1 347 ? -11.417 3.867 21.642 1.00 91.75 347 LEU A C 1
ATOM 2757 O O . LEU A 1 347 ? -12.569 3.507 21.418 1.00 91.75 347 LEU A O 1
ATOM 2761 N N . ALA A 1 348 ? -10.557 3.131 22.347 1.00 94.00 348 ALA A N 1
ATOM 2762 C CA . ALA A 1 348 ? -10.903 1.847 22.937 1.00 94.00 348 ALA A CA 1
ATOM 2763 C C . ALA A 1 348 ? -12.030 1.992 23.967 1.00 94.00 348 ALA A C 1
ATOM 2765 O O . ALA A 1 348 ? -13.030 1.283 23.876 1.00 94.00 348 ALA A O 1
ATOM 2766 N N . ALA A 1 349 ? -11.904 2.951 24.891 1.00 94.00 349 ALA A N 1
ATOM 2767 C CA . ALA A 1 349 ? -12.931 3.227 25.892 1.00 94.00 349 ALA A CA 1
ATOM 2768 C C . ALA A 1 349 ? -14.259 3.662 25.253 1.00 94.00 349 ALA A C 1
ATOM 2770 O O . ALA A 1 349 ? -15.319 3.207 25.678 1.00 94.00 349 ALA A O 1
ATOM 2771 N N . ALA A 1 350 ? -14.203 4.508 24.221 1.00 91.12 350 ALA A N 1
ATOM 2772 C CA . ALA A 1 350 ? -15.383 4.964 23.502 1.00 91.12 350 ALA A CA 1
ATOM 2773 C C . ALA A 1 350 ? -16.093 3.818 22.771 1.00 91.12 350 ALA A C 1
ATOM 2775 O O . ALA A 1 350 ? -17.311 3.683 22.875 1.00 91.12 350 ALA A O 1
ATOM 2776 N N . TYR A 1 351 ? -15.329 2.964 22.085 1.00 91.81 351 TYR A N 1
ATOM 2777 C CA . TYR A 1 351 ? -15.846 1.774 21.414 1.00 91.81 351 TYR A CA 1
ATOM 2778 C C . TYR A 1 351 ? -16.492 0.801 22.405 1.00 91.81 351 TYR A C 1
ATOM 2780 O O . TYR A 1 351 ? -17.610 0.346 22.180 1.00 91.81 351 TYR A O 1
ATOM 2788 N N . ASP A 1 352 ? -15.855 0.530 23.544 1.00 91.31 352 ASP A N 1
ATOM 2789 C CA . ASP A 1 352 ? -16.416 -0.376 24.550 1.00 91.31 352 ASP A CA 1
ATOM 2790 C C . ASP A 1 352 ? -17.686 0.207 25.215 1.00 91.31 352 ASP A C 1
ATOM 2792 O O . ASP A 1 352 ? -18.600 -0.537 25.566 1.00 91.31 352 ASP A O 1
ATOM 2796 N N . GLN A 1 353 ? -17.785 1.536 25.342 1.00 92.00 353 GLN A N 1
ATOM 2797 C CA . GLN A 1 353 ? -18.967 2.240 25.868 1.00 92.00 353 GLN A CA 1
ATOM 2798 C C . GLN A 1 353 ? -20.036 2.541 24.805 1.00 92.00 353 GLN A C 1
ATOM 2800 O O . GLN A 1 353 ? -21.104 3.044 25.152 1.00 92.00 353 GLN A O 1
ATOM 2805 N N . GLN A 1 354 ? -19.762 2.247 23.529 1.00 90.00 354 GLN A N 1
ATOM 2806 C CA . GLN A 1 354 ? -20.612 2.593 22.387 1.00 90.00 354 GLN A CA 1
ATOM 2807 C C . GLN A 1 354 ? -20.960 4.096 22.325 1.00 90.00 354 GLN A C 1
ATOM 2809 O O . GLN A 1 354 ? -22.080 4.476 21.986 1.00 90.00 354 GLN A O 1
ATOM 2814 N N . VAL A 1 355 ? -19.994 4.961 22.650 1.00 87.19 355 VAL A N 1
ATOM 2815 C CA . VAL A 1 355 ? -20.140 6.426 22.580 1.00 87.19 355 VAL A CA 1
ATOM 2816 C C . VAL A 1 355 ? -19.371 6.992 21.394 1.00 87.19 355 VAL A C 1
ATOM 2818 O O . VAL A 1 355 ? -18.249 6.577 21.119 1.00 87.19 355 VAL A O 1
ATOM 2821 N N . GLU A 1 356 ? -19.963 7.948 20.680 1.00 80.12 356 GLU A N 1
ATOM 2822 C CA . GLU A 1 356 ? -19.318 8.572 19.525 1.00 80.12 356 GLU A CA 1
ATOM 2823 C C . GLU A 1 356 ? -17.974 9.204 19.911 1.00 80.12 356 GLU A C 1
ATOM 2825 O O . GLU A 1 356 ? -17.865 9.936 20.898 1.00 80.12 356 GLU A O 1
ATOM 2830 N N . TYR A 1 357 ? -16.939 8.915 19.124 1.00 83.06 357 TYR A N 1
ATOM 2831 C CA . TYR A 1 357 ? -15.611 9.462 19.344 1.00 83.06 357 TYR A CA 1
ATOM 2832 C C . TYR A 1 357 ? -14.890 9.657 18.021 1.00 83.06 357 TYR A C 1
ATOM 2834 O O . TYR A 1 357 ? -14.608 8.702 17.297 1.00 83.06 357 TYR A O 1
ATOM 2842 N N . PHE A 1 358 ? -14.544 10.911 17.747 1.00 82.25 358 PHE A N 1
ATOM 2843 C CA . PHE A 1 358 ? -13.648 11.277 16.669 1.00 82.25 358 PHE A CA 1
ATOM 2844 C C . PHE A 1 358 ? -12.305 11.713 17.271 1.00 82.25 358 PHE A C 1
ATOM 2846 O O . PHE A 1 358 ? -12.264 12.681 18.034 1.00 82.25 358 PHE A O 1
ATOM 2853 N N . PRO A 1 359 ? -11.193 11.027 16.956 1.00 79.06 359 PRO A N 1
ATOM 2854 C CA . PRO A 1 359 ? -9.924 11.267 17.630 1.00 79.06 359 PRO A CA 1
ATOM 2855 C C . PRO A 1 359 ? -9.255 12.598 17.301 1.00 79.06 359 PRO A C 1
ATOM 2857 O O . PRO A 1 359 ? -8.202 12.877 17.862 1.00 79.06 359 PRO A O 1
ATOM 2860 N N . TYR A 1 360 ? -9.812 13.422 16.414 1.00 76.12 360 TYR A N 1
ATOM 2861 C CA . TYR A 1 360 ? -9.172 14.647 15.936 1.00 76.12 360 TYR A CA 1
ATOM 2862 C C . TYR A 1 360 ? -10.046 15.875 16.186 1.00 76.12 360 TYR A C 1
ATOM 2864 O O . TYR A 1 360 ? -11.266 15.826 16.126 1.00 76.12 360 TYR A O 1
ATOM 2872 N N . LYS A 1 361 ? -9.403 17.002 16.511 1.00 66.81 361 LYS A N 1
ATOM 2873 C CA . LYS A 1 361 ? -10.087 18.227 16.965 1.00 66.81 361 LYS A CA 1
ATOM 2874 C C . LYS A 1 361 ? -10.499 19.182 15.840 1.00 66.81 361 LYS A C 1
ATOM 2876 O O . LYS A 1 361 ? -11.063 20.232 16.132 1.00 66.81 361 LYS A O 1
ATOM 2881 N N . ILE A 1 362 ? -10.142 18.881 14.595 1.00 63.12 362 ILE A N 1
ATOM 2882 C CA . ILE A 1 362 ? -10.338 19.766 13.441 1.00 63.12 362 ILE A CA 1
ATOM 2883 C C . ILE A 1 362 ? -11.143 19.001 12.391 1.00 63.12 362 ILE A C 1
ATOM 2885 O O . ILE A 1 362 ? -10.939 17.797 12.233 1.00 63.12 362 ILE A O 1
ATOM 2889 N N . GLY A 1 363 ? -12.026 19.715 11.692 1.00 62.75 363 GLY A N 1
ATOM 2890 C CA . GLY A 1 363 ? -12.852 19.177 10.616 1.00 62.75 363 GLY A CA 1
ATOM 2891 C C . GLY A 1 363 ? -14.096 18.444 11.113 1.00 62.75 363 GLY A C 1
ATOM 2892 O O . GLY A 1 363 ? -14.361 18.344 12.313 1.00 62.75 363 GLY A O 1
ATOM 2893 N N . THR A 1 364 ? -14.873 17.946 10.157 1.00 66.00 364 THR A N 1
ATOM 2894 C CA . THR A 1 364 ? -15.940 16.973 10.411 1.00 66.00 364 THR A CA 1
ATOM 2895 C C . THR A 1 364 ? -15.466 15.592 9.956 1.00 66.00 364 THR A C 1
ATOM 2897 O O . THR A 1 364 ? -14.572 15.475 9.118 1.00 66.00 364 THR A O 1
ATOM 2900 N N . MET A 1 365 ? -15.999 14.518 10.533 1.00 72.38 365 MET A N 1
ATOM 2901 C CA . MET A 1 365 ? -15.698 13.177 10.032 1.00 72.38 365 MET A CA 1
ATOM 2902 C C . MET A 1 365 ? -16.471 12.950 8.731 1.00 72.38 365 MET A C 1
ATOM 2904 O O . MET A 1 365 ? -17.677 13.195 8.689 1.00 72.38 365 MET A O 1
ATOM 2908 N N . LEU A 1 366 ? -15.791 12.479 7.681 1.00 72.50 366 LEU A N 1
ATOM 2909 C CA . LEU A 1 366 ? -16.478 12.019 6.475 1.00 72.50 366 LEU A CA 1
ATOM 2910 C C . LEU A 1 366 ? -17.323 10.804 6.845 1.00 72.50 366 LEU A C 1
ATOM 2912 O O . LEU A 1 366 ? -16.797 9.814 7.358 1.00 72.50 366 LEU A O 1
ATOM 2916 N N . LYS A 1 367 ? -18.631 10.905 6.607 1.00 74.31 367 LYS A N 1
ATOM 2917 C CA . LYS A 1 367 ? -19.548 9.797 6.833 1.00 74.31 367 LYS A CA 1
ATOM 2918 C C . LYS A 1 367 ? -19.309 8.757 5.760 1.00 74.31 367 LYS A C 1
ATOM 2920 O O . LYS A 1 367 ? -19.535 9.007 4.580 1.00 74.31 367 LYS A O 1
ATOM 2925 N N . CYS A 1 368 ? -18.846 7.597 6.179 1.00 70.56 368 CYS A N 1
ATOM 2926 C CA . CYS A 1 368 ? -18.686 6.457 5.307 1.00 70.56 368 CYS A CA 1
ATOM 2927 C C . CYS A 1 368 ? -19.209 5.197 5.959 1.00 70.56 368 CYS A C 1
ATOM 2929 O O . CYS A 1 368 ? -19.016 5.003 7.159 1.00 70.56 368 CYS A O 1
ATOM 2931 N N . SER A 1 369 ? -19.768 4.324 5.129 1.00 67.38 369 SER A N 1
ATOM 2932 C CA . SER A 1 369 ? -19.864 2.909 5.447 1.00 67.38 369 SER A CA 1
ATOM 2933 C C . SER A 1 369 ? -18.452 2.329 5.521 1.00 67.38 369 SER A C 1
ATOM 2935 O O . SER A 1 369 ? -17.592 2.672 4.697 1.00 67.38 369 SER A O 1
ATOM 2937 N N . GLY A 1 370 ? -18.186 1.471 6.507 1.00 66.19 370 GLY A N 1
ATOM 2938 C CA . GLY A 1 370 ? -16.832 0.990 6.812 1.00 66.19 370 GLY A CA 1
ATOM 2939 C C . GLY A 1 370 ? -16.020 0.515 5.594 1.00 66.19 370 GLY A C 1
ATOM 2940 O O . GLY A 1 370 ? -14.839 0.857 5.484 1.00 66.19 370 GLY A O 1
ATOM 2941 N N . ILE A 1 371 ? -16.646 -0.171 4.626 1.00 73.31 371 ILE A N 1
ATOM 2942 C CA . ILE A 1 371 ? -15.950 -0.802 3.484 1.00 73.31 371 ILE A CA 1
ATOM 2943 C C . ILE A 1 371 ? -16.410 -0.422 2.066 1.00 73.31 371 ILE A C 1
ATOM 2945 O O . ILE A 1 371 ? -15.721 -0.790 1.115 1.00 73.31 371 ILE A O 1
ATOM 2949 N N . ARG A 1 372 ? -17.531 0.286 1.879 1.00 73.50 372 ARG A N 1
ATOM 2950 C CA . ARG A 1 372 ? -18.052 0.618 0.534 1.00 73.50 372 ARG A CA 1
ATOM 2951 C C . ARG A 1 372 ? -18.018 2.116 0.298 1.00 73.50 372 ARG A C 1
AT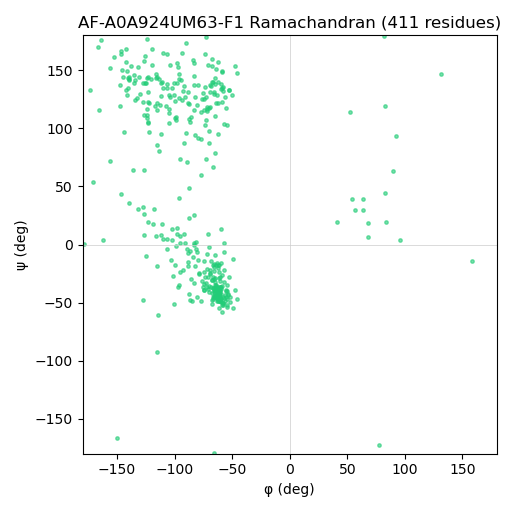OM 2953 O O . ARG A 1 372 ? -16.967 2.667 -0.031 1.00 73.50 372 ARG A O 1
ATOM 2960 N N . ASP A 1 373 ? -19.118 2.774 0.604 1.00 66.50 373 ASP A N 1
ATOM 2961 C CA . ASP A 1 373 ? -19.375 4.142 0.205 1.00 66.50 373 ASP A CA 1
ATOM 2962 C C . ASP A 1 373 ? -19.001 5.125 1.294 1.00 66.50 373 ASP A C 1
ATOM 2964 O O . ASP A 1 373 ? -19.131 4.854 2.489 1.00 66.50 373 ASP A O 1
ATOM 2968 N N . CYS A 1 374 ? -18.540 6.281 0.851 1.00 68.69 374 CYS A N 1
ATOM 2969 C CA . CYS A 1 374 ? -18.595 7.499 1.628 1.00 68.69 374 CYS A CA 1
ATOM 2970 C C . CYS A 1 374 ? -19.747 8.326 1.078 1.00 68.69 374 CYS A C 1
ATOM 2972 O O . CYS A 1 374 ? -19.902 8.434 -0.137 1.00 68.69 374 CYS A O 1
ATOM 2974 N N . ASP A 1 375 ? -20.569 8.882 1.959 1.00 62.22 375 ASP A N 1
ATOM 2975 C CA . ASP A 1 375 ? -21.612 9.796 1.535 1.00 62.22 375 ASP A CA 1
ATOM 2976 C C . ASP A 1 375 ? -20.961 11.126 1.141 1.00 62.22 375 ASP A C 1
ATOM 2978 O O . ASP A 1 375 ? -20.520 11.916 1.981 1.00 62.22 375 ASP A O 1
ATOM 2982 N N . PHE A 1 376 ? -20.858 11.331 -0.170 1.00 56.53 376 PHE A N 1
ATOM 2983 C CA . PHE A 1 376 ? -20.326 12.542 -0.782 1.00 56.53 376 PHE A CA 1
ATOM 2984 C C . PHE A 1 376 ? -21.433 13.510 -1.223 1.00 56.53 376 PHE A C 1
ATOM 2986 O O . PHE A 1 376 ? -21.143 14.420 -2.002 1.00 56.53 376 PHE A O 1
ATOM 2993 N N . THR A 1 377 ? -22.690 13.332 -0.781 1.00 43.00 377 THR A N 1
ATOM 2994 C CA . THR A 1 377 ? -23.852 14.112 -1.267 1.00 43.00 377 THR A CA 1
ATOM 2995 C C . THR A 1 377 ? -23.734 15.638 -1.116 1.00 43.00 377 THR A C 1
ATOM 2997 O O . THR A 1 377 ? -24.526 16.355 -1.719 1.00 43.00 377 THR A O 1
ATOM 3000 N N . ASP A 1 378 ? -22.690 16.144 -0.450 1.00 40.78 378 ASP A N 1
ATOM 3001 C CA . ASP A 1 378 ? -22.383 17.570 -0.267 1.00 40.78 378 ASP A CA 1
ATOM 3002 C C . ASP A 1 378 ? -21.130 18.091 -1.027 1.00 40.78 378 ASP A C 1
ATOM 3004 O O . ASP A 1 378 ? -20.630 19.172 -0.714 1.00 40.78 378 ASP A O 1
ATOM 3008 N N . VAL A 1 379 ? -20.597 17.403 -2.051 1.00 42.19 379 VAL A N 1
ATOM 3009 C CA . VAL A 1 379 ? -19.493 17.953 -2.891 1.00 42.19 379 VAL A CA 1
ATOM 3010 C C . VAL A 1 379 ? -20.007 18.613 -4.175 1.00 42.19 379 VAL A C 1
ATOM 3012 O O . VAL A 1 379 ? -19.419 18.500 -5.248 1.00 42.19 379 VAL A O 1
ATOM 3015 N N . ASN A 1 380 ? -21.117 19.342 -4.075 1.00 34.00 380 ASN A N 1
ATOM 3016 C CA . ASN A 1 380 ? -21.448 20.373 -5.049 1.00 34.00 380 ASN A CA 1
ATOM 3017 C C . ASN A 1 380 ? -21.217 21.728 -4.378 1.00 34.00 380 ASN A C 1
ATOM 3019 O O . ASN A 1 380 ? -21.579 21.929 -3.226 1.00 34.00 380 ASN A O 1
ATOM 3023 N N . SER A 1 381 ? -20.573 22.650 -5.089 1.00 34.94 381 SER A N 1
ATOM 3024 C CA . SER A 1 381 ? -20.003 23.917 -4.586 1.00 34.94 381 SER A CA 1
ATOM 3025 C C . SER A 1 381 ? -20.973 24.923 -3.927 1.00 34.94 381 SER A C 1
ATOM 3027 O O . SER A 1 381 ? -20.600 26.069 -3.687 1.00 34.94 381 SER A O 1
ATOM 3029 N N . ASN A 1 382 ? -22.201 24.531 -3.597 1.00 35.03 382 ASN A N 1
ATOM 3030 C CA . ASN A 1 382 ? -23.136 25.305 -2.795 1.00 35.03 382 ASN A CA 1
ATOM 3031 C C . ASN A 1 382 ? -24.029 24.371 -1.966 1.00 35.03 382 ASN A C 1
ATOM 3033 O O . ASN A 1 382 ? -24.627 23.453 -2.514 1.00 35.03 382 ASN A O 1
ATOM 3037 N N . VAL A 1 383 ? -24.231 24.757 -0.701 1.00 32.62 383 VAL A N 1
ATOM 3038 C CA . VAL A 1 383 ? -25.231 24.256 0.263 1.00 32.62 383 VAL A CA 1
ATOM 3039 C C . VAL A 1 383 ? -24.769 23.112 1.169 1.00 32.62 383 VAL A C 1
ATOM 3041 O O . VAL A 1 383 ? -24.961 21.942 0.896 1.00 32.62 383 VAL A O 1
ATOM 3044 N N . ARG A 1 384 ? -24.283 23.518 2.349 1.00 48.75 384 ARG A N 1
ATOM 3045 C CA . ARG A 1 384 ? -24.399 22.763 3.599 1.00 48.75 384 ARG A CA 1
ATOM 3046 C C . ARG A 1 384 ? -25.865 22.765 4.028 1.00 48.75 384 ARG A C 1
ATOM 3048 O O . ARG A 1 384 ? -26.349 23.841 4.373 1.00 48.75 384 ARG A O 1
ATOM 3055 N N . THR A 1 385 ? -26.517 21.610 4.121 1.00 33.97 385 THR A N 1
ATOM 3056 C CA . THR A 1 385 ? -27.515 21.351 5.178 1.00 33.97 385 THR A CA 1
ATOM 3057 C C . THR A 1 385 ? -27.858 19.866 5.283 1.00 33.97 385 THR A C 1
ATOM 3059 O O . THR A 1 385 ? -28.545 19.333 4.425 1.00 33.97 385 THR A O 1
ATOM 3062 N N . ASN A 1 386 ? -27.505 19.301 6.442 1.00 35.06 386 ASN A N 1
ATOM 3063 C CA . ASN A 1 386 ? -28.164 18.216 7.178 1.00 35.06 386 ASN A CA 1
ATOM 3064 C C . ASN A 1 386 ? -28.497 16.901 6.452 1.00 35.06 386 ASN A C 1
ATOM 3066 O O . ASN A 1 386 ? -29.506 16.797 5.762 1.00 35.06 386 ASN A O 1
ATOM 3070 N N . ALA A 1 387 ? -27.830 15.830 6.894 1.00 33.31 387 ALA A N 1
ATOM 3071 C CA . ALA A 1 387 ? -28.425 14.497 6.960 1.00 33.31 387 ALA A CA 1
ATOM 3072 C C . ALA A 1 387 ? -28.264 13.906 8.373 1.00 33.31 387 ALA A C 1
ATOM 3074 O O . ALA A 1 387 ? -27.161 13.608 8.849 1.00 33.31 387 ALA A O 1
ATOM 3075 N N . SER A 1 388 ? -29.402 13.781 9.058 1.00 32.06 388 SER A N 1
ATOM 3076 C CA . SER A 1 388 ? -29.597 13.077 10.324 1.00 32.06 388 SER A CA 1
ATOM 3077 C C . SER A 1 388 ? -29.516 11.564 10.107 1.00 32.06 388 SER A C 1
ATOM 3079 O O . SER A 1 388 ? -30.363 10.997 9.424 1.00 32.06 388 SER A O 1
ATOM 3081 N N . GLY A 1 389 ? -28.519 10.929 10.718 1.00 36.75 389 GLY A N 1
ATOM 3082 C CA . GLY A 1 389 ? -28.304 9.481 10.732 1.00 36.75 389 GLY A CA 1
ATOM 3083 C C . GLY A 1 389 ? -27.149 9.161 11.682 1.00 36.75 389 GLY A C 1
ATOM 3084 O O . GLY A 1 389 ? -26.141 9.869 11.667 1.00 36.75 389 GLY A O 1
ATOM 3085 N N . THR A 1 390 ? -27.343 8.175 12.555 1.00 38.16 390 THR A N 1
ATOM 3086 C CA . THR A 1 390 ? -26.545 7.841 13.753 1.00 38.16 390 THR A CA 1
ATOM 3087 C C . THR A 1 390 ? -25.357 6.903 13.491 1.00 38.16 390 THR A C 1
ATOM 3089 O O . THR A 1 390 ? -24.912 6.208 14.401 1.00 38.16 390 THR A O 1
ATOM 3092 N N . GLU A 1 391 ? -24.853 6.828 12.263 1.00 55.16 391 GLU A N 1
ATOM 3093 C CA . GLU A 1 391 ? -23.817 5.857 11.891 1.00 55.16 391 GLU A CA 1
ATOM 3094 C C . GLU A 1 391 ? -22.414 6.400 12.199 1.00 55.16 391 GLU A C 1
ATOM 3096 O O . GLU A 1 391 ? -21.933 7.359 11.594 1.00 55.16 391 GLU A O 1
ATOM 3101 N N . ASN A 1 392 ? -21.764 5.807 13.205 1.00 67.44 392 ASN A N 1
ATOM 3102 C CA . ASN A 1 392 ? -20.392 6.134 13.581 1.00 67.44 392 ASN A CA 1
ATOM 3103 C C . ASN A 1 392 ? -19.425 5.380 12.655 1.00 67.44 392 ASN A C 1
ATOM 3105 O O . ASN A 1 392 ? -19.053 4.237 12.932 1.00 67.44 392 ASN A O 1
ATOM 3109 N N . SER A 1 393 ? -18.984 6.038 11.580 1.00 75.69 393 SER A N 1
ATOM 3110 C CA . SER A 1 393 ? -18.082 5.476 10.561 1.00 75.69 393 SER A CA 1
ATOM 3111 C C . SER A 1 393 ? -16.798 4.851 11.123 1.00 75.69 393 SER A C 1
ATOM 3113 O O . SER A 1 393 ? -16.266 3.907 10.542 1.00 75.69 393 SER A O 1
ATOM 3115 N N . ILE A 1 394 ? -16.301 5.321 12.275 1.00 84.56 394 ILE A N 1
ATOM 3116 C CA . ILE A 1 394 ? -15.145 4.707 12.946 1.00 84.56 394 ILE A CA 1
ATOM 3117 C C . ILE A 1 394 ? -15.509 3.342 13.538 1.00 84.56 394 ILE A C 1
ATOM 3119 O O . ILE A 1 394 ? -14.715 2.407 13.454 1.00 84.56 394 ILE A O 1
ATOM 3123 N N . PHE A 1 395 ? -16.689 3.203 14.141 1.00 88.25 395 PHE A N 1
ATOM 3124 C CA . PHE A 1 395 ? -17.108 1.936 14.747 1.00 88.25 395 PHE A CA 1
ATOM 3125 C C . PHE A 1 395 ? -17.441 0.896 13.692 1.00 88.25 395 PHE A C 1
ATOM 3127 O O . PHE A 1 395 ? -17.091 -0.267 13.871 1.00 88.25 395 PHE A O 1
ATOM 3134 N N . GLU A 1 396 ? -18.042 1.307 12.579 1.00 88.38 396 GLU A N 1
ATOM 3135 C CA . GLU A 1 396 ? -18.234 0.428 11.426 1.00 88.38 396 GLU A CA 1
ATOM 3136 C C . GLU A 1 396 ? -16.901 -0.053 10.863 1.00 88.38 396 GLU A C 1
ATOM 3138 O O . GLU A 1 396 ? -16.714 -1.255 10.716 1.00 88.38 396 GLU A O 1
ATOM 3143 N N . TYR A 1 397 ? -15.931 0.847 10.671 1.00 89.25 397 TYR A N 1
ATOM 3144 C CA . TYR A 1 397 ? -14.575 0.466 10.272 1.00 89.25 397 TYR A CA 1
ATOM 3145 C C . TYR A 1 397 ? -13.942 -0.537 11.253 1.00 89.25 397 TYR A C 1
ATOM 3147 O O . TYR A 1 397 ? -13.342 -1.526 10.828 1.00 89.25 397 TYR A O 1
ATOM 3155 N N . ILE A 1 398 ? -14.089 -0.322 12.569 1.00 92.44 398 ILE A N 1
ATOM 3156 C CA . ILE A 1 398 ? -13.580 -1.256 13.586 1.00 92.44 398 ILE A CA 1
ATOM 3157 C C . ILE A 1 398 ? -14.279 -2.616 13.473 1.00 92.44 398 ILE A C 1
ATOM 3159 O O . ILE A 1 398 ? -13.604 -3.646 13.446 1.00 92.44 398 ILE A O 1
ATOM 3163 N N . ASN A 1 399 ? -15.609 -2.631 13.385 1.00 93.69 399 ASN A N 1
ATOM 3164 C CA . ASN A 1 399 ? -16.402 -3.851 13.251 1.00 93.69 399 ASN A CA 1
ATOM 3165 C C . ASN A 1 399 ? -16.020 -4.630 11.988 1.00 93.69 399 ASN A C 1
ATOM 3167 O O . ASN A 1 399 ? -15.717 -5.821 12.072 1.00 93.69 399 ASN A O 1
ATOM 3171 N N . ASP A 1 400 ? -15.958 -3.955 10.842 1.00 93.56 400 ASP A N 1
ATOM 3172 C CA . ASP A 1 400 ? -15.596 -4.547 9.556 1.00 93.56 400 ASP A CA 1
ATOM 3173 C C . ASP A 1 400 ? -14.178 -5.117 9.566 1.00 93.56 400 ASP A C 1
ATOM 3175 O O . ASP A 1 400 ? -13.951 -6.212 9.047 1.00 93.56 400 ASP A O 1
ATOM 3179 N N . ALA A 1 401 ? -13.226 -4.432 10.206 1.00 93.38 401 ALA A N 1
ATOM 3180 C CA . ALA A 1 401 ? -11.870 -4.942 10.366 1.00 93.38 401 ALA A CA 1
ATOM 3181 C C . ALA A 1 401 ? -11.845 -6.220 11.221 1.00 93.38 401 ALA A C 1
ATOM 3183 O O . ALA A 1 401 ? -11.177 -7.193 10.864 1.00 93.38 401 ALA A O 1
ATOM 3184 N N . LEU A 1 402 ? -12.577 -6.246 12.339 1.00 94.38 402 LEU A N 1
ATOM 3185 C CA . LEU A 1 402 ? -12.641 -7.409 13.233 1.00 94.38 402 LEU A CA 1
ATOM 3186 C C . LEU A 1 402 ? -13.358 -8.605 12.591 1.00 94.38 402 LEU A C 1
ATOM 3188 O O . LEU A 1 402 ? -12.944 -9.747 12.800 1.00 94.38 402 LEU A O 1
ATOM 3192 N N . VAL A 1 403 ? -14.403 -8.361 11.800 1.00 95.19 403 VAL A N 1
ATOM 3193 C CA . VAL A 1 403 ? -15.080 -9.391 10.999 1.00 95.19 403 VAL A CA 1
ATOM 3194 C C . VAL A 1 403 ? -14.142 -9.912 9.907 1.00 95.19 403 VAL A C 1
ATOM 3196 O O . VAL A 1 403 ? -13.955 -11.121 9.776 1.00 95.19 403 VAL A O 1
ATOM 3199 N N . GLY A 1 404 ? -13.471 -9.008 9.190 1.00 94.25 404 GLY A N 1
ATOM 3200 C CA . GLY A 1 404 ? -12.453 -9.326 8.191 1.00 94.25 404 GLY A CA 1
ATOM 3201 C C . GLY A 1 404 ? -11.329 -10.212 8.715 1.00 94.25 404 GLY A C 1
ATOM 3202 O O . GLY A 1 404 ? -10.902 -11.151 8.044 1.00 94.25 404 GLY A O 1
ATOM 3203 N N . TYR A 1 405 ? -10.886 -9.950 9.943 1.00 93.06 405 TYR A N 1
ATOM 3204 C CA . TYR A 1 405 ? -9.885 -10.760 10.626 1.00 93.06 405 TYR A CA 1
ATOM 3205 C C . TYR A 1 405 ? -10.355 -12.201 10.844 1.00 93.06 405 TYR A C 1
ATOM 3207 O O . TYR A 1 405 ? -9.600 -13.133 10.573 1.00 93.06 405 TYR A O 1
ATOM 3215 N N . ASN A 1 406 ? -11.610 -12.412 11.250 1.00 93.00 406 ASN A N 1
ATOM 3216 C CA . ASN A 1 406 ? -12.153 -13.765 11.401 1.00 93.00 406 ASN A CA 1
ATOM 3217 C C . ASN A 1 406 ? -12.174 -14.516 10.050 1.00 93.00 406 ASN A C 1
ATOM 3219 O O . ASN A 1 406 ? -11.766 -15.680 9.996 1.00 93.00 406 ASN A O 1
ATOM 3223 N N . TYR A 1 407 ? -12.528 -13.838 8.948 1.00 92.12 407 TYR A N 1
ATOM 3224 C CA . TYR A 1 407 ? -12.458 -14.423 7.600 1.00 92.12 407 TYR A CA 1
ATOM 3225 C C . TYR A 1 407 ? -11.029 -14.762 7.157 1.00 92.12 407 TYR A C 1
ATOM 3227 O O . TYR A 1 407 ? -10.821 -15.768 6.474 1.00 92.12 407 TYR A O 1
ATOM 3235 N N . LEU A 1 408 ? -10.025 -13.963 7.538 1.00 87.38 408 LEU A N 1
ATOM 3236 C CA . LEU A 1 408 ? -8.616 -14.286 7.274 1.00 87.38 408 LEU A CA 1
ATOM 3237 C C . LEU A 1 408 ? -8.178 -15.574 7.976 1.00 87.38 408 LEU A C 1
ATOM 3239 O O . LEU A 1 408 ? -7.421 -16.348 7.393 1.00 87.38 408 LEU A O 1
ATOM 3243 N N . LEU A 1 409 ? -8.674 -15.821 9.190 1.00 85.94 409 LEU A N 1
ATOM 3244 C CA . LEU A 1 409 ? -8.355 -17.021 9.965 1.00 85.94 409 LEU A CA 1
ATOM 3245 C C . LEU A 1 409 ? -9.177 -18.255 9.564 1.00 85.94 409 LEU A C 1
ATOM 3247 O O . LEU A 1 409 ? -8.956 -19.334 10.112 1.00 85.94 409 LEU A O 1
ATOM 3251 N N . GLY A 1 410 ? -10.125 -18.116 8.633 1.00 80.31 410 GLY A N 1
ATOM 3252 C CA . GLY A 1 410 ? -11.050 -19.192 8.270 1.00 80.31 410 GLY A CA 1
ATOM 3253 C C . GLY A 1 410 ? -12.037 -19.550 9.387 1.00 80.31 410 GLY A C 1
ATOM 3254 O O . GLY A 1 410 ? -12.615 -20.634 9.369 1.00 80.31 410 GLY A O 1
ATOM 3255 N N . VAL A 1 411 ? -12.227 -18.658 10.363 1.00 64.88 411 VAL A N 1
ATOM 3256 C CA . VAL A 1 411 ? -13.213 -18.819 11.433 1.00 64.88 411 VAL A CA 1
ATOM 3257 C C . VAL A 1 411 ? -14.537 -18.269 10.912 1.00 64.88 411 VAL A C 1
ATOM 3259 O O . VAL A 1 411 ? -14.699 -17.058 10.777 1.00 64.88 411 VAL A O 1
ATOM 3262 N N . GLN A 1 412 ? -15.474 -19.157 10.582 1.00 48.62 412 GLN A N 1
ATOM 3263 C CA . GLN A 1 412 ? -16.848 -18.752 10.283 1.00 48.62 412 GLN A CA 1
ATOM 3264 C C . GLN A 1 412 ? -17.534 -18.350 11.598 1.00 48.62 412 GLN A C 1
ATOM 3266 O O . GLN A 1 412 ? -17.450 -19.094 12.576 1.00 48.62 412 GLN A O 1
ATOM 3271 N N . ASN A 1 413 ? -18.121 -17.147 11.625 1.00 48.16 413 ASN A N 1
ATOM 3272 C CA . ASN A 1 413 ? -18.839 -16.594 12.783 1.00 48.16 413 ASN A CA 1
ATOM 3273 C C . ASN A 1 413 ? -20.122 -17.360 13.098 1.00 48.16 413 ASN A C 1
ATOM 3275 O O . ASN A 1 413 ? -20.834 -17.718 12.131 1.00 48.16 413 ASN A O 1
#

Mean predicted aligned error: 10.08 Å

Foldseek 3Di:
DDDDPPDPPPDPPDPPPPPPPPPPPPDDWKKWKKKFFAQPDPVSDQDQAFEEEEEAFADDLQSLLQSLLLVLLCCVVPSNGMYIYMAIQDPDPVVNCLSVVLCVVSVIDGPDTGRDQDALVVVQVVVNVRHLEYAEAEYRAAADQPQGGHRYDSVRHHPQVPLVSLLSNQRSYDPLHEYEYQHAQCPNPNQQSSQVSSVHKYKYFRAGKFKFFQACVQATAGQDDPPNDSPDPPGHGDQWQVFLAVDTHGPVSSSRIHIFQAPDHHPDDQQVDQQRAGQRAIAIAHDPSHDLLSQLLVLLVCLLSHPGGHHRVCCLVDLVVSLLSLLCRRLRNDRDPVLSVVSSVVVVVCLVVVHADRSDDTYHHFDDQLGHDTPPVPSDPDDDDDDDDDDRNSNRVSVSNSSSSCVVNVNDD

Secondary structure (DSSP, 8-state):
------S--SSSSSSSSSSSS--------EEEEEEE--SS-TT----TTS-EEEEEE-SSHHHHHHHHHHHHHHHHH-TTSEEEEEEEE-SSHHHHHHHHHHHHHTT-EEEEEE-S---HHHHHHHHHHH-S-EEEEEEES-EETTTEEBSSSSSSB--TT-HHHHTTTGGGEEEEEEEEEESTTTTTTHHHHHHHHHTS-EEE-SS-EEEEEEBTTSSEEE--EETTEES-TT--B-SEE-SS-SS-EESTTTTTEEEEE-SS---STT---TT-EE-SS-EEE--TTS-HHHHHHHHHHHHHHS--SS-HHHHTT-HHHHHHHHHHHHSTT-SSHHHHHHHHHHHHHHHHHT----S-SSSEE--B-SSS-B--TT-SSS----------HHHHHHHHHHHHHHHHTT---